Protein AF-0000000073267556 (afdb_homodimer)

pLDDT: mean 96.32, std 2.97, range [82.06, 98.94]

Nearest PDB structures (foldseek):
  3i0c-assembly1_A-2  TM=5.232E-01  e=4.484E-03  Homo sapiens
  3i0j-assembly1_A-2  TM=5.142E-01  e=7.918E-03  Homo sapiens
  4frb-assembly1_A-2  TM=4.570E-01  e=8.435E-03  Homo sapiens
  5tjk-assembly1_A  TM=4.967E-01  e=1.398E-02  Homo sapiens
  2rj8-assembly1_A  TM=4.240E-01  e=8.435E-03  Homo sapiens

Sequence (702 aa):
MYVFSNTDPEYITNLRFFVQFAISKDDRCDYVIVVQTDADKATPDLPDLPPNARYLHHANECYDWGTIGWAINVAGVDTRPYSFFIFMNSSVRGPFIPPYAKDMIKWQDVLIGRIDARVKLVGPTISCEGSPPGGRVREKWRVNPHVQSYVLATDQVGLRIWLQDAKVFQCWHSMWDVIWHGELGSSLAILKAGYNLDSLMLRYQGVDWQDHANWACNAQANPYGEHYMDGQSLDPYEVMFVKVKERVLQNEWSFAQSAVYMSRVITDQASGSLDVLSNAYRANPAPFREQRIGYLLQRGPECFDFEYYLAQNSDLSHIKTKDEAWRLFLRGGAFEGRSFRFTCESGIKAPMYVFSNTDPEYITNLRFFVQFAISKDDRCDYVIVVQTDADKATPDLPDLPPNARYLHHANECYDWGTIGWAINVAGVDTRPYSFFIFMNSSVRGPFIPPYAKDMIKWQDVLIGRIDARVKLVGPTISCEGSPPGGRVREKWRVNPHVQSYVLATDQVGLRIWLQDAKVFQCWHSMWDVIWHGELGSSLAILKAGYNLDSLMLRYQGVDWQDHANWACNAQANPYGEHYMDGQSLDPYEVMFVKVKERVLQNEWSFAQSAVYMSRVITDQASGSLDVLSNAYRANPAPFREQRIGYLLQRGPECFDFEYYLAQNSDLSHIKTKDEAWRLFLRGGAFEGRSFRFTCESGIKAP

Foldseek 3Di:
DEEEEPPFVCLQVQQVLCQVQQDDPPDPDAEEYEYADDPPDDDDDHDDHDPSYDYHYDHPAQPQLLVVVCCVPPVPPPCVVDFKDKYAYSQKHFQDAPPVCSVVDRPLCVQVVVDDPFAFKEALDKFQQFADQPNPPPDDTDGAIWHARNMMMGGPVLVVLQVVQPQQNHRDRDPRSNCHCHTRVSQVSCLVVRHAYYHLAPVCVPPGSVPVVCSCPLVRFDQLDDCSNVHHHDASNRRSMHGAGDVCVVVVRPNNVVSVVVSVQVVCVVVVNHDPPDDPCVVPVCVVQVVVLVLDVLLDCPQWDLVVQCVQPVVCVVPDDPVVSSVVCSVPVVPPPGDIDGRDDSPDDDD/DEEEEPPFVCLQVQQVLCQVQQDDPPDPDAEEYEYADDPPDDDDDHDDHDPSYDYHYDHPAQPQLLVVVCCVPPVPPPCVVDFKDKYAYSQKHFQDAPPVCSVVDRPLCVQVVVDDPFAFKEALDKFQLFADQLNPPPDDTDGAIWHARNMMMGGPVLVVLQVVQPQQNHRDRGPRSNCHCHTRVSQVSCLVVRHAYYHLAPVCVPPGSVPVVCSCPLVRFDQLDDCSNVHHHDASNRRSMHGAGDVCVVVVRPNNVVSVVVSVQVVCVVVVNHDPPDDPCVVPVCVVQVVVLVLDVLLDCPQWDLVVQCVQPVVCVVPDDPVVSSVVCSVPVVPPPGDIDGRDDSPDDDD

Radius of gyration: 26.86 Å; Cα contacts (8 Å, |Δi|>4): 1357; chains: 2; bounding box: 60×75×67 Å

Secondary structure (DSSP, 8-state):
-EEEE-SSTTHHHHHHHHHHHT--TTSS--EEEEEEE-TTSPPP-PPP--TTEEEEEEETTSHHHHHHHHHHHTS----TT-SEEEEEETTEE-----GGGTTT--HHHHHHTT--SSEEEEES-EE---B-GGG-TTSPPB---EE-TTEEEEEHHHHHHHHHSTTTT---SSHHHIIIIIIHHHHHHHHHTT-EEEES-GGGTT--TTSGGGTTGGGG--TTSTTTBTTB---HHHHS-EE--HHHHHTT-HHHHHHHHHHHHHHHHHTT---SS--HHHH--HHHHHHHHHHHHHH-STTB-HHHHHHH-GGGTT---HHHHHHHIIIIITTTT----BSS-------/-EEEE-SSTTHHHHHHHHHHHT--TTSS--EEEEEEE-TTSPPP-PPP--TTEEEEEEETTSHHHHHHHHHHHTS----TT-SEEEEEETTEE-----GGGTTT--HHHHHHTT--SSEEEEES-EE---B-GGG-TTSPPB---EE-TTEEEEEHHHHHHHHHSTTTT---SSHHHIIIIIIHHHHHHHHHTT-EEEES-GGGTT--TTSGGGTTGGGG--TTSTTTBTTB---HHHHS-EE--HHHHHTT-HHHHHHHHHHHHHHHHHTT---SS--HHHH--HHHHHHHHHHHHHH-STTB-HHHHHHH-GGGTT---HHHHHHHIIIIITTTT----BSS-------

Organism: Auxenochlorella protothecoides (NCBI:txid3075)

Solvent-accessible surface area (backbone atoms only — not comparable to full-atom values): 37623 Å² total; per-residue (Å²): 62,38,38,35,48,84,84,45,89,36,17,60,56,21,47,46,48,25,54,69,72,56,59,52,78,83,46,99,58,75,41,41,36,35,41,35,42,50,94,89,50,82,80,73,92,72,74,88,69,55,88,48,39,47,81,43,80,43,72,68,64,22,65,67,46,12,44,52,33,40,38,43,76,67,72,58,51,79,63,83,87,46,66,64,48,49,42,32,37,29,52,36,36,40,73,37,62,36,62,89,44,45,93,78,52,54,76,65,52,59,46,55,68,62,50,54,97,52,25,37,36,26,19,34,39,65,31,16,50,47,47,30,62,73,63,38,77,88,46,78,59,47,44,58,49,15,44,44,69,58,35,35,27,31,31,57,68,40,49,47,53,41,69,68,36,83,52,27,35,40,70,40,89,42,73,38,47,38,43,49,31,25,38,40,28,45,36,43,53,42,42,74,73,70,28,31,54,48,45,34,38,70,84,50,64,86,54,61,67,73,42,71,88,53,28,49,22,31,64,31,34,47,36,89,38,74,28,31,47,52,55,34,54,60,45,40,53,47,28,25,51,40,63,40,41,60,37,47,56,69,58,61,30,63,44,35,55,50,47,53,53,52,51,50,48,54,51,25,51,75,71,71,62,60,71,55,38,62,24,52,31,80,74,50,42,58,85,79,40,30,49,60,45,23,17,49,64,60,56,49,66,87,41,48,38,59,67,59,27,43,69,66,35,67,91,45,65,80,62,84,44,68,66,5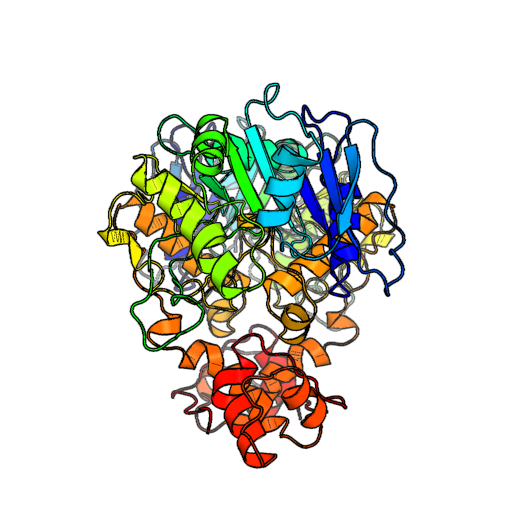9,49,50,41,46,30,60,60,42,41,76,72,68,58,45,54,64,56,58,80,53,80,75,82,61,69,60,113,61,38,39,35,47,83,85,43,88,37,18,60,56,22,46,45,48,25,54,69,74,58,57,50,77,83,46,99,58,76,43,41,36,36,40,34,42,51,94,90,48,83,80,72,93,72,73,87,67,54,88,48,39,45,79,43,79,43,73,67,62,22,65,66,48,12,42,52,32,40,38,43,75,67,72,57,51,78,63,84,87,48,67,62,47,50,41,30,38,30,53,36,36,41,72,37,62,35,63,90,43,47,93,79,51,55,76,66,54,59,47,54,67,62,49,54,98,51,23,37,39,28,19,34,39,63,30,18,49,47,46,30,62,73,62,38,75,90,46,77,59,48,44,58,49,16,46,44,69,59,34,36,28,33,30,57,68,41,50,48,54,40,70,70,36,83,51,28,36,40,69,40,87,41,73,38,48,38,43,49,32,24,38,38,29,45,34,44,53,43,42,74,72,71,28,31,55,46,46,33,38,70,83,50,64,87,56,60,68,71,42,70,89,51,29,50,21,31,65,30,33,46,37,89,38,74,29,31,47,50,55,34,54,61,45,41,53,46,28,24,51,40,63,40,42,60,36,48,55,68,56,61,32,64,41,36,54,49,48,54,52,50,51,49,49,53,51,26,50,77,71,71,63,60,72,56,38,62,25,53,30,81,75,51,45,59,85,79,41,30,46,60,45,23,17,50,65,60,58,49,66,86,40,47,38,60,68,58,26,42,68,67,35,67,91,44,64,81,64,85,45,67,66,57,48,50,41,47,30,59,61,43,40,77,72,69,57,45,54,64,55,59,79,54,82,76,83,62,69,59,111

Structure (mmCIF, N/CA/C/O backbone):
data_AF-0000000073267556-model_v1
#
loop_
_entity.id
_entity.type
_entity.pdbx_description
1 polymer 'Uncharacterized protein'
#
loop_
_atom_site.group_PDB
_atom_site.id
_atom_site.type_symbol
_atom_site.label_atom_id
_atom_site.label_alt_id
_atom_site.label_comp_id
_atom_site.label_asym_id
_atom_site.label_entity_id
_atom_site.label_seq_id
_atom_site.pdbx_PDB_ins_code
_atom_site.Cartn_x
_atom_site.Cartn_y
_atom_site.Cartn_z
_atom_site.occupancy
_atom_site.B_iso_or_equiv
_atom_site.auth_seq_id
_atom_site.auth_comp_id
_atom_site.auth_asym_id
_atom_site.auth_atom_id
_atom_site.pdbx_PDB_model_num
ATOM 1 N N . MET A 1 1 ? 12.867 18.641 14.336 1 98.56 1 MET A N 1
ATOM 2 C CA . MET A 1 1 ? 12.062 19 15.5 1 98.56 1 MET A CA 1
ATOM 3 C C . MET A 1 1 ? 10.734 18.25 15.5 1 98.56 1 MET A C 1
ATOM 5 O O . MET A 1 1 ? 9.992 18.297 14.516 1 98.56 1 MET A O 1
ATOM 9 N N . TYR A 1 2 ? 10.477 17.453 16.453 1 98.69 2 TYR A N 1
ATOM 10 C CA . TYR A 1 2 ? 9.273 16.656 16.656 1 98.69 2 TYR A CA 1
ATOM 11 C C . TYR A 1 2 ? 8.414 17.234 17.781 1 98.69 2 TYR A C 1
ATOM 13 O O . TYR A 1 2 ? 8.82 17.25 18.938 1 98.69 2 TYR A O 1
ATOM 21 N N . VAL A 1 3 ? 7.25 17.734 17.422 1 98.56 3 VAL A N 1
ATOM 22 C CA . VAL A 1 3 ? 6.34 18.297 18.422 1 98.56 3 VAL A CA 1
ATOM 23 C C . VAL A 1 3 ? 5.395 17.219 18.922 1 98.56 3 VAL A C 1
ATOM 25 O O . VAL A 1 3 ? 4.527 16.734 18.188 1 98.56 3 VAL A O 1
ATOM 28 N N . PHE A 1 4 ? 5.484 16.859 20.203 1 98.06 4 PHE A N 1
ATOM 29 C CA . PHE A 1 4 ? 4.711 15.789 20.797 1 98.06 4 PHE A CA 1
ATOM 30 C C . PHE A 1 4 ? 3.658 16.344 21.75 1 98.06 4 PHE A C 1
ATOM 32 O O . PHE A 1 4 ? 3.949 17.234 22.547 1 98.06 4 PHE A O 1
ATOM 39 N N . SER A 1 5 ? 2.482 15.891 21.609 1 95.88 5 SER A N 1
ATOM 40 C CA . SER A 1 5 ? 1.428 16.094 22.594 1 95.88 5 SER A CA 1
ATOM 41 C C . SER A 1 5 ? 0.752 14.789 22.969 1 95.88 5 SER A C 1
ATOM 43 O O . SER A 1 5 ? 0.566 13.914 22.125 1 95.88 5 SER A O 1
ATOM 45 N N . ASN A 1 6 ? 0.401 14.578 24.172 1 94.06 6 ASN A N 1
ATOM 46 C CA . ASN A 1 6 ? -0.267 13.367 24.625 1 94.06 6 ASN A CA 1
ATOM 47 C C . ASN A 1 6 ? -1.785 13.508 24.578 1 94.06 6 ASN A C 1
ATOM 49 O O . ASN A 1 6 ? -2.477 13.227 25.562 1 94.06 6 ASN A O 1
ATOM 53 N N . THR A 1 7 ? -2.271 13.93 23.438 1 93.12 7 THR A N 1
ATOM 54 C CA . THR A 1 7 ? -3.686 14.266 23.312 1 93.12 7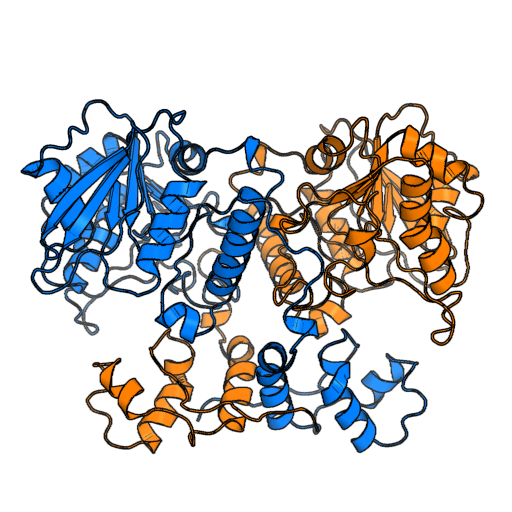 THR A CA 1
ATOM 55 C C . THR A 1 7 ? -4.441 13.141 22.609 1 93.12 7 THR A C 1
ATOM 57 O O . THR A 1 7 ? -5.664 13.203 22.453 1 93.12 7 THR A O 1
ATOM 60 N N . ASP A 1 8 ? -3.787 12.125 22.141 1 95.19 8 ASP A N 1
ATOM 61 C CA . ASP A 1 8 ? -4.332 10.938 21.484 1 95.19 8 ASP A CA 1
ATOM 62 C C . ASP A 1 8 ? -3.607 9.68 21.969 1 95.19 8 ASP A C 1
ATOM 64 O O . ASP A 1 8 ? -2.383 9.68 22.109 1 95.19 8 ASP A O 1
ATOM 68 N N . PRO A 1 9 ? -4.359 8.602 22.156 1 95.38 9 PRO A N 1
ATOM 69 C CA . PRO A 1 9 ? -3.734 7.414 22.734 1 95.38 9 PRO A CA 1
ATOM 70 C C . PRO A 1 9 ? -2.66 6.816 21.828 1 95.38 9 PRO A C 1
ATOM 72 O O . PRO A 1 9 ? -1.786 6.082 22.297 1 95.38 9 PRO A O 1
ATOM 75 N N . GLU A 1 10 ? -2.639 7.105 20.531 1 97.88 10 GLU A N 1
ATOM 76 C CA . GLU A 1 10 ? -1.676 6.52 19.609 1 97.88 10 GLU A CA 1
ATOM 77 C C . GLU A 1 10 ? -0.379 7.324 19.578 1 97.88 10 GLU A C 1
ATOM 79 O O . GLU A 1 10 ? 0.646 6.84 19.094 1 97.88 10 GLU A O 1
ATOM 84 N N . TYR A 1 11 ? -0.391 8.562 20.047 1 98.12 11 TYR A N 1
ATOM 85 C CA . TYR A 1 11 ? 0.701 9.492 19.797 1 98.12 11 TYR A CA 1
ATOM 86 C C . TYR A 1 11 ? 1.979 9.039 20.484 1 98.12 11 TYR A C 1
ATOM 88 O O . TYR A 1 11 ? 3.074 9.18 19.938 1 98.12 11 TYR A O 1
ATOM 96 N N . ILE A 1 12 ? 1.841 8.469 21.688 1 98.19 12 ILE A N 1
ATOM 97 C CA . ILE A 1 12 ? 3.033 8.008 22.391 1 98.19 12 ILE A CA 1
ATOM 98 C C . ILE A 1 12 ? 3.641 6.816 21.641 1 98.19 12 ILE A C 1
ATOM 100 O O . ILE A 1 12 ? 4.863 6.676 21.578 1 98.19 12 ILE A O 1
ATOM 104 N N . THR A 1 13 ? 2.781 5.938 21.078 1 98.56 13 THR A N 1
ATOM 105 C CA . THR A 1 13 ? 3.266 4.816 20.281 1 98.56 13 THR A CA 1
ATOM 106 C C . THR A 1 13 ? 3.951 5.312 19.016 1 98.56 13 THR A C 1
ATOM 108 O O . THR A 1 13 ? 4.977 4.766 18.609 1 98.56 13 THR A O 1
ATOM 111 N N . ASN A 1 14 ? 3.393 6.359 18.406 1 98.88 14 ASN A N 1
ATOM 112 C CA . ASN A 1 14 ? 4.023 6.98 17.25 1 98.88 14 ASN A CA 1
ATOM 113 C C . ASN A 1 14 ? 5.418 7.5 17.578 1 98.88 14 ASN A C 1
ATOM 115 O O . ASN A 1 14 ? 6.371 7.254 16.828 1 98.88 14 ASN A O 1
ATOM 119 N N . LEU A 1 15 ? 5.555 8.195 18.719 1 98.81 15 LEU A N 1
ATOM 120 C CA . LEU A 1 15 ? 6.84 8.734 19.141 1 98.81 15 LEU A CA 1
ATOM 121 C C . LEU A 1 15 ? 7.84 7.617 19.422 1 98.81 15 LEU A C 1
ATOM 123 O O . LEU A 1 15 ? 8.992 7.684 18.969 1 98.81 15 LEU A O 1
ATOM 127 N N . ARG A 1 16 ? 7.395 6.594 20.156 1 98.62 16 ARG A N 1
ATOM 128 C CA . ARG A 1 16 ? 8.281 5.48 20.484 1 98.62 16 ARG A CA 1
ATOM 129 C C . ARG A 1 16 ? 8.805 4.805 19.219 1 98.62 16 ARG A C 1
ATOM 131 O O . ARG A 1 16 ? 9.992 4.477 19.141 1 98.62 16 ARG A O 1
ATOM 138 N N . PHE A 1 17 ? 7.941 4.547 18.281 1 98.81 17 PHE A N 1
ATOM 139 C CA . PHE A 1 17 ? 8.352 3.947 17.016 1 98.81 17 PHE A CA 1
ATOM 140 C C . PHE A 1 17 ? 9.367 4.824 16.297 1 98.81 17 PHE A C 1
ATOM 142 O O . PHE A 1 17 ? 10.367 4.328 15.773 1 98.81 17 PHE A O 1
ATOM 149 N N . PHE A 1 18 ? 9.125 6.133 16.281 1 98.81 18 PHE A N 1
ATOM 150 C CA . PHE A 1 18 ? 10.031 7.082 15.641 1 98.81 18 PHE A CA 1
ATOM 151 C C . PHE A 1 18 ? 11.398 7.051 16.297 1 98.81 18 PHE A C 1
ATOM 153 O O . PHE A 1 18 ? 12.422 6.957 15.609 1 98.81 18 PHE A O 1
ATOM 160 N N . VAL A 1 19 ? 11.414 7.16 17.578 1 98.5 19 VAL A N 1
ATOM 161 C CA . VAL A 1 19 ? 12.664 7.199 18.328 1 98.5 19 VAL A CA 1
ATOM 162 C C . VAL A 1 19 ? 13.453 5.906 18.078 1 98.5 19 VAL A C 1
ATOM 164 O O . VAL A 1 19 ? 14.672 5.938 17.906 1 98.5 19 VAL A O 1
ATOM 167 N N . GLN A 1 20 ? 12.758 4.836 18.078 1 97.88 20 GLN A N 1
ATOM 168 C CA . GLN A 1 20 ? 13.422 3.537 17.984 1 97.88 20 GLN A CA 1
ATOM 169 C C . GLN A 1 20 ? 13.922 3.271 16.562 1 97.88 20 GLN A C 1
ATOM 171 O O . GLN A 1 20 ? 14.992 2.689 16.375 1 97.88 20 GLN A O 1
ATOM 176 N N . PHE A 1 21 ? 13.188 3.73 15.539 1 97.38 21 PHE A N 1
ATOM 177 C CA . PHE A 1 21 ? 13.477 3.203 14.211 1 97.38 21 PHE A CA 1
ATOM 178 C C . PHE A 1 21 ? 13.852 4.328 13.25 1 97.38 21 PHE A C 1
ATOM 180 O O . PHE A 1 21 ? 14.328 4.07 12.141 1 97.38 21 PHE A O 1
ATOM 187 N N . ALA A 1 22 ? 13.594 5.551 13.609 1 97.62 22 ALA A N 1
ATOM 188 C CA . ALA A 1 22 ? 13.898 6.66 12.703 1 97.62 22 ALA A CA 1
ATOM 189 C C . ALA A 1 22 ? 15.164 7.395 13.133 1 97.62 22 ALA A C 1
ATOM 191 O O . ALA A 1 22 ? 15.953 7.832 12.289 1 97.62 22 ALA A O 1
ATOM 192 N N . ILE A 1 23 ? 15.406 7.562 14.492 1 97.62 23 ILE A N 1
ATOM 193 C CA . ILE A 1 23 ? 16.547 8.312 15 1 97.62 23 ILE A CA 1
ATOM 194 C C . ILE A 1 23 ? 17.75 7.387 15.148 1 97.62 23 ILE A C 1
ATOM 196 O O . ILE A 1 23 ? 17.656 6.32 15.758 1 97.62 23 ILE A O 1
ATOM 200 N N . SER A 1 24 ? 18.828 7.742 14.531 1 93.25 24 SER A N 1
ATOM 201 C CA . SER A 1 24 ? 20.094 7.027 14.68 1 93.25 24 SER A CA 1
ATOM 202 C C . SER A 1 24 ? 21.203 7.957 15.148 1 93.25 24 SER A C 1
ATOM 204 O O . SER A 1 24 ? 21.281 9.109 14.711 1 93.25 24 SER A O 1
ATOM 206 N N . LYS A 1 25 ? 22.094 7.492 15.969 1 89.5 25 LYS A N 1
ATOM 207 C CA . LYS A 1 25 ? 23.219 8.273 16.453 1 89.5 25 LYS A CA 1
ATOM 208 C C . LYS A 1 25 ? 24.172 8.633 15.312 1 89.5 25 LYS A C 1
ATOM 210 O O . LYS A 1 25 ? 24.953 9.578 15.414 1 89.5 25 LYS A O 1
ATOM 215 N N . ASP A 1 26 ? 24.031 7.848 14.227 1 86.06 26 ASP A N 1
ATOM 216 C CA . ASP A 1 26 ? 24.953 8.023 13.102 1 86.06 26 ASP A CA 1
ATOM 217 C C . ASP A 1 26 ? 24.359 8.984 12.062 1 86.06 26 ASP A C 1
ATOM 219 O O . ASP A 1 26 ? 25 9.273 11.047 1 86.06 26 ASP A O 1
ATOM 223 N N . ASP A 1 27 ? 23.188 9.438 12.422 1 86.56 27 ASP A N 1
ATOM 224 C CA . ASP A 1 27 ? 22.578 10.414 11.531 1 86.56 27 ASP A CA 1
ATOM 225 C C . ASP A 1 27 ? 23.344 11.734 11.555 1 86.56 27 ASP A C 1
ATOM 227 O O . ASP A 1 27 ? 23.891 12.117 12.586 1 86.56 27 ASP A O 1
ATOM 231 N N . ARG A 1 28 ? 23.625 12.43 10.539 1 89.94 28 ARG A N 1
ATOM 232 C CA . ARG A 1 28 ? 24.125 13.805 10.516 1 89.94 28 ARG A CA 1
ATOM 233 C C . ARG A 1 28 ? 23 14.797 10.797 1 89.94 28 ARG A C 1
ATOM 235 O O . ARG A 1 28 ? 22.828 15.766 10.047 1 89.94 28 ARG A O 1
ATOM 242 N N . CYS A 1 29 ? 22.172 14.43 11.805 1 95.06 29 CYS A N 1
ATOM 243 C CA . CYS A 1 29 ? 21 15.203 12.203 1 95.06 29 CYS A CA 1
ATOM 244 C C . CYS A 1 29 ? 20.938 15.344 13.719 1 95.06 29 CYS A C 1
ATOM 246 O O . CYS A 1 29 ? 21.266 14.398 14.445 1 95.06 29 CYS A O 1
ATOM 248 N N . ASP A 1 30 ? 20.609 16.531 14.188 1 97.62 30 ASP A N 1
ATOM 249 C CA . ASP A 1 30 ? 20.219 16.734 15.586 1 97.62 30 ASP A CA 1
ATOM 250 C C . ASP A 1 30 ? 18.703 16.734 15.734 1 97.62 30 ASP A C 1
ATOM 252 O O . ASP A 1 30 ? 17.984 17.297 14.898 1 97.62 30 ASP A O 1
ATOM 256 N N . TYR A 1 31 ? 18.234 16.078 16.781 1 98.38 31 TYR A N 1
ATOM 257 C CA . TYR A 1 31 ? 16.797 15.977 17 1 98.38 31 TYR A CA 1
ATOM 258 C C . TYR A 1 31 ? 16.375 16.719 18.266 1 98.38 31 TYR A C 1
ATOM 260 O O . TYR A 1 31 ? 17.016 16.609 19.312 1 98.38 31 TYR A O 1
ATOM 268 N N . VAL A 1 32 ? 15.383 17.531 18.156 1 98.69 32 VAL A N 1
ATOM 269 C CA . VAL A 1 32 ? 14.719 18.188 19.281 1 98.69 32 VAL A CA 1
ATOM 270 C C . VAL A 1 32 ? 13.273 17.719 19.391 1 98.69 32 VAL A C 1
ATOM 272 O O . VAL A 1 32 ? 12.484 17.922 18.469 1 98.69 32 VAL A O 1
ATOM 275 N N . ILE A 1 33 ? 12.938 17.047 20.438 1 98.62 33 ILE A N 1
ATOM 276 C CA . ILE A 1 33 ? 11.562 16.625 20.703 1 98.62 33 ILE A CA 1
ATOM 277 C C . ILE A 1 33 ? 10.922 17.594 21.703 1 98.62 33 ILE A C 1
ATOM 279 O O . ILE A 1 33 ? 11.297 17.625 22.875 1 98.62 33 ILE A O 1
ATOM 283 N N . VAL A 1 34 ? 10 18.375 21.219 1 98.44 34 VAL A N 1
ATOM 284 C CA . VAL A 1 34 ? 9.297 19.312 22.094 1 98.44 34 VAL A CA 1
ATOM 285 C C . VAL A 1 34 ? 8.062 18.641 22.688 1 98.44 34 VAL A C 1
ATOM 287 O O . VAL A 1 34 ? 7.113 18.328 21.969 1 98.44 34 VAL A O 1
ATOM 290 N N . VAL A 1 35 ? 8.039 18.438 23.953 1 97.75 35 VAL A N 1
ATOM 291 C CA . VAL A 1 35 ? 6.934 17.812 24.656 1 97.75 35 VAL A CA 1
ATOM 292 C C . VAL A 1 35 ? 5.969 18.875 25.172 1 97.75 35 VAL A C 1
ATOM 294 O O . VAL A 1 35 ? 6.316 19.672 26.047 1 97.75 35 VAL A O 1
ATOM 297 N N . GLN A 1 36 ? 4.852 18.891 24.562 1 96.12 36 GLN A N 1
ATOM 298 C CA . GLN A 1 36 ? 3.816 19.812 25.016 1 96.12 36 GLN A CA 1
ATOM 299 C C . GLN A 1 36 ? 3.061 19.25 26.219 1 96.12 36 GLN A C 1
ATOM 301 O O . GLN A 1 36 ? 2.455 18.188 26.125 1 96.12 36 GLN A O 1
ATOM 306 N N . THR A 1 37 ? 3.043 19.953 27.25 1 92.31 37 THR A N 1
ATOM 307 C CA . THR A 1 37 ? 2.539 19.438 28.516 1 92.31 37 THR A CA 1
ATOM 308 C C . THR A 1 37 ? 1.291 20.188 28.953 1 92.31 37 THR A C 1
ATOM 310 O O . THR A 1 37 ? 1.196 21.406 28.75 1 92.31 37 THR A O 1
ATOM 313 N N . ASP A 1 38 ? 0.41 19.438 29.344 1 88.31 38 ASP A N 1
ATOM 314 C CA . ASP A 1 38 ? -0.766 19.984 30.016 1 88.31 38 ASP A CA 1
ATOM 315 C C . ASP A 1 38 ? -0.612 19.938 31.531 1 88.31 38 ASP A C 1
ATOM 317 O O . ASP A 1 38 ? -0.159 18.938 32.094 1 88.31 38 ASP A O 1
ATOM 321 N N . ALA A 1 39 ? -0.936 20.969 32.188 1 82.69 39 ALA A N 1
ATOM 322 C CA . ALA A 1 39 ? -0.76 21.062 33.625 1 82.69 39 ALA A CA 1
ATOM 323 C C . ALA A 1 39 ? -1.501 19.938 34.375 1 82.69 39 ALA A C 1
ATOM 325 O O . ALA A 1 39 ? -1.03 19.422 35.375 1 82.69 39 ALA A O 1
ATOM 326 N N . ASP A 1 40 ? -2.551 19.484 33.875 1 84.88 40 ASP A N 1
ATOM 327 C CA . ASP A 1 40 ? -3.426 18.547 34.562 1 84.88 40 ASP A CA 1
ATOM 328 C C . ASP A 1 40 ? -3.209 17.125 34.062 1 84.88 40 ASP A C 1
ATOM 330 O O . ASP A 1 40 ? -3.973 16.219 34.406 1 84.88 40 ASP A O 1
ATOM 334 N N . LYS A 1 41 ? -2.27 16.859 33.188 1 82.88 41 LYS A N 1
ATOM 335 C CA . LYS A 1 41 ? -2.061 15.523 32.656 1 82.88 41 LYS A CA 1
ATOM 336 C C . LYS A 1 41 ? -0.638 15.039 32.938 1 82.88 41 LYS A C 1
ATOM 338 O O . LYS A 1 41 ? 0.314 15.82 32.844 1 82.88 41 LYS A O 1
ATOM 343 N N . ALA A 1 42 ? -0.614 13.906 33.438 1 84.19 42 ALA A N 1
ATOM 344 C CA . ALA A 1 42 ? 0.692 13.289 33.656 1 84.19 42 ALA A CA 1
ATOM 345 C C . ALA A 1 42 ? 1.445 13.117 32.344 1 84.19 42 ALA A C 1
ATOM 347 O O . ALA A 1 42 ? 0.843 12.797 31.328 1 84.19 42 ALA A O 1
ATOM 348 N N . THR A 1 43 ? 2.705 13.453 32.406 1 85.31 43 THR A N 1
ATOM 349 C CA . THR A 1 43 ? 3.561 13.164 31.25 1 85.31 43 THR A CA 1
ATOM 350 C C . THR A 1 43 ? 3.729 11.664 31.062 1 85.31 43 THR A C 1
ATOM 352 O O . THR A 1 43 ? 3.986 10.938 32.031 1 85.31 43 THR A O 1
ATOM 355 N N . PRO A 1 44 ? 3.48 11.227 29.812 1 91.5 44 PRO A N 1
ATOM 356 C CA . PRO A 1 44 ? 3.678 9.789 29.609 1 91.5 44 PRO A CA 1
ATOM 357 C C . PRO A 1 44 ? 5.141 9.367 29.719 1 91.5 44 PRO A C 1
ATOM 359 O O . PRO A 1 44 ? 6.027 10.227 29.812 1 91.5 44 PRO A O 1
ATOM 362 N N . ASP A 1 45 ? 5.344 8.055 29.859 1 95.44 45 ASP A N 1
ATOM 363 C CA . ASP A 1 45 ? 6.699 7.516 29.859 1 95.44 45 ASP A CA 1
ATOM 364 C C . ASP A 1 45 ? 7.383 7.742 28.516 1 95.44 45 ASP A C 1
ATOM 366 O O . ASP A 1 45 ? 7.125 7.02 27.547 1 95.44 45 ASP A O 1
ATOM 370 N N . LEU A 1 46 ? 8.219 8.711 28.453 1 97.81 46 LEU A N 1
ATOM 371 C CA . LEU A 1 46 ? 8.922 9.078 27.234 1 97.81 46 LEU A CA 1
ATOM 372 C C . LEU A 1 46 ? 10.094 8.141 26.984 1 97.81 46 LEU A C 1
ATOM 374 O O . LEU A 1 46 ? 10.773 7.727 27.922 1 97.81 46 LEU A O 1
ATOM 378 N N . PRO A 1 47 ? 10.336 7.773 25.75 1 98.25 47 PRO A N 1
ATOM 379 C CA . PRO A 1 47 ? 11.461 6.883 25.469 1 98.25 47 PRO A CA 1
ATOM 380 C C . PRO A 1 47 ? 12.812 7.551 25.703 1 98.25 47 PRO A C 1
ATOM 382 O O . PRO A 1 47 ? 12.93 8.773 25.594 1 98.25 47 PRO A O 1
ATOM 385 N N . ASP A 1 48 ? 13.875 6.766 26 1 98 48 ASP A N 1
ATOM 386 C CA . ASP A 1 48 ? 15.25 7.262 26.047 1 98 48 ASP A CA 1
ATOM 387 C C . ASP A 1 48 ? 15.719 7.719 24.672 1 98 48 ASP A C 1
ATOM 389 O O . ASP A 1 48 ? 15.391 7.09 23.656 1 98 48 ASP A O 1
ATOM 393 N N . LEU A 1 49 ? 16.484 8.742 24.703 1 98.12 49 LEU A N 1
ATOM 394 C CA . LEU A 1 49 ? 16.938 9.312 23.438 1 98.12 49 LEU A CA 1
ATOM 395 C C . LEU A 1 49 ? 18.422 9.047 23.219 1 98.12 49 LEU A C 1
ATOM 397 O O . LEU A 1 49 ? 19.188 8.992 24.188 1 98.12 49 LEU A O 1
ATOM 401 N N . PRO A 1 50 ? 18.812 8.812 22 1 97.06 50 PRO A N 1
ATOM 402 C CA . PRO A 1 50 ? 20.234 8.781 21.703 1 97.06 50 PRO A CA 1
ATOM 403 C C . PRO A 1 50 ? 20.922 10.133 21.938 1 97.06 50 PRO A C 1
ATOM 405 O O . PRO A 1 50 ? 20.234 11.141 22.156 1 97.06 50 PRO A O 1
ATOM 408 N N . PRO A 1 51 ? 22.234 10.297 21.844 1 96.88 51 PRO A N 1
ATOM 409 C CA . PRO A 1 51 ? 22.969 11.5 22.25 1 96.88 51 PRO A CA 1
ATOM 410 C C . PRO A 1 51 ? 22.672 12.695 21.344 1 96.88 51 PRO A C 1
ATOM 412 O O . PRO A 1 51 ? 22.828 13.844 21.766 1 96.88 51 PRO A O 1
ATOM 415 N N . ASN A 1 52 ? 22.281 12.391 20.109 1 97.56 52 ASN A N 1
ATOM 416 C CA . ASN A 1 52 ? 22.031 13.492 19.188 1 97.56 52 ASN A CA 1
ATOM 417 C C . ASN A 1 52 ? 20.578 13.953 19.25 1 97.56 52 ASN A C 1
ATOM 419 O O . ASN A 1 52 ? 20.078 14.602 18.328 1 97.56 52 ASN A O 1
ATOM 423 N N . ALA A 1 53 ? 19.859 13.586 20.281 1 98.38 53 ALA A N 1
ATOM 424 C CA . ALA A 1 53 ? 18.484 14.008 20.5 1 98.38 53 ALA A CA 1
ATOM 425 C C . ALA A 1 53 ? 18.281 14.531 21.922 1 98.38 53 ALA A C 1
ATOM 427 O O . ALA A 1 53 ? 18.984 14.102 22.844 1 98.38 53 ALA A O 1
ATOM 428 N N . ARG A 1 54 ? 17.328 15.461 22.078 1 98.25 54 ARG A N 1
ATOM 429 C CA . ARG A 1 54 ? 17.016 15.984 23.406 1 98.25 54 ARG A CA 1
ATOM 430 C C . ARG A 1 54 ? 15.547 16.359 23.516 1 98.25 54 ARG A C 1
ATOM 432 O O . ARG A 1 54 ? 14.898 16.641 22.5 1 98.25 54 ARG A O 1
ATOM 439 N N . TYR A 1 55 ? 15.062 16.406 24.703 1 98 55 TYR A N 1
ATOM 440 C CA . TYR A 1 55 ? 13.711 16.875 24.984 1 98 55 TYR A CA 1
ATOM 441 C C . TYR A 1 55 ? 13.719 18.359 25.328 1 98 55 TYR A C 1
ATOM 443 O O . TYR A 1 55 ? 14.664 18.859 25.938 1 98 55 TYR A O 1
ATOM 451 N N . LEU A 1 56 ? 12.75 19.062 24.844 1 97.62 56 LEU A N 1
ATOM 452 C CA . LEU A 1 56 ? 12.336 20.391 25.297 1 97.62 56 LEU A CA 1
ATOM 453 C C . LEU A 1 56 ? 10.883 20.375 25.766 1 97.62 56 LEU A C 1
ATOM 455 O O . LEU A 1 56 ? 10.062 19.625 25.219 1 97.62 56 LEU A O 1
ATOM 459 N N . HIS A 1 57 ? 10.578 21.141 26.766 1 96.12 57 HIS A N 1
ATOM 460 C CA . HIS A 1 57 ? 9.211 21.141 27.281 1 96.12 57 HIS A CA 1
ATOM 461 C C . HIS A 1 57 ? 8.555 22.516 27.094 1 96.12 57 HIS A C 1
ATOM 463 O O . HIS A 1 57 ? 9.203 23.547 27.281 1 96.12 57 HIS A O 1
ATOM 469 N N . HIS A 1 58 ? 7.391 22.5 26.703 1 95.31 58 HIS A N 1
ATOM 470 C CA . HIS A 1 58 ? 6.578 23.688 26.438 1 95.31 58 HIS A CA 1
ATOM 471 C C . HIS A 1 58 ? 5.137 23.469 26.891 1 95.31 58 HIS A C 1
ATOM 473 O O . HIS A 1 58 ? 4.641 22.344 26.891 1 95.31 58 HIS A O 1
ATOM 479 N N . ALA A 1 59 ? 4.469 24.562 27.328 1 93.56 59 ALA A N 1
ATOM 480 C CA . ALA A 1 59 ? 3.033 24.469 27.594 1 93.56 59 ALA A CA 1
ATOM 481 C C . ALA A 1 59 ? 2.264 24.125 26.328 1 93.56 59 ALA A C 1
ATOM 483 O O . ALA A 1 59 ? 2.596 24.625 25.234 1 93.56 59 ALA A O 1
ATOM 484 N N . ASN A 1 60 ? 1.209 23.359 26.469 1 92.94 60 ASN A N 1
ATOM 485 C CA . ASN A 1 60 ? 0.378 22.969 25.328 1 92.94 60 ASN A CA 1
ATOM 486 C C . ASN A 1 60 ? -0.565 24.109 24.922 1 92.94 60 ASN A C 1
ATOM 488 O O . ASN A 1 60 ? -1.771 24.031 25.172 1 92.94 60 ASN A O 1
ATOM 492 N N . GLU A 1 61 ? -0.202 25.203 24.188 1 90.94 61 GLU A N 1
ATOM 493 C CA . GLU A 1 61 ? -1.062 26.344 23.922 1 90.94 61 GLU A CA 1
ATOM 494 C C . GLU A 1 61 ? -0.853 26.875 22.5 1 90.94 61 GLU A C 1
ATOM 496 O O . GLU A 1 61 ? -1.649 27.672 22 1 90.94 61 GLU A O 1
ATOM 501 N N . CYS A 1 62 ? 0.163 26.484 21.734 1 93.81 62 CYS A N 1
ATOM 502 C CA . CYS A 1 62 ? 0.527 27.156 20.484 1 93.81 62 CYS A CA 1
ATOM 503 C C . CYS A 1 62 ? 0.409 26.203 19.312 1 93.81 62 CYS A C 1
ATOM 505 O O . CYS A 1 62 ? 0.977 26.453 18.25 1 93.81 62 CYS A O 1
ATOM 507 N N . TYR A 1 63 ? -0.357 25.094 19.422 1 95.75 63 TYR A N 1
ATOM 508 C CA . TYR A 1 63 ? -0.366 24.094 18.375 1 95.75 63 TYR A CA 1
ATOM 509 C C . TYR A 1 63 ? 1.037 23.859 17.828 1 95.75 63 TYR A C 1
ATOM 511 O O . TYR A 1 63 ? 2.027 24.219 18.469 1 95.75 63 TYR A O 1
ATOM 519 N N . ASP A 1 64 ? 1.224 23.156 16.734 1 97 64 ASP A N 1
ATOM 520 C CA . ASP A 1 64 ? 2.529 22.703 16.266 1 97 64 ASP A CA 1
ATOM 521 C C . ASP A 1 64 ? 3.357 23.875 15.742 1 97 64 ASP A C 1
ATOM 523 O O . ASP A 1 64 ? 4.512 24.047 16.141 1 97 64 ASP A O 1
ATOM 527 N N . TRP A 1 65 ? 2.818 24.75 14.891 1 97.88 65 TRP A N 1
ATOM 528 C CA . TRP A 1 65 ? 3.566 25.828 14.25 1 97.88 65 TRP A CA 1
ATOM 529 C C . TRP A 1 65 ? 4.055 26.844 15.281 1 97.88 65 TRP A C 1
ATOM 531 O O . TRP A 1 65 ? 5.219 27.25 15.258 1 97.88 65 TRP A O 1
ATOM 541 N N . GLY A 1 66 ? 3.102 27.234 16.156 1 97.81 66 GLY A N 1
ATOM 542 C CA . GLY A 1 66 ? 3.508 28.141 17.219 1 97.81 66 GLY A CA 1
ATOM 543 C C . GLY A 1 66 ? 4.566 27.547 18.141 1 97.81 66 GLY A C 1
ATOM 544 O O . GLY A 1 66 ? 5.449 28.266 18.625 1 97.81 66 GLY A O 1
ATOM 545 N N . THR A 1 67 ? 4.465 26.266 18.391 1 97.88 67 THR A N 1
ATOM 546 C CA . THR A 1 67 ? 5.445 25.578 19.234 1 97.88 67 THR A CA 1
ATOM 547 C C . THR A 1 67 ? 6.816 25.578 18.562 1 97.88 67 THR A C 1
ATOM 549 O O . THR A 1 67 ? 7.836 25.781 19.234 1 97.88 67 THR A O 1
ATOM 552 N N . ILE A 1 68 ? 6.898 25.359 17.281 1 98.06 68 ILE A N 1
ATOM 553 C CA . ILE A 1 68 ? 8.148 25.438 16.531 1 98.06 68 ILE A CA 1
ATOM 554 C C . ILE A 1 68 ? 8.719 26.844 16.625 1 98.06 68 ILE A C 1
ATOM 556 O O . ILE A 1 68 ? 9.914 27.031 16.891 1 98.06 68 ILE A O 1
ATOM 560 N N . GLY A 1 69 ? 7.855 27.875 16.406 1 97.56 69 GLY A N 1
ATOM 561 C CA . GLY A 1 69 ? 8.281 29.25 16.578 1 97.56 69 GLY A CA 1
ATOM 562 C C . GLY A 1 69 ? 8.844 29.531 17.969 1 97.56 69 GLY A C 1
ATOM 563 O O . GLY A 1 69 ? 9.883 30.188 18.094 1 97.56 69 GLY A O 1
ATOM 564 N N . TRP A 1 70 ? 8.117 29.094 18.969 1 97.69 70 TRP A N 1
ATOM 565 C CA . TRP A 1 70 ? 8.57 29.25 20.344 1 97.69 70 TRP A CA 1
ATOM 566 C C . TRP A 1 70 ? 9.945 28.609 20.547 1 97.69 70 TRP A C 1
ATOM 568 O O . TRP A 1 70 ? 10.836 29.219 21.141 1 97.69 70 TRP A O 1
ATOM 578 N N . ALA A 1 71 ? 10.156 27.359 20.047 1 98.19 71 ALA A N 1
ATOM 579 C CA . ALA A 1 71 ? 11.422 26.641 20.203 1 98.19 71 ALA A CA 1
ATOM 580 C C . ALA A 1 71 ? 12.578 27.438 19.609 1 98.19 71 ALA A C 1
ATOM 582 O O . ALA A 1 71 ? 13.648 27.531 20.219 1 98.19 71 ALA A O 1
ATOM 583 N N . ILE A 1 72 ? 12.352 28.016 18.438 1 97.81 72 ILE A N 1
ATOM 584 C CA . ILE A 1 72 ? 13.406 28.719 17.719 1 97.81 72 ILE A CA 1
ATOM 585 C C . ILE A 1 72 ? 13.625 30.094 18.344 1 97.81 72 ILE A C 1
ATOM 587 O O . ILE A 1 72 ? 14.75 30.453 18.672 1 97.81 72 ILE A O 1
ATOM 591 N N . ASN A 1 73 ? 12.562 30.828 18.578 1 96.06 73 ASN A N 1
ATOM 592 C CA . ASN A 1 73 ? 12.656 32.25 18.891 1 96.06 73 ASN A CA 1
ATOM 593 C C . ASN A 1 73 ? 12.766 32.469 20.391 1 96.06 73 ASN A C 1
ATOM 595 O O . ASN A 1 73 ? 13.273 33.531 20.828 1 96.06 73 ASN A O 1
ATOM 599 N N . VAL A 1 74 ? 12.258 31.594 21.156 1 95.5 74 VAL A N 1
ATOM 600 C CA . VAL A 1 74 ? 12.172 31.828 22.594 1 95.5 74 VAL A CA 1
ATOM 601 C C . VAL A 1 74 ? 13.078 30.859 23.328 1 95.5 74 VAL A C 1
ATOM 603 O O . VAL A 1 74 ? 13.93 31.266 24.125 1 95.5 74 VAL A O 1
ATOM 606 N N . ALA A 1 75 ? 12.945 29.547 23.062 1 96.31 75 ALA A N 1
ATOM 607 C CA . ALA A 1 75 ? 13.711 28.516 23.781 1 96.31 75 ALA A CA 1
ATOM 608 C C . ALA A 1 75 ? 15.156 28.484 23.281 1 96.31 75 ALA A C 1
ATOM 610 O O . ALA A 1 75 ? 16 27.828 23.875 1 96.31 75 ALA A O 1
ATOM 611 N N . GLY A 1 76 ? 15.461 29.062 22.188 1 95.56 76 GLY A N 1
ATOM 612 C CA . GLY A 1 76 ? 16.828 29.281 21.766 1 95.56 76 GLY A CA 1
ATOM 613 C C . GLY A 1 76 ? 17.406 28.141 20.938 1 95.56 76 GLY A C 1
ATOM 614 O O . GLY A 1 76 ? 18.609 27.891 20.969 1 95.56 76 GLY A O 1
ATOM 615 N N . VAL A 1 77 ? 16.578 27.375 20.312 1 97.62 77 VAL A N 1
ATOM 616 C CA . VAL A 1 77 ? 17.109 26.391 19.359 1 97.62 77 VAL A CA 1
ATOM 617 C C . VAL A 1 77 ? 17.812 27.125 18.219 1 97.62 77 VAL A C 1
ATOM 619 O O . VAL A 1 77 ? 17.156 27.75 17.375 1 97.62 77 VAL A O 1
ATOM 622 N N . ASP A 1 78 ? 19.125 27 18.141 1 97.81 78 ASP A N 1
ATOM 623 C CA . ASP A 1 78 ? 19.922 27.688 17.109 1 97.81 78 ASP A CA 1
ATOM 624 C C . ASP A 1 78 ? 19.812 26.984 15.766 1 97.81 78 ASP A C 1
ATOM 626 O O . ASP A 1 78 ? 20.203 25.828 15.625 1 97.81 78 ASP A O 1
ATOM 630 N N . THR A 1 79 ? 19.234 27.625 14.805 1 97.56 79 THR A N 1
ATOM 631 C CA . THR A 1 79 ? 19.016 27.031 13.484 1 97.56 79 THR A CA 1
ATOM 632 C C . THR A 1 79 ? 20.188 27.344 12.555 1 97.56 79 THR A C 1
ATOM 634 O O . THR A 1 79 ? 20.266 26.797 11.453 1 97.56 79 THR A O 1
ATOM 637 N N . ARG A 1 80 ? 21.234 28.203 12.891 1 97.31 80 ARG A N 1
ATOM 638 C CA . ARG A 1 80 ? 22.297 28.75 12.039 1 97.31 80 ARG A CA 1
ATOM 639 C C . ARG A 1 80 ? 23.234 27.656 11.578 1 97.31 80 ARG A C 1
ATOM 641 O O . ARG A 1 80 ? 23.703 27.672 10.43 1 97.31 80 ARG A O 1
ATOM 648 N N . PRO A 1 81 ? 23.375 26.672 12.336 1 97.31 81 PRO A N 1
ATOM 649 C CA . PRO A 1 81 ? 24.359 25.672 11.93 1 97.31 81 PRO A CA 1
ATOM 650 C C . PRO A 1 81 ? 23.797 24.656 10.938 1 97.31 81 PRO A C 1
ATOM 652 O O . PRO A 1 81 ? 24.547 23.844 10.383 1 97.31 81 PRO A O 1
ATOM 655 N N . TYR A 1 82 ? 22.594 24.688 10.734 1 97.88 82 TYR A N 1
ATOM 656 C CA . TYR A 1 82 ? 21.938 23.656 9.953 1 97.88 82 TYR A CA 1
ATOM 657 C C . TYR A 1 82 ? 21.578 24.156 8.562 1 97.88 82 TYR A C 1
ATOM 659 O O . TYR A 1 82 ? 21.25 25.344 8.391 1 97.88 82 TYR A O 1
ATOM 667 N N . SER A 1 83 ? 21.656 23.25 7.605 1 98.12 83 SER A N 1
ATOM 668 C CA . SER A 1 83 ? 21.297 23.578 6.234 1 98.12 83 SER A CA 1
ATOM 669 C C . SER A 1 83 ? 19.828 23.25 5.949 1 98.12 83 SER A C 1
ATOM 671 O O . SER A 1 83 ? 19.203 23.875 5.102 1 98.12 83 SER A O 1
ATOM 673 N N . PHE A 1 84 ? 19.359 22.234 6.668 1 98.69 84 PHE A N 1
ATOM 674 C CA . PHE A 1 84 ? 18 21.75 6.441 1 98.69 84 PHE A CA 1
ATOM 675 C C . PHE A 1 84 ? 17.266 21.562 7.766 1 98.69 84 PHE A C 1
ATOM 677 O O . PHE A 1 84 ? 17.891 21.438 8.812 1 98.69 84 PHE A O 1
ATOM 684 N N . PHE A 1 85 ? 15.969 21.641 7.648 1 98.81 85 PHE A N 1
ATOM 685 C CA . PHE A 1 85 ? 15.078 21.5 8.797 1 98.81 85 PHE A CA 1
ATOM 686 C C . PHE A 1 85 ? 13.906 20.578 8.477 1 98.81 85 PHE A C 1
ATOM 688 O O . PHE A 1 85 ? 13.289 20.703 7.414 1 98.81 85 PHE A O 1
ATOM 695 N N . ILE A 1 86 ? 13.648 19.641 9.344 1 98.75 86 ILE A N 1
ATOM 696 C CA . ILE A 1 86 ? 12.453 18.812 9.258 1 98.75 86 ILE A CA 1
ATOM 697 C C . ILE A 1 86 ? 11.594 19.016 10.508 1 98.75 86 ILE A C 1
ATOM 699 O O . ILE A 1 86 ? 12.102 18.938 11.625 1 98.75 86 ILE A O 1
ATOM 703 N N . PHE A 1 87 ? 10.375 19.344 10.289 1 98.75 87 PHE A N 1
ATOM 704 C CA . PHE A 1 87 ? 9.383 19.484 11.359 1 98.75 87 PHE A CA 1
ATOM 705 C C . PHE A 1 87 ? 8.312 18.406 11.258 1 98.75 87 PHE A C 1
ATOM 707 O O . PHE A 1 87 ? 7.855 18.078 10.156 1 98.75 87 PHE A O 1
ATOM 714 N N . MET A 1 88 ? 7.957 17.844 12.297 1 98.44 88 MET A N 1
ATOM 715 C CA . MET A 1 88 ? 6.906 16.828 12.297 1 98.44 88 MET A CA 1
ATOM 716 C C . MET A 1 88 ? 6.133 16.859 13.609 1 98.44 88 MET A C 1
ATOM 718 O O . MET A 1 88 ? 6.52 17.547 14.555 1 98.44 88 MET A O 1
ATOM 722 N N . ASN A 1 89 ? 5.008 16.188 13.664 1 98.38 89 ASN A N 1
ATOM 723 C CA . ASN A 1 89 ? 4.227 16.172 14.898 1 98.38 89 ASN A CA 1
ATOM 724 C C . ASN A 1 89 ? 3.816 14.75 15.273 1 98.38 89 ASN A C 1
ATOM 726 O O . ASN A 1 89 ? 4.184 13.789 14.602 1 98.38 89 ASN A O 1
ATOM 730 N N . SER A 1 90 ? 3.141 14.609 16.375 1 97.56 90 SER A N 1
ATOM 731 C CA . SER A 1 90 ? 2.924 13.336 17.031 1 97.56 90 SER A CA 1
ATOM 732 C C . SER A 1 90 ? 1.847 12.516 16.328 1 97.56 90 SER A C 1
ATOM 734 O O . SER A 1 90 ? 1.655 11.336 16.641 1 97.56 90 SER A O 1
ATOM 736 N N . SER A 1 91 ? 1.216 13.016 15.273 1 97.94 91 SER A N 1
ATOM 737 C CA . SER A 1 91 ? 0.088 12.32 14.656 1 97.94 91 SER A CA 1
ATOM 738 C C . SER A 1 91 ? 0.559 11.305 13.617 1 97.94 91 SER A C 1
ATOM 740 O O . SER A 1 91 ? -0.243 10.531 13.086 1 97.94 91 SER A O 1
ATOM 742 N N . VAL A 1 92 ? 1.852 11.242 13.281 1 97.69 92 VAL A N 1
ATOM 743 C CA . VAL A 1 92 ? 2.277 10.375 12.188 1 97.69 92 VAL A CA 1
ATOM 744 C C . VAL A 1 92 ? 3.123 9.227 12.727 1 97.69 92 VAL A C 1
ATOM 746 O O . VAL A 1 92 ? 3.834 9.391 13.727 1 97.69 92 VAL A O 1
ATOM 749 N N . ARG A 1 93 ? 2.98 8.164 12.141 1 98.75 93 ARG A N 1
ATOM 750 C CA . ARG A 1 93 ? 3.834 7.004 12.367 1 98.75 93 ARG A CA 1
ATOM 751 C C . ARG A 1 93 ? 4.707 6.719 11.148 1 98.75 93 ARG A C 1
ATOM 753 O O . ARG A 1 93 ? 4.242 6.82 10.008 1 98.75 93 ARG A O 1
ATOM 760 N N . GLY A 1 94 ? 5.965 6.344 11.289 1 98.69 94 GLY A N 1
ATOM 761 C CA . GLY A 1 94 ? 6.973 6.062 10.273 1 98.69 94 GLY A CA 1
ATOM 762 C C . GLY A 1 94 ? 8.391 6.23 10.789 1 98.69 94 GLY A C 1
ATOM 763 O O . GLY A 1 94 ? 8.609 6.418 11.984 1 98.69 94 GLY A O 1
ATOM 764 N N . PRO A 1 95 ? 9.312 6.234 9.938 1 98.5 95 PRO A N 1
ATOM 765 C CA . PRO A 1 95 ? 9.188 6.094 8.484 1 98.5 95 PRO A CA 1
ATOM 766 C C . PRO A 1 95 ? 8.953 4.648 8.047 1 98.5 95 PRO A C 1
ATOM 768 O O . PRO A 1 95 ? 9.438 3.719 8.703 1 98.5 95 PRO A O 1
ATOM 771 N N . PHE A 1 96 ? 8.164 4.449 7.008 1 98.81 96 PHE A N 1
ATOM 772 C CA . PHE A 1 96 ? 7.988 3.158 6.352 1 98.81 96 PHE A CA 1
ATOM 773 C C . PHE A 1 96 ? 8.695 3.137 5 1 98.81 96 PHE A C 1
ATOM 775 O O . PHE A 1 96 ? 8.375 3.934 4.113 1 98.81 96 PHE A O 1
ATOM 782 N N . ILE A 1 97 ? 9.664 2.332 4.875 1 98.38 97 ILE A N 1
ATOM 783 C CA . ILE A 1 97 ? 10.461 2.121 3.674 1 98.38 97 ILE A CA 1
ATOM 784 C C . ILE A 1 97 ? 10.414 0.648 3.273 1 98.38 97 ILE A C 1
ATOM 786 O O . ILE A 1 97 ? 10.531 -0.236 4.125 1 98.38 97 ILE A O 1
ATOM 790 N N . PRO A 1 98 ? 10.148 0.361 1.97 1 98.44 98 PRO A N 1
ATOM 791 C CA . PRO A 1 98 ? 10.18 -1.055 1.594 1 98.44 98 PRO A CA 1
ATOM 792 C C . PRO A 1 98 ? 11.453 -1.762 2.061 1 98.44 98 PRO A C 1
ATOM 794 O O . PRO A 1 98 ? 12.539 -1.183 2.004 1 98.44 98 PRO A O 1
ATOM 797 N N . PRO A 1 99 ? 11.336 -3.014 2.473 1 97.62 99 PRO A N 1
ATOM 798 C CA . PRO A 1 99 ? 12.492 -3.707 3.037 1 97.62 99 PRO A CA 1
ATOM 799 C C . PRO A 1 99 ? 13.688 -3.725 2.088 1 97.62 99 PRO A C 1
ATOM 801 O O . PRO A 1 99 ? 14.836 -3.633 2.533 1 97.62 99 PRO A O 1
ATOM 804 N N . TYR A 1 100 ? 13.492 -3.74 0.801 1 97.69 100 TYR A N 1
ATOM 805 C CA . TYR A 1 100 ? 14.578 -3.875 -0.17 1 97.69 100 TYR A CA 1
ATOM 806 C C . TYR A 1 100 ? 15.328 -2.561 -0.334 1 97.69 100 TYR A C 1
ATOM 808 O O . TYR A 1 100 ? 16.406 -2.525 -0.94 1 97.69 100 TYR A O 1
ATOM 816 N N . ALA A 1 101 ? 14.82 -1.467 0.241 1 96.81 101 ALA A N 1
ATOM 817 C CA . ALA A 1 101 ? 15.445 -0.156 0.099 1 96.81 101 ALA A CA 1
ATOM 818 C C . ALA A 1 101 ? 15.914 0.375 1.449 1 96.81 101 ALA A C 1
ATOM 820 O O . ALA A 1 101 ? 16.547 1.431 1.521 1 96.81 101 ALA A O 1
ATOM 821 N N . LYS A 1 102 ? 15.648 -0.335 2.504 1 93.5 102 LYS A N 1
ATOM 822 C CA . LYS A 1 102 ? 15.789 0.16 3.869 1 93.5 102 LYS A CA 1
ATOM 823 C C . LYS A 1 102 ? 17.234 0.558 4.164 1 93.5 102 LYS A C 1
ATOM 825 O O . LYS A 1 102 ? 17.484 1.558 4.84 1 93.5 102 LYS A O 1
ATOM 830 N N . ASP A 1 103 ? 18.203 -0.202 3.67 1 90.88 103 ASP A N 1
ATOM 831 C CA . ASP A 1 103 ? 19.594 0.044 3.99 1 90.88 103 ASP A CA 1
ATOM 832 C C . ASP A 1 103 ? 20.219 1.062 3.029 1 90.88 103 ASP A C 1
ATOM 834 O O . ASP A 1 103 ? 21.328 1.522 3.24 1 90.88 103 ASP A O 1
ATOM 838 N N . MET A 1 104 ? 19.438 1.436 2.021 1 92.12 104 MET A N 1
ATOM 839 C CA . MET A 1 104 ? 19.969 2.342 1 1 92.12 104 MET A CA 1
ATOM 840 C C . MET A 1 104 ? 19.453 3.762 1.222 1 92.12 104 MET A C 1
ATOM 842 O O . MET A 1 104 ? 20.016 4.719 0.686 1 92.12 104 MET A O 1
ATOM 846 N N . ILE A 1 105 ? 18.406 3.811 2.004 1 93.25 105 ILE A N 1
ATOM 847 C CA . ILE A 1 105 ? 17.672 5.074 2.068 1 93.25 105 ILE A CA 1
ATOM 848 C C . ILE A 1 105 ? 17.625 5.57 3.514 1 93.25 105 ILE A C 1
ATOM 850 O O . ILE A 1 105 ? 17.297 4.812 4.426 1 93.25 105 ILE A O 1
ATOM 854 N N . LYS A 1 106 ? 18.078 6.758 3.729 1 95.06 106 LYS A N 1
ATOM 855 C CA . LYS A 1 106 ? 17.766 7.48 4.957 1 95.06 106 LYS A CA 1
ATOM 856 C C . LYS A 1 106 ? 16.562 8.391 4.766 1 95.06 106 LYS A C 1
ATOM 858 O O . LYS A 1 106 ? 16.5 9.172 3.811 1 95.06 106 LYS A O 1
ATOM 863 N N . TRP A 1 107 ? 15.57 8.234 5.684 1 97.56 107 TRP A N 1
ATOM 864 C CA . TRP A 1 107 ? 14.297 8.906 5.48 1 97.56 107 TRP A CA 1
ATOM 865 C C . TRP A 1 107 ? 14.484 10.414 5.379 1 97.56 107 TRP A C 1
ATOM 867 O O . TRP A 1 107 ? 13.82 11.086 4.59 1 97.56 107 TRP A O 1
ATOM 877 N N . GLN A 1 108 ? 15.492 11.023 6.129 1 97.62 108 GLN A N 1
ATOM 878 C CA . GLN A 1 108 ? 15.734 12.461 6.066 1 97.62 108 GLN A CA 1
ATOM 879 C C . GLN A 1 108 ? 16.234 12.875 4.684 1 97.62 108 GLN A C 1
ATOM 881 O O . GLN A 1 108 ? 15.852 13.922 4.16 1 97.62 108 GLN A O 1
ATOM 886 N N . ASP A 1 109 ? 17.078 12 4.113 1 96.88 109 ASP A N 1
ATOM 887 C CA . ASP A 1 109 ? 17.688 12.305 2.82 1 96.88 109 ASP A CA 1
ATOM 888 C C . ASP A 1 109 ? 16.641 12.305 1.709 1 96.88 109 ASP A C 1
ATOM 890 O O . ASP A 1 109 ? 16.781 13.039 0.726 1 96.88 109 ASP A O 1
ATOM 894 N N . VAL A 1 110 ? 15.609 11.492 1.87 1 97.88 110 VAL A N 1
ATOM 895 C CA . VAL A 1 110 ? 14.539 11.438 0.879 1 97.88 110 VAL A CA 1
ATOM 896 C C . VAL A 1 110 ? 13.836 12.789 0.804 1 97.88 110 VAL A C 1
ATOM 898 O O . VAL A 1 110 ? 13.594 13.312 -0.287 1 97.88 110 VAL A O 1
ATOM 901 N N . LEU A 1 111 ? 13.523 13.383 1.956 1 98.38 111 LEU A N 1
ATOM 902 C CA . LEU A 1 111 ? 12.836 14.664 1.999 1 98.38 111 LEU A CA 1
ATOM 903 C C . LEU A 1 111 ? 13.781 15.797 1.598 1 98.38 111 LEU A C 1
ATOM 905 O O . LEU A 1 111 ? 13.445 16.609 0.732 1 98.38 111 LEU A O 1
ATOM 909 N N . ILE A 1 112 ? 15.008 15.812 2.174 1 97.88 112 ILE A N 1
ATOM 910 C CA . ILE A 1 112 ? 15.992 16.859 1.944 1 97.88 112 ILE A CA 1
ATOM 911 C C . ILE A 1 112 ? 16.438 16.844 0.484 1 97.88 112 ILE A C 1
ATOM 913 O O . ILE A 1 112 ? 16.688 17.891 -0.113 1 97.88 112 ILE A O 1
ATOM 917 N N . GLY A 1 113 ? 16.5 15.617 -0.093 1 97.25 113 GLY A N 1
ATOM 918 C CA . GLY A 1 113 ? 16.969 15.461 -1.462 1 97.25 113 GLY A CA 1
ATOM 919 C C . GLY A 1 113 ? 16.031 16.094 -2.484 1 97.25 113 GLY A C 1
ATOM 920 O O . GLY A 1 113 ? 16.438 16.328 -3.627 1 97.25 113 GLY A O 1
ATOM 921 N N . ARG A 1 114 ? 14.828 16.406 -2.076 1 97.94 114 ARG A N 1
ATOM 922 C CA . ARG A 1 114 ? 13.859 17.016 -2.977 1 97.94 114 ARG A CA 1
ATOM 923 C C . ARG A 1 114 ? 13.992 18.531 -2.967 1 97.94 114 ARG A C 1
ATOM 925 O O . ARG A 1 114 ? 13.438 19.219 -3.832 1 97.94 114 ARG A O 1
ATOM 932 N N . ILE A 1 115 ? 14.68 19.078 -1.96 1 98.75 115 ILE A N 1
ATOM 933 C CA . ILE A 1 115 ? 14.891 20.516 -1.856 1 98.75 115 ILE A CA 1
ATOM 934 C C . ILE A 1 115 ? 16.031 20.938 -2.777 1 98.75 115 ILE A C 1
ATOM 936 O O . ILE A 1 115 ? 17.109 20.344 -2.762 1 98.75 115 ILE A O 1
ATOM 940 N N . ASP A 1 116 ? 15.773 21.859 -3.658 1 98.38 116 ASP A N 1
ATOM 941 C CA . ASP A 1 116 ? 16.781 22.375 -4.59 1 98.38 116 ASP A CA 1
ATOM 942 C C . ASP A 1 116 ? 16.594 23.875 -4.824 1 98.38 116 ASP A C 1
ATOM 944 O O . ASP A 1 116 ? 16.094 24.594 -3.951 1 98.38 116 ASP A O 1
ATOM 948 N N . ALA A 1 117 ? 17.125 24.375 -5.887 1 98.38 117 ALA A N 1
ATOM 949 C CA . ALA A 1 117 ? 17.078 25.812 -6.141 1 98.38 117 ALA A CA 1
ATOM 950 C C . ALA A 1 117 ? 15.648 26.297 -6.309 1 98.38 117 ALA A C 1
ATOM 952 O O . ALA A 1 117 ? 15.328 27.438 -5.992 1 98.38 117 ALA A O 1
ATOM 953 N N . ARG A 1 118 ? 14.773 25.422 -6.785 1 98.38 118 ARG A N 1
ATOM 954 C CA . ARG A 1 118 ? 13.391 25.781 -7.07 1 98.38 118 ARG A CA 1
ATOM 955 C C . ARG A 1 118 ? 12.469 25.344 -5.941 1 98.38 118 ARG A C 1
ATOM 957 O O . ARG A 1 118 ? 11.602 26.109 -5.512 1 98.38 118 ARG A O 1
ATOM 964 N N . VAL A 1 119 ? 12.641 24.156 -5.445 1 98.88 119 VAL A N 1
ATOM 965 C CA . VAL A 1 119 ? 11.781 23.578 -4.414 1 98.88 119 VAL A CA 1
ATOM 966 C C . VAL A 1 119 ? 12.32 23.938 -3.031 1 98.88 119 VAL A C 1
ATOM 968 O O . VAL A 1 119 ? 13.477 23.641 -2.717 1 98.88 119 VAL A O 1
ATOM 971 N N . LYS A 1 120 ? 11.484 24.516 -2.148 1 98.94 120 LYS A N 1
ATOM 972 C CA . LYS A 1 120 ? 11.961 24.938 -0.832 1 98.94 120 LYS A CA 1
ATOM 973 C C . LYS A 1 120 ? 11.078 24.375 0.276 1 98.94 120 LYS A C 1
ATOM 975 O O . LYS A 1 120 ? 11.305 24.641 1.458 1 98.94 120 LYS A O 1
ATOM 980 N N . LEU A 1 121 ? 10.062 23.609 -0.085 1 98.94 121 LEU A N 1
ATOM 981 C CA . LEU A 1 121 ? 9.219 22.938 0.898 1 98.94 121 LEU A CA 1
ATOM 982 C C . LEU A 1 121 ? 8.742 21.594 0.382 1 98.94 121 LEU A C 1
ATOM 984 O O . LEU A 1 121 ? 8.227 21.484 -0.734 1 98.94 121 LEU A O 1
ATOM 988 N N . VAL A 1 122 ? 8.945 20.547 1.181 1 98.88 122 VAL A N 1
ATOM 989 C CA . VAL A 1 122 ? 8.617 19.188 0.8 1 98.88 122 VAL A CA 1
ATOM 990 C C . VAL A 1 122 ? 7.977 18.453 1.979 1 98.88 122 VAL A C 1
ATOM 992 O O . VAL A 1 122 ? 8.297 18.734 3.137 1 98.88 122 VAL A O 1
ATOM 995 N N . GLY A 1 123 ? 7.086 17.609 1.75 1 98.81 123 GLY A N 1
ATOM 996 C CA . GLY A 1 123 ? 6.523 16.719 2.74 1 98.81 123 GLY A CA 1
ATOM 997 C C . GLY A 1 123 ? 5.961 15.438 2.137 1 98.81 123 GLY A C 1
ATOM 998 O O . GLY A 1 123 ? 6.09 15.203 0.933 1 98.81 123 GLY A O 1
ATOM 999 N N . PRO A 1 124 ? 5.371 14.578 2.914 1 98.69 124 PRO A N 1
ATOM 1000 C CA . PRO A 1 124 ? 4.762 13.352 2.395 1 98.69 124 PRO A CA 1
ATOM 1001 C C . PRO A 1 124 ? 3.625 13.633 1.414 1 98.69 124 PRO A C 1
ATOM 1003 O O . PRO A 1 124 ? 3.494 12.938 0.402 1 98.69 124 PRO A O 1
ATOM 1006 N N . THR A 1 125 ? 2.852 14.719 1.711 1 98.81 125 THR A N 1
ATOM 1007 C CA . THR A 1 125 ? 1.64 14.914 0.925 1 98.81 125 THR A CA 1
ATOM 1008 C C . THR A 1 125 ? 1.4 16.406 0.665 1 98.81 125 THR A C 1
ATOM 1010 O O . THR A 1 125 ? 1.846 17.25 1.438 1 98.81 125 THR A O 1
ATOM 1013 N N . ILE A 1 126 ? 0.703 16.672 -0.354 1 98.81 126 ILE A N 1
ATOM 1014 C CA . ILE A 1 126 ? 0.161 18 -0.67 1 98.81 126 ILE A CA 1
ATOM 1015 C C . ILE A 1 126 ? -1.36 17.922 -0.776 1 98.81 126 ILE A C 1
ATOM 1017 O O . ILE A 1 126 ? -1.9 16.953 -1.332 1 98.81 126 ILE A O 1
ATOM 1021 N N . SER A 1 127 ? -2.041 18.875 -0.215 1 98.62 127 SER A N 1
ATOM 1022 C CA . SER A 1 127 ? -3.492 19.016 -0.297 1 98.62 127 SER A CA 1
ATOM 1023 C C . SER A 1 127 ? -3.893 20.344 -0.922 1 98.62 127 SER A C 1
ATOM 1025 O O . SER A 1 127 ? -3.24 21.359 -0.691 1 98.62 127 SER A O 1
ATOM 1027 N N . CYS A 1 128 ? -4.934 20.312 -1.71 1 98.25 128 CYS A N 1
ATOM 1028 C CA . CYS A 1 128 ? -5.508 21.516 -2.295 1 98.25 128 CYS A CA 1
ATOM 1029 C C . CYS A 1 128 ? -6.875 21.828 -1.691 1 98.25 128 CYS A C 1
ATOM 1031 O O . CYS A 1 128 ? -7.664 22.562 -2.277 1 98.25 128 CYS A O 1
ATOM 1033 N N . GLU A 1 129 ? -7.184 21.234 -0.592 1 96.31 129 GLU A N 1
ATOM 1034 C CA . GLU A 1 129 ? -8.492 21.344 0.041 1 96.31 129 GLU A CA 1
ATOM 1035 C C . GLU A 1 129 ? -8.82 22.797 0.377 1 96.31 129 GLU A C 1
ATOM 1037 O O . GLU A 1 129 ? -9.977 23.219 0.3 1 96.31 129 GLU A O 1
ATOM 1042 N N . GLY A 1 130 ? -7.883 23.641 0.808 1 95.5 130 GLY A N 1
ATOM 1043 C CA . GLY A 1 130 ? -8.102 25.031 1.205 1 95.5 130 GLY A CA 1
ATOM 1044 C C . GLY A 1 130 ? -8.68 25.156 2.602 1 95.5 130 GLY A C 1
ATOM 1045 O O . GLY A 1 130 ? -8.719 24.188 3.357 1 95.5 130 GLY A O 1
ATOM 1046 N N . SER A 1 131 ? -8.938 26.344 2.951 1 96.44 131 SER A N 1
ATOM 1047 C CA . SER A 1 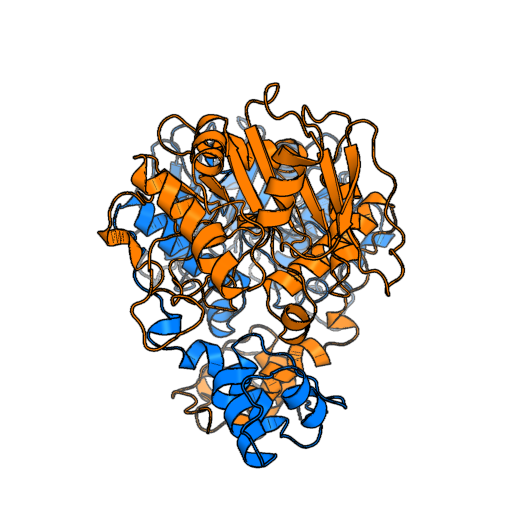131 ? -9.492 26.641 4.27 1 96.44 131 SER A CA 1
ATOM 1048 C C . SER A 1 131 ? -10.219 27.984 4.277 1 96.44 131 SER A C 1
ATOM 1050 O O . SER A 1 131 ? -9.805 28.922 3.604 1 96.44 131 SER A O 1
ATOM 1052 N N . PRO A 1 132 ? -11.336 28.078 5.043 1 95.56 132 PRO A N 1
ATOM 1053 C CA . PRO A 1 132 ? -11.969 29.375 5.258 1 95.56 132 PRO A CA 1
ATOM 1054 C C . PRO A 1 132 ? -11.219 30.234 6.277 1 95.56 132 PRO A C 1
ATOM 1056 O O . PRO A 1 132 ? -10.492 29.703 7.117 1 95.56 132 PRO A O 1
ATOM 1059 N N . PRO A 1 133 ? -11.414 31.516 6.129 1 94 133 PRO A N 1
ATOM 1060 C CA . PRO A 1 133 ? -10.812 32.375 7.152 1 94 133 PRO A CA 1
ATOM 1061 C C . PRO A 1 133 ? -11.484 32.219 8.516 1 94 133 PRO A C 1
ATOM 1063 O O . PRO A 1 133 ? -12.695 32.438 8.641 1 94 133 PRO A O 1
ATOM 1066 N N . GLY A 1 134 ? -10.742 31.844 9.492 1 91.69 134 GLY A N 1
ATOM 1067 C CA . GLY A 1 134 ? -11.242 31.766 10.852 1 91.69 134 GLY A CA 1
ATOM 1068 C C . GLY A 1 134 ? -12.344 30.734 11.016 1 91.69 134 GLY A C 1
ATOM 1069 O O . GLY A 1 134 ? -13.195 30.859 11.898 1 91.69 134 GLY A O 1
ATOM 1070 N N . GLY A 1 135 ? -12.461 29.844 10.148 1 90.69 135 GLY A N 1
ATOM 1071 C CA . GLY A 1 135 ? -13.484 28.812 10.219 1 90.69 135 GLY A CA 1
ATOM 1072 C C . GLY A 1 135 ? -14.828 29.266 9.68 1 90.69 135 GLY A C 1
ATOM 1073 O O . GLY A 1 135 ? -15.82 28.547 9.781 1 90.69 135 GLY A O 1
ATOM 1074 N N . ARG A 1 136 ? -14.859 30.438 9.117 1 93.81 136 ARG A N 1
ATOM 1075 C CA . ARG A 1 136 ? -16.094 30.984 8.547 1 93.81 136 ARG A CA 1
ATOM 1076 C C . ARG A 1 136 ? -16.328 30.422 7.148 1 93.81 136 ARG A C 1
ATOM 1078 O O . ARG A 1 136 ? -15.953 31.062 6.156 1 93.81 136 ARG A O 1
ATOM 1085 N N . VAL A 1 137 ? -17.109 29.375 7.074 1 89.81 137 VAL A N 1
ATOM 1086 C CA . VAL A 1 137 ? -17.203 28.516 5.898 1 89.81 137 VAL A CA 1
ATOM 1087 C C . VAL A 1 137 ? -17.922 29.266 4.773 1 89.81 137 VAL A C 1
ATOM 1089 O O . VAL A 1 137 ? -17.828 28.875 3.607 1 89.81 137 VAL A O 1
ATOM 1092 N N . ARG A 1 138 ? -18.641 30.359 4.996 1 92.19 138 ARG A N 1
ATOM 1093 C CA . ARG A 1 138 ? -19.391 31.078 3.969 1 92.19 138 ARG A CA 1
ATOM 1094 C C . ARG A 1 138 ? -18.531 32.156 3.307 1 92.19 138 ARG A C 1
ATOM 1096 O O . ARG A 1 138 ? -18.922 32.719 2.295 1 92.19 138 ARG A O 1
ATOM 1103 N N . GLU A 1 139 ? -17.391 32.281 3.873 1 94.94 139 GLU A N 1
ATOM 1104 C CA . GLU A 1 139 ? -16.484 33.281 3.316 1 94.94 139 GLU A CA 1
ATOM 1105 C C . GLU A 1 139 ? -15.586 32.656 2.242 1 94.94 139 GLU A C 1
ATOM 1107 O O . GLU A 1 139 ? -15.656 31.469 1.984 1 94.94 139 GLU A O 1
ATOM 1112 N N . LYS A 1 140 ? -14.898 33.594 1.646 1 95.31 140 LYS A N 1
ATOM 1113 C CA . LYS A 1 140 ? -14.039 33.156 0.55 1 95.31 140 LYS A CA 1
ATOM 1114 C C . LYS A 1 140 ? -12.867 32.344 1.069 1 95.31 140 LYS A C 1
ATOM 1116 O O . LYS A 1 140 ? -12.086 32.812 1.897 1 95.31 140 LYS A O 1
ATOM 1121 N N . TRP A 1 141 ? -12.688 31.188 0.51 1 96.38 141 TRP A N 1
ATOM 1122 C CA . TRP A 1 141 ? -11.664 30.234 0.962 1 96.38 141 TRP A CA 1
ATOM 1123 C C . TRP A 1 141 ? -10.312 30.562 0.341 1 96.38 141 TRP A C 1
ATOM 1125 O O . TRP A 1 141 ? -10.242 31.031 -0.797 1 96.38 141 TRP A O 1
ATOM 1135 N N . ARG A 1 142 ? -9.312 30.359 1.098 1 96.25 142 ARG A N 1
ATOM 1136 C CA . ARG A 1 142 ? -7.98 30.203 0.528 1 96.25 142 ARG A CA 1
ATOM 1137 C C . ARG A 1 142 ? -7.797 28.812 -0.066 1 96.25 142 ARG A C 1
ATOM 1139 O O . ARG A 1 142 ? -8.148 27.812 0.564 1 96.25 142 ARG A O 1
ATOM 1146 N N . VAL A 1 143 ? -7.188 28.719 -1.333 1 95.31 143 VAL A N 1
ATOM 1147 C CA . VAL A 1 143 ? -7.254 27.422 -1.992 1 95.31 143 VAL A CA 1
ATOM 1148 C C . VAL A 1 143 ? -5.875 27.031 -2.52 1 95.31 143 VAL A C 1
ATOM 1150 O O . VAL A 1 143 ? -5.754 26.172 -3.385 1 95.31 143 VAL A O 1
ATOM 1153 N N . ASN A 1 144 ? -4.82 27.688 -2.045 1 97.94 144 ASN A N 1
ATOM 1154 C CA . ASN A 1 144 ? -3.498 27.281 -2.51 1 97.94 144 ASN A CA 1
ATOM 1155 C C . ASN A 1 144 ? -3.148 25.859 -2.057 1 97.94 144 ASN A C 1
ATOM 1157 O O . ASN A 1 144 ? -3.543 25.438 -0.969 1 97.94 144 ASN A O 1
ATOM 1161 N N . PRO A 1 145 ? -2.359 25.141 -2.932 1 98.62 145 PRO A N 1
ATOM 1162 C CA . PRO A 1 145 ? -1.802 23.875 -2.459 1 98.62 145 PRO A CA 1
ATOM 1163 C C . PRO A 1 145 ? -0.902 24.031 -1.237 1 98.62 145 PRO A C 1
ATOM 1165 O O . PRO A 1 145 ? -0.186 25.031 -1.128 1 98.62 145 PRO A O 1
ATOM 1168 N N . HIS A 1 146 ? -0.953 23.141 -0.364 1 98.69 146 HIS A N 1
ATOM 1169 C CA . HIS A 1 146 ? -0.062 23.203 0.79 1 98.69 146 HIS A CA 1
ATOM 1170 C C . HIS A 1 146 ? 0.497 21.828 1.124 1 98.69 146 HIS A C 1
ATOM 1172 O O . HIS A 1 146 ? -0.206 20.812 1.002 1 98.69 146 HIS A O 1
ATOM 1178 N N . VAL A 1 147 ? 1.776 21.766 1.417 1 98.81 147 VAL A N 1
ATOM 1179 C CA . VAL A 1 147 ? 2.355 20.594 2.045 1 98.81 147 VAL A CA 1
ATOM 1180 C C . VAL A 1 147 ? 1.726 20.375 3.42 1 98.81 147 VAL A C 1
ATOM 1182 O O . VAL A 1 147 ? 1.701 21.281 4.25 1 98.81 147 VAL A O 1
ATOM 1185 N N . GLN A 1 148 ? 1.152 19.234 3.611 1 98.25 148 GLN A N 1
ATOM 1186 C CA . GLN A 1 148 ? 0.481 19.016 4.887 1 98.25 148 GLN A CA 1
ATOM 1187 C C . GLN A 1 148 ? 1.485 18.953 6.035 1 98.25 148 GLN A C 1
ATOM 1189 O O . GLN A 1 148 ? 2.547 18.344 5.902 1 98.25 148 GLN A O 1
ATOM 1194 N N . SER A 1 149 ? 1.21 19.531 7.117 1 96.81 149 SER A N 1
ATOM 1195 C CA . SER A 1 149 ? 2.229 19.953 8.07 1 96.81 149 SER A CA 1
ATOM 1196 C C . SER A 1 149 ? 2.477 18.891 9.133 1 96.81 149 SER A C 1
ATOM 1198 O O . SER A 1 149 ? 2.955 19.203 10.227 1 96.81 149 SER A O 1
ATOM 1200 N N . TYR A 1 150 ? 2.049 17.656 8.812 1 97.94 150 TYR A N 1
ATOM 1201 C CA . TYR A 1 150 ? 2.406 16.609 9.773 1 97.94 150 TYR A CA 1
ATOM 1202 C C . TYR A 1 150 ? 3.867 16.203 9.617 1 97.94 150 TYR A C 1
ATOM 1204 O O . TYR A 1 150 ? 4.469 15.656 10.547 1 97.94 150 TYR A O 1
ATOM 1212 N N . VAL A 1 151 ? 4.473 16.422 8.461 1 98.75 151 VAL A N 1
ATOM 1213 C CA . VAL A 1 151 ? 5.906 16.344 8.203 1 98.75 151 VAL A CA 1
ATOM 1214 C C . VAL A 1 151 ? 6.289 17.375 7.129 1 98.75 151 VAL A C 1
ATOM 1216 O O . VAL A 1 151 ? 5.695 17.391 6.051 1 98.75 151 VAL A O 1
ATOM 1219 N N . LEU A 1 152 ? 7.309 18.188 7.457 1 98.25 152 LEU A N 1
ATOM 1220 C CA . LEU A 1 152 ? 7.781 19.234 6.555 1 98.25 152 LEU A CA 1
ATOM 1221 C C . LEU A 1 152 ? 9.305 19.266 6.52 1 98.25 152 LEU A C 1
ATOM 1223 O O . LEU A 1 152 ? 9.961 19.109 7.555 1 98.25 152 LEU A O 1
ATOM 1227 N N . ALA A 1 153 ? 9.812 19.422 5.359 1 98.88 153 ALA A N 1
ATOM 1228 C CA . ALA A 1 153 ? 11.242 19.688 5.219 1 98.88 153 ALA A CA 1
ATOM 1229 C C . ALA A 1 153 ? 11.5 20.969 4.43 1 98.88 153 ALA A C 1
ATOM 1231 O O . ALA A 1 153 ? 10.82 21.234 3.434 1 98.88 153 ALA A O 1
ATOM 1232 N N . THR A 1 154 ? 12.375 21.766 4.863 1 98.88 154 THR A N 1
ATOM 1233 C CA . THR A 1 154 ? 12.781 23 4.195 1 98.88 154 THR A CA 1
ATOM 1234 C C . THR A 1 154 ? 14.258 23.281 4.43 1 98.88 154 THR A C 1
ATOM 1236 O O . THR A 1 154 ? 14.953 22.5 5.086 1 98.88 154 THR A O 1
ATOM 1239 N N . ASP A 1 155 ? 14.781 24.266 3.799 1 98.88 155 ASP A N 1
ATOM 1240 C CA . ASP A 1 155 ? 16.156 24.703 3.996 1 98.88 155 ASP A CA 1
ATOM 1241 C C . ASP A 1 155 ? 16.219 26.094 4.605 1 98.88 155 ASP A C 1
ATOM 1243 O O . ASP A 1 155 ? 15.219 26.609 5.102 1 98.88 155 ASP A O 1
ATOM 1247 N N . GLN A 1 156 ? 17.375 26.688 4.715 1 98.69 156 GLN A N 1
ATOM 1248 C CA . GLN A 1 156 ? 17.562 28 5.305 1 98.69 156 GLN A CA 1
ATOM 1249 C C . GLN A 1 156 ? 16.703 29.062 4.605 1 98.69 156 GLN A C 1
ATOM 1251 O O . GLN A 1 156 ? 16.203 29.969 5.25 1 98.69 156 GLN A O 1
ATOM 1256 N N . VAL A 1 157 ? 16.578 28.891 3.285 1 98.81 157 VAL A N 1
ATOM 1257 C CA . VAL A 1 157 ? 15.781 29.844 2.521 1 98.81 157 VAL A CA 1
ATOM 1258 C C . VAL A 1 157 ? 14.32 29.766 2.971 1 98.81 157 VAL A C 1
ATOM 1260 O O . VAL A 1 157 ? 13.711 30.781 3.285 1 98.81 157 VAL A O 1
ATOM 1263 N N . GLY A 1 158 ? 13.742 28.562 2.996 1 98.75 158 GLY A N 1
ATOM 1264 C CA . GLY A 1 158 ? 12.367 28.391 3.432 1 98.75 158 GLY A CA 1
ATOM 1265 C C . GLY A 1 158 ? 12.133 28.828 4.867 1 98.75 158 GLY A C 1
ATOM 1266 O O . GLY A 1 158 ? 11.148 29.5 5.172 1 98.75 158 GLY A O 1
ATOM 1267 N N . LEU A 1 159 ? 13.039 28.469 5.73 1 98.69 159 LEU A N 1
ATOM 1268 C CA . LEU A 1 159 ? 12.914 28.859 7.129 1 98.69 159 LEU A CA 1
ATOM 1269 C C . LEU A 1 159 ? 12.93 30.375 7.266 1 98.69 159 LEU A C 1
ATOM 1271 O O . LEU A 1 159 ? 12.125 30.938 8.023 1 98.69 159 LEU A O 1
ATOM 1275 N N . ARG A 1 160 ? 13.836 31.031 6.562 1 98.25 160 ARG A N 1
ATOM 1276 C CA . ARG A 1 160 ? 13.922 32.469 6.613 1 98.25 160 ARG A CA 1
ATOM 1277 C C . ARG A 1 160 ? 12.617 33.125 6.145 1 98.25 160 ARG A C 1
ATOM 1279 O O . ARG A 1 160 ? 12.156 34.094 6.734 1 98.25 160 ARG A O 1
ATOM 1286 N N . ILE A 1 161 ? 12.055 32.594 5.102 1 98.62 161 ILE A N 1
ATOM 1287 C CA . ILE A 1 161 ? 10.781 33.094 4.594 1 98.62 161 ILE A CA 1
ATOM 1288 C C . ILE A 1 161 ? 9.719 33.031 5.688 1 98.62 161 ILE A C 1
ATOM 1290 O O . ILE A 1 161 ? 8.961 33.969 5.895 1 98.62 161 ILE A O 1
ATOM 1294 N N . TRP A 1 162 ? 9.68 31.906 6.43 1 98.44 162 TRP A N 1
ATOM 1295 C CA . TRP A 1 162 ? 8.688 31.719 7.484 1 98.44 162 TRP A CA 1
ATOM 1296 C C . TRP A 1 162 ? 8.961 32.656 8.656 1 98.44 162 TRP A C 1
ATOM 1298 O O . TRP A 1 162 ? 8.031 33.219 9.242 1 98.44 162 TRP A O 1
ATOM 1308 N N . LEU A 1 163 ? 10.227 32.781 8.984 1 97.06 163 LEU A N 1
ATOM 1309 C CA . LEU A 1 163 ? 10.602 33.656 10.109 1 97.06 163 LEU A CA 1
ATOM 1310 C C . LEU A 1 163 ? 10.305 35.125 9.797 1 97.06 163 LEU A C 1
ATOM 1312 O O . LEU A 1 163 ? 10.023 35.906 10.703 1 97.06 163 LEU A O 1
ATOM 1316 N N . GLN A 1 164 ? 10.398 35.406 8.562 1 96.5 164 GLN A N 1
ATOM 1317 C CA . GLN A 1 164 ? 10.125 36.781 8.148 1 96.5 164 GLN A CA 1
ATOM 1318 C C . GLN A 1 164 ? 8.617 37.031 8.023 1 96.5 164 GLN A C 1
ATOM 1320 O O . GLN A 1 164 ? 8.172 38.156 8.055 1 96.5 164 GLN A O 1
ATOM 1325 N N . ASP A 1 165 ? 7.945 35.844 7.926 1 92.38 165 ASP A N 1
ATOM 1326 C CA . ASP A 1 165 ? 6.488 35.906 7.906 1 92.38 165 ASP A CA 1
ATOM 1327 C C . ASP A 1 165 ? 5.926 36.125 9.312 1 92.38 165 ASP A C 1
ATOM 1329 O O . ASP A 1 165 ? 6.277 35.375 10.234 1 92.38 165 ASP A O 1
ATOM 1333 N N . ALA A 1 166 ? 5.445 37.219 9.68 1 87.62 166 ALA A N 1
ATOM 1334 C CA . ALA A 1 166 ? 4.984 37.625 11.008 1 87.62 166 ALA A CA 1
ATOM 1335 C C . ALA A 1 166 ? 3.895 36.656 11.508 1 87.62 166 ALA A C 1
ATOM 1337 O O . ALA A 1 166 ? 3.631 36.594 12.711 1 87.62 166 ALA A O 1
ATOM 1338 N N . LYS A 1 167 ? 3.367 35.75 10.695 1 95.94 167 LYS A N 1
ATOM 1339 C CA . LYS A 1 167 ? 2.156 35.031 11.102 1 95.94 167 LYS A CA 1
ATOM 1340 C C . LYS A 1 167 ? 2.379 33.531 11.125 1 95.94 167 LYS A C 1
ATOM 1342 O O . LYS A 1 167 ? 1.699 32.812 11.852 1 95.94 167 LYS A O 1
ATOM 1347 N N . VAL A 1 168 ? 3.299 32.938 10.422 1 97.5 168 VAL A N 1
ATOM 1348 C CA . VAL A 1 168 ? 3.459 31.516 10.227 1 97.5 168 VAL A CA 1
ATOM 1349 C C . VAL A 1 168 ? 3.74 30.844 11.57 1 97.5 168 VAL A C 1
ATOM 1351 O O . VAL A 1 168 ? 3.072 29.875 11.938 1 97.5 168 VAL A O 1
ATOM 1354 N N . PHE A 1 169 ? 4.66 31.391 12.359 1 97.5 169 PHE A N 1
ATOM 1355 C CA . PHE A 1 169 ? 5.098 30.766 13.602 1 97.5 169 PHE A CA 1
ATOM 1356 C C . PHE A 1 169 ? 4.422 31.406 14.805 1 97.5 169 PHE A C 1
ATOM 1358 O O . PHE A 1 169 ? 4.797 31.141 15.945 1 97.5 169 PHE A O 1
ATOM 1365 N N . GLN A 1 170 ? 3.463 32.281 14.562 1 97.06 170 GLN A N 1
ATOM 1366 C CA . GLN A 1 170 ? 2.762 32.938 15.656 1 97.06 170 GLN A CA 1
ATOM 1367 C C . GLN A 1 170 ? 2.004 31.938 16.516 1 97.06 170 GLN A C 1
ATOM 1369 O O . GLN A 1 170 ? 1.461 30.953 15.992 1 97.06 170 GLN A O 1
ATOM 1374 N N . CYS A 1 171 ? 1.958 32.156 17.797 1 97.06 171 CYS A N 1
ATOM 1375 C CA . CYS A 1 171 ? 1.17 31.344 18.703 1 97.06 171 CYS A CA 1
ATOM 1376 C C . CYS A 1 171 ? -0.315 31.672 18.594 1 97.06 171 CYS A C 1
ATOM 1378 O O . CYS A 1 171 ? -0.819 32.562 19.297 1 97.06 171 CYS A O 1
ATOM 1380 N N . TRP A 1 172 ? -0.958 30.953 17.734 1 95.38 172 TRP A N 1
ATOM 1381 C CA . TRP A 1 172 ? -2.393 31.141 17.531 1 95.38 172 TRP A CA 1
ATOM 1382 C C . TRP A 1 172 ? -3.186 30.312 18.531 1 95.38 172 TRP A C 1
ATOM 1384 O O . TRP A 1 172 ? -2.75 29.234 18.938 1 95.38 172 TRP A O 1
ATOM 1394 N N . HIS A 1 173 ? -4.371 30.75 18.875 1 91.75 173 HIS A N 1
ATOM 1395 C CA . HIS A 1 173 ? -5.184 30.047 19.859 1 91.75 173 HIS A CA 1
ATOM 1396 C C . HIS A 1 173 ? -6.402 29.406 19.219 1 91.75 173 HIS A C 1
ATOM 1398 O O . HIS A 1 173 ? -7.262 28.859 19.906 1 91.75 173 HIS A O 1
ATOM 1404 N N . SER A 1 174 ? -6.484 29.5 17.953 1 93.19 174 SER A N 1
ATOM 1405 C CA . SER A 1 174 ? -7.531 28.844 17.172 1 93.19 174 SER A CA 1
ATOM 1406 C C . SER A 1 174 ? -6.934 27.938 16.094 1 93.19 174 SER A C 1
ATOM 1408 O O . SER A 1 174 ? -6.004 28.328 15.391 1 93.19 174 SER A O 1
ATOM 1410 N N . MET A 1 175 ? -7.543 26.734 16.078 1 92.88 175 MET A N 1
ATOM 1411 C CA . MET A 1 175 ? -7.082 25.781 15.07 1 92.88 175 MET A CA 1
ATOM 1412 C C . MET A 1 175 ? -7.234 26.359 13.664 1 92.88 175 MET A C 1
ATOM 1414 O O . MET A 1 175 ? -6.391 26.125 12.797 1 92.88 175 MET A O 1
ATOM 1418 N N . TRP A 1 176 ? -8.25 27.125 13.406 1 95.38 176 TRP A N 1
ATOM 1419 C CA . TRP A 1 176 ? -8.523 27.703 12.094 1 95.38 176 TRP A CA 1
ATOM 1420 C C . TRP A 1 176 ? -7.461 28.719 11.711 1 95.38 176 TRP A C 1
ATOM 1422 O O . TRP A 1 176 ? -7.062 28.812 10.547 1 95.38 176 TRP A O 1
ATOM 1432 N N . ASP A 1 177 ? -6.969 29.422 12.703 1 96.06 177 ASP A N 1
ATOM 1433 C CA . ASP A 1 177 ? -5.902 30.391 12.438 1 96.06 177 ASP A CA 1
ATOM 1434 C C . ASP A 1 177 ? -4.586 29.688 12.125 1 96.06 177 ASP A C 1
ATOM 1436 O O . ASP A 1 177 ? -3.818 30.141 11.273 1 96.06 177 ASP A O 1
ATOM 1440 N N . VAL A 1 178 ? -4.332 28.609 12.836 1 96.62 178 VAL A N 1
ATOM 1441 C CA . VAL A 1 178 ? -3.127 27.828 12.578 1 96.62 178 VAL A CA 1
ATOM 1442 C C . VAL A 1 178 ? -3.164 27.281 11.148 1 96.62 178 VAL A C 1
ATOM 1444 O O . VAL A 1 178 ? -2.158 27.328 10.438 1 96.62 178 VAL A O 1
ATOM 1447 N N . ILE A 1 179 ? -4.34 26.766 10.75 1 96.62 179 ILE A N 1
ATOM 1448 C CA . ILE A 1 179 ? -4.5 26.203 9.414 1 96.62 179 ILE A CA 1
ATOM 1449 C C . ILE A 1 179 ? -4.301 27.312 8.375 1 96.62 179 ILE A C 1
ATOM 1451 O O . ILE A 1 179 ? -3.537 27.141 7.418 1 96.62 179 ILE A O 1
ATOM 1455 N N . TRP A 1 180 ? -4.902 28.453 8.625 1 97 180 TRP A N 1
ATOM 1456 C CA . TRP A 1 180 ? -4.898 29.547 7.668 1 97 180 TRP A CA 1
ATOM 1457 C C . TRP A 1 180 ? -3.506 30.156 7.535 1 97 180 TRP A C 1
ATOM 1459 O O . TRP A 1 180 ? -3.008 30.344 6.426 1 97 180 TRP A O 1
ATOM 1469 N N . HIS A 1 181 ? -2.822 30.406 8.648 1 96.44 181 HIS A N 1
ATOM 1470 C CA . HIS A 1 181 ? -1.572 31.156 8.633 1 96.44 181 HIS A CA 1
ATOM 1471 C C . HIS A 1 181 ? -0.367 30.219 8.641 1 96.44 181 HIS A C 1
ATOM 1473 O O . HIS A 1 181 ? 0.681 30.547 8.078 1 96.44 181 HIS A O 1
ATOM 1479 N N . GLY A 1 182 ? -0.479 29.094 9.375 1 96.56 182 GLY A N 1
ATOM 1480 C CA . GLY A 1 182 ? 0.623 28.156 9.477 1 96.56 182 GLY A CA 1
ATOM 1481 C C . GLY A 1 182 ? 0.65 27.141 8.352 1 96.56 182 GLY A C 1
ATOM 1482 O O . GLY A 1 182 ? 1.524 27.203 7.484 1 96.56 182 GLY A O 1
ATOM 1483 N N . GLU A 1 183 ? -0.369 26.312 8.234 1 95.94 183 GLU A N 1
ATOM 1484 C CA . GLU A 1 183 ? -0.397 25.203 7.285 1 95.94 183 GLU A CA 1
ATOM 1485 C C . GLU A 1 183 ? -0.486 25.719 5.848 1 95.94 183 GLU A C 1
ATOM 1487 O O . GLU A 1 183 ? 0.503 25.688 5.113 1 95.94 183 GLU A O 1
ATOM 1492 N N . LEU A 1 184 ? -1.6 26.391 5.527 1 97.94 184 LEU A N 1
ATOM 1493 C CA . LEU A 1 184 ? -1.744 26.938 4.184 1 97.94 184 LEU A CA 1
ATOM 1494 C C . LEU A 1 184 ? -0.822 28.141 3.98 1 97.94 184 LEU A C 1
ATOM 1496 O O . LEU A 1 184 ? -0.239 28.297 2.906 1 97.94 184 LEU A O 1
ATOM 1500 N N . GLY A 1 185 ? -0.704 28.922 5.035 1 97.88 185 GLY A N 1
ATOM 1501 C CA . GLY A 1 185 ? 0.097 30.141 4.965 1 97.88 185 GLY A CA 1
ATOM 1502 C C . GLY A 1 185 ? 1.565 29.859 4.695 1 97.88 185 GLY A C 1
ATOM 1503 O O . GLY A 1 185 ? 2.217 30.609 3.965 1 97.88 185 GLY A O 1
ATOM 1504 N N . SER A 1 186 ? 2.105 28.828 5.293 1 98.31 186 SER A N 1
ATOM 1505 C CA . SER A 1 186 ? 3.514 28.5 5.094 1 98.31 186 SER A CA 1
ATOM 1506 C C . SER A 1 186 ? 3.801 28.156 3.639 1 98.31 186 SER A C 1
ATOM 1508 O O . SER A 1 186 ? 4.766 28.656 3.055 1 98.31 186 SER A O 1
ATOM 1510 N N . SER A 1 187 ? 2.949 27.281 3.051 1 98.75 187 SER A N 1
ATOM 1511 C CA . SER A 1 187 ? 3.121 26.906 1.648 1 98.75 187 SER A CA 1
ATOM 1512 C C . SER A 1 187 ? 2.916 28.109 0.734 1 98.75 187 SER A C 1
ATOM 1514 O O . SER A 1 187 ? 3.654 28.297 -0.238 1 98.75 187 SER A O 1
ATOM 1516 N N . LEU A 1 188 ? 1.949 28.938 1.064 1 98.56 188 LEU A N 1
ATOM 1517 C CA . LEU A 1 188 ? 1.686 30.125 0.254 1 98.56 188 LEU A CA 1
ATOM 1518 C C . LEU A 1 188 ? 2.869 31.078 0.295 1 98.56 188 LEU A C 1
ATOM 1520 O O . LEU A 1 188 ? 3.234 31.672 -0.726 1 98.56 188 LEU A O 1
ATOM 1524 N N . ALA A 1 189 ? 3.455 31.297 1.488 1 98.62 189 ALA A N 1
ATOM 1525 C CA . ALA A 1 189 ? 4.613 32.156 1.62 1 98.62 189 ALA A CA 1
ATOM 1526 C C . ALA A 1 189 ? 5.758 31.703 0.726 1 98.62 189 ALA A C 1
ATOM 1528 O O . ALA A 1 189 ? 6.422 32.531 0.079 1 98.62 189 ALA A O 1
ATOM 1529 N N . ILE A 1 190 ? 5.992 30.422 0.647 1 98.81 190 ILE A N 1
ATOM 1530 C CA . ILE A 1 190 ? 7.039 29.844 -0.191 1 98.81 190 ILE A CA 1
ATOM 1531 C C . ILE A 1 190 ? 6.719 30.094 -1.663 1 98.81 190 ILE A C 1
ATOM 1533 O O . ILE A 1 190 ? 7.582 30.516 -2.432 1 98.81 190 ILE A O 1
ATOM 1537 N N . LEU A 1 191 ? 5.477 29.812 -2.029 1 98.81 191 LEU A N 1
ATOM 1538 C CA . LEU A 1 191 ? 5.043 30.016 -3.41 1 98.81 191 LEU A CA 1
ATOM 1539 C C . LEU A 1 191 ? 5.141 31.484 -3.811 1 98.81 191 LEU A C 1
ATOM 1541 O O . LEU A 1 191 ? 5.621 31.797 -4.902 1 98.81 191 LEU A O 1
ATOM 1545 N N . LYS A 1 192 ? 4.75 32.406 -2.943 1 98.25 192 LYS A N 1
ATOM 1546 C CA . LYS A 1 192 ? 4.777 33.844 -3.23 1 98.25 192 LYS A CA 1
ATOM 1547 C C . LYS A 1 192 ? 6.207 34.344 -3.367 1 98.25 192 LYS A C 1
ATOM 1549 O O . LYS A 1 192 ? 6.461 35.312 -4.082 1 98.25 192 LYS A O 1
ATOM 1554 N N . ALA A 1 193 ? 7.094 33.719 -2.699 1 98.62 193 ALA A N 1
ATOM 1555 C CA . ALA A 1 193 ? 8.508 34.094 -2.785 1 98.62 193 ALA A CA 1
ATOM 1556 C C . ALA A 1 193 ? 9.125 33.594 -4.082 1 98.62 193 ALA A C 1
ATOM 1558 O O . ALA A 1 193 ? 10.305 33.844 -4.355 1 98.62 193 ALA A O 1
ATOM 1559 N N . GLY A 1 194 ? 8.375 32.812 -4.879 1 98.56 194 GLY A N 1
ATOM 1560 C CA . GLY A 1 194 ? 8.836 32.375 -6.191 1 98.56 194 GLY A CA 1
ATOM 1561 C C . GLY A 1 194 ? 9.375 30.969 -6.203 1 98.56 194 GLY A C 1
ATOM 1562 O O . GLY A 1 194 ? 9.938 30.516 -7.203 1 98.56 194 GLY A O 1
ATOM 1563 N N . TYR A 1 195 ? 9.242 30.25 -5.059 1 98.81 195 TYR A N 1
ATOM 1564 C CA . TYR A 1 195 ? 9.742 28.891 -4.961 1 98.81 195 TYR A CA 1
ATOM 1565 C C . TYR A 1 195 ? 8.617 27.875 -5.141 1 98.81 195 TYR A C 1
ATOM 1567 O O . TYR A 1 195 ? 7.445 28.25 -5.203 1 98.81 195 TYR A O 1
ATOM 1575 N N . ASN A 1 196 ? 8.945 26.641 -5.27 1 98.88 196 ASN A N 1
ATOM 1576 C CA . ASN A 1 196 ? 7.988 25.562 -5.516 1 98.88 196 ASN A CA 1
ATOM 1577 C C . ASN A 1 196 ? 7.875 24.625 -4.316 1 98.88 196 ASN A C 1
ATOM 1579 O O . ASN A 1 196 ? 8.656 24.734 -3.369 1 98.88 196 ASN A O 1
ATOM 1583 N N . LEU A 1 197 ? 6.84 23.797 -4.32 1 98.88 197 LEU A N 1
ATOM 1584 C CA . LEU A 1 197 ? 6.586 22.719 -3.361 1 98.88 197 LEU A CA 1
ATOM 1585 C C . LEU A 1 197 ? 6.844 21.359 -3.986 1 98.88 197 LEU A C 1
ATOM 1587 O O . LEU A 1 197 ? 6.934 21.234 -5.211 1 98.88 197 LEU A O 1
ATOM 1591 N N . ASP A 1 198 ? 6.961 20.375 -3.178 1 98.81 198 ASP A N 1
ATOM 1592 C CA . ASP A 1 198 ? 7.043 18.984 -3.65 1 98.81 198 ASP A CA 1
ATOM 1593 C C . ASP A 1 198 ? 6.547 18.016 -2.586 1 98.81 198 ASP A C 1
ATOM 1595 O O . ASP A 1 198 ? 6.312 18.406 -1.441 1 98.81 198 ASP A O 1
ATOM 1599 N N . SER A 1 199 ? 6.234 16.859 -2.941 1 98.75 199 SER A N 1
ATOM 1600 C CA . SER A 1 199 ? 5.805 15.797 -2.033 1 98.75 199 SER A CA 1
ATOM 1601 C C . SER A 1 199 ? 6.297 14.43 -2.504 1 98.75 199 SER A C 1
ATOM 1603 O O . SER A 1 199 ? 6.887 14.312 -3.582 1 98.75 199 SER A O 1
ATOM 1605 N N . LEU A 1 200 ? 6.023 13.445 -1.691 1 98.75 200 LEU A N 1
ATOM 1606 C CA . LEU A 1 200 ? 6.449 12.086 -2.016 1 98.75 200 LEU A CA 1
ATOM 1607 C C . LEU A 1 200 ? 5.387 11.359 -2.83 1 98.75 200 LEU A C 1
ATOM 1609 O O . LEU A 1 200 ? 5.621 10.258 -3.326 1 98.75 200 LEU A O 1
ATOM 1613 N N . MET A 1 201 ? 4.254 11.93 -3.066 1 98.75 201 MET A N 1
ATOM 1614 C CA . MET A 1 201 ? 3.105 11.289 -3.699 1 98.75 201 MET A CA 1
ATOM 1615 C C . MET A 1 201 ? 3.393 10.977 -5.164 1 98.75 201 MET A C 1
ATOM 1617 O O . MET A 1 201 ? 3.852 11.844 -5.906 1 98.75 201 MET A O 1
ATOM 1621 N N . LEU A 1 202 ? 3.037 9.797 -5.57 1 98.75 202 LEU A N 1
ATOM 1622 C CA . LEU A 1 202 ? 3.215 9.375 -6.953 1 98.75 202 LEU A CA 1
ATOM 1623 C C . LEU A 1 202 ? 2.549 10.359 -7.914 1 98.75 202 LEU A C 1
ATOM 1625 O O . LEU A 1 202 ? 3.176 10.82 -8.867 1 98.75 202 LEU A O 1
ATOM 1629 N N . ARG A 1 203 ? 1.335 10.734 -7.648 1 98.5 203 ARG A N 1
ATOM 1630 C CA . ARG A 1 203 ? 0.509 11.523 -8.562 1 98.5 203 ARG A CA 1
ATOM 1631 C C . ARG A 1 203 ? 1.103 12.906 -8.781 1 98.5 203 ARG A C 1
ATOM 1633 O O . ARG A 1 203 ? 0.824 13.555 -9.797 1 98.5 203 ARG A O 1
ATOM 1640 N N . TYR A 1 204 ? 1.976 13.391 -7.898 1 98.56 204 TYR A N 1
ATOM 1641 C CA . TYR A 1 204 ? 2.369 14.797 -7.945 1 98.56 204 TYR A CA 1
ATOM 1642 C C . TYR A 1 204 ? 3.84 14.938 -8.32 1 98.56 204 TYR A C 1
ATOM 1644 O O . TYR A 1 204 ? 4.418 16.016 -8.188 1 98.56 204 TYR A O 1
ATOM 1652 N N . GLN A 1 205 ? 4.48 13.844 -8.758 1 97.69 205 GLN A N 1
ATOM 1653 C CA . GLN A 1 205 ? 5.855 13.93 -9.234 1 97.69 205 GLN A CA 1
ATOM 1654 C C . GLN A 1 205 ? 5.969 14.875 -10.422 1 97.69 205 GLN A C 1
ATOM 1656 O O . GLN A 1 205 ? 5.281 14.695 -11.43 1 97.69 205 GLN A O 1
ATOM 1661 N N . GLY A 1 206 ? 6.73 15.891 -10.242 1 94.56 206 GLY A N 1
ATOM 1662 C CA . GLY A 1 206 ? 7.035 16.781 -11.359 1 94.56 206 GLY A CA 1
ATOM 1663 C C . GLY A 1 206 ? 6.02 17.891 -11.523 1 94.56 206 GLY A C 1
ATOM 1664 O O . GLY A 1 206 ? 6.121 18.688 -12.453 1 94.56 206 GLY A O 1
ATOM 1665 N N . VAL A 1 207 ? 5.051 18 -10.672 1 97.81 207 VAL A N 1
ATOM 1666 C CA . VAL A 1 207 ? 4.016 19.031 -10.797 1 97.81 207 VAL A CA 1
ATOM 1667 C C . VAL A 1 207 ? 4.594 20.391 -10.422 1 97.81 207 VAL A C 1
ATOM 1669 O O . VAL A 1 207 ? 5.309 20.516 -9.43 1 97.81 207 VAL A O 1
ATOM 1672 N N . ASP A 1 208 ? 4.324 21.406 -11.227 1 98.19 208 ASP A N 1
ATOM 1673 C CA . ASP A 1 208 ? 4.699 22.781 -10.93 1 98.19 208 ASP A CA 1
ATOM 1674 C C . ASP A 1 208 ? 3.605 23.5 -10.133 1 98.19 208 ASP A C 1
ATOM 1676 O O . ASP A 1 208 ? 2.578 23.891 -10.688 1 98.19 208 ASP A O 1
ATOM 1680 N N . TRP A 1 209 ? 3.871 23.75 -8.914 1 98.75 209 TRP A N 1
ATOM 1681 C CA . TRP A 1 209 ? 2.855 24.312 -8.031 1 98.75 209 TRP A CA 1
ATOM 1682 C C . TRP A 1 209 ? 2.842 25.844 -8.133 1 98.75 209 TRP A C 1
ATOM 1684 O O . TRP A 1 209 ? 1.983 26.5 -7.539 1 98.75 209 TRP A O 1
ATOM 1694 N N . GLN A 1 210 ? 3.799 26.406 -8.891 1 98.38 210 GLN A N 1
ATOM 1695 C CA . GLN A 1 210 ? 3.723 27.828 -9.227 1 98.38 210 GLN A CA 1
ATOM 1696 C C . GLN A 1 210 ? 2.629 28.094 -10.258 1 98.38 210 GLN A C 1
ATOM 1698 O O . GLN A 1 210 ? 2.201 29.234 -10.438 1 98.38 210 GLN A O 1
ATOM 1703 N N . ASP A 1 211 ? 2.297 27.078 -11.008 1 98.25 211 ASP A N 1
ATOM 1704 C CA . ASP A 1 211 ? 1.229 27.188 -12 1 98.25 211 ASP A CA 1
ATOM 1705 C C . ASP A 1 211 ? -0.144 27.109 -11.336 1 98.25 211 ASP A C 1
ATOM 1707 O O . ASP A 1 211 ? -0.58 26.031 -10.93 1 98.25 211 ASP A O 1
ATOM 1711 N N . HIS A 1 212 ? -0.868 28.141 -11.312 1 97.94 212 HIS A N 1
ATOM 1712 C CA . HIS A 1 212 ? -2.162 28.25 -10.648 1 97.94 212 HIS A CA 1
ATOM 1713 C C . HIS A 1 212 ? -3.168 27.281 -11.25 1 97.94 212 HIS A C 1
ATOM 1715 O O . HIS A 1 212 ? -4.168 26.938 -10.609 1 97.94 212 HIS A O 1
ATOM 1721 N N . ALA A 1 213 ? -2.906 26.797 -12.422 1 97.69 213 ALA A N 1
ATOM 1722 C CA . ALA A 1 213 ? -3.791 25.812 -13.055 1 97.69 213 ALA A CA 1
ATOM 1723 C C . ALA A 1 213 ? -3.848 24.516 -12.258 1 97.69 213 ALA A C 1
ATOM 1725 O O . ALA A 1 213 ? -4.793 23.734 -12.398 1 97.69 213 ALA A O 1
ATOM 1726 N N . ASN A 1 214 ? -2.84 24.281 -11.406 1 98.44 214 ASN A N 1
ATOM 1727 C CA . ASN A 1 214 ? -2.758 23.047 -10.641 1 98.44 214 ASN A CA 1
ATOM 1728 C C . ASN A 1 214 ? -3.365 23.203 -9.258 1 98.44 214 ASN A C 1
ATOM 1730 O O . ASN A 1 214 ? -3.404 22.25 -8.477 1 98.44 214 ASN A O 1
ATOM 1734 N N . TRP A 1 215 ? -3.918 24.422 -8.875 1 98.5 215 TRP A N 1
ATOM 1735 C CA . TRP A 1 215 ? -4.242 24.734 -7.488 1 98.5 215 TRP A CA 1
ATOM 1736 C C . TRP A 1 215 ? -5.555 24.078 -7.07 1 98.5 215 TRP A C 1
ATOM 1738 O O . TRP A 1 215 ? -5.875 24.031 -5.883 1 98.5 215 TRP A O 1
ATOM 1748 N N . ALA A 1 216 ? -6.297 23.531 -8 1 98.25 216 ALA A N 1
ATOM 1749 C CA . ALA A 1 216 ? -7.484 22.75 -7.66 1 98.25 216 ALA A CA 1
ATOM 1750 C C . ALA A 1 216 ? -7.207 21.25 -7.758 1 98.25 216 ALA A C 1
ATOM 1752 O O . ALA A 1 216 ? -8.086 20.484 -8.148 1 98.25 216 ALA A O 1
ATOM 1753 N N . CYS A 1 217 ? -6.02 20.906 -7.473 1 98.56 217 CYS A N 1
ATOM 1754 C CA . CYS A 1 217 ? -5.609 19.516 -7.605 1 98.56 217 CYS A CA 1
ATOM 1755 C C . CYS A 1 217 ? -6.543 18.594 -6.824 1 98.56 217 CYS A C 1
ATOM 1757 O O . CYS A 1 217 ? -7.18 19.031 -5.863 1 98.56 217 CYS A O 1
ATOM 1759 N N . ASN A 1 218 ? -6.691 17.312 -7.336 1 98.56 218 ASN A N 1
ATOM 1760 C CA . ASN A 1 218 ? -7.43 16.234 -6.664 1 98.56 218 ASN A CA 1
ATOM 1761 C C . ASN A 1 218 ? -8.875 16.641 -6.383 1 98.56 218 ASN A C 1
ATOM 1763 O O . ASN A 1 218 ? -9.469 16.203 -5.402 1 98.56 218 ASN A O 1
ATOM 1767 N N . ALA A 1 219 ? -9.445 17.609 -7.184 1 98.38 219 ALA A N 1
ATOM 1768 C CA . ALA A 1 219 ? -10.773 18.172 -6.984 1 98.38 219 ALA A CA 1
ATOM 1769 C C . ALA A 1 219 ? -10.938 18.719 -5.57 1 98.38 219 ALA A C 1
ATOM 1771 O O . ALA A 1 219 ? -12 18.578 -4.965 1 98.38 219 ALA A O 1
ATOM 1772 N N . GLN A 1 220 ? -9.797 19.125 -4.953 1 97.69 220 GLN A N 1
ATOM 1773 C CA . GLN A 1 220 ? -9.703 19.766 -3.65 1 97.69 220 GLN A CA 1
ATOM 1774 C C . GLN A 1 220 ? -10.086 18.797 -2.529 1 97.69 220 GLN A C 1
ATOM 1776 O O . GLN A 1 220 ? -10.547 19.234 -1.469 1 97.69 220 GLN A O 1
ATOM 1781 N N . ALA A 1 221 ? -9.977 17.531 -2.809 1 97.38 221 ALA A N 1
ATOM 1782 C CA . ALA A 1 221 ? -10.094 16.547 -1.735 1 97.38 221 ALA A CA 1
ATOM 1783 C C . ALA A 1 221 ? -8.797 16.438 -0.942 1 97.38 221 ALA A C 1
ATOM 1785 O O . ALA A 1 221 ? -7.703 16.484 -1.516 1 97.38 221 ALA A O 1
ATOM 1786 N N . ASN A 1 222 ? -8.898 16.312 0.344 1 96.94 222 ASN A N 1
ATOM 1787 C CA . ASN A 1 222 ? -7.742 16.047 1.189 1 96.94 222 ASN A CA 1
ATOM 1788 C C . ASN A 1 222 ? -7.25 14.609 1.029 1 96.94 222 ASN A C 1
ATOM 1790 O O . ASN A 1 222 ? -7.961 13.664 1.37 1 96.94 222 ASN A O 1
ATOM 1794 N N . PRO A 1 223 ? -6.027 14.391 0.594 1 96.56 223 PRO A N 1
ATOM 1795 C CA . PRO A 1 223 ? -5.574 13.031 0.287 1 96.56 223 PRO A CA 1
ATOM 1796 C C . PRO A 1 223 ? -5.492 12.148 1.527 1 96.56 223 PRO A C 1
ATOM 1798 O O . PRO A 1 223 ? -5.383 10.922 1.409 1 96.56 223 PRO A O 1
ATOM 1801 N N . TYR A 1 224 ? -5.488 12.672 2.666 1 92.81 224 TYR A N 1
ATOM 1802 C CA . TYR A 1 224 ? -5.363 11.859 3.871 1 92.81 224 TYR A CA 1
ATOM 1803 C C . TYR A 1 224 ? -6.656 11.109 4.164 1 92.81 224 TYR A C 1
ATOM 1805 O O . TYR A 1 224 ? -6.668 10.156 4.949 1 92.81 224 TYR A O 1
ATOM 1813 N N . GLY A 1 225 ? -7.809 11.398 3.488 1 95.44 225 GLY A N 1
ATOM 1814 C CA . GLY A 1 225 ? -9.039 10.641 3.637 1 95.44 225 GLY A CA 1
ATOM 1815 C C . GLY A 1 225 ? -9.023 9.328 2.883 1 95.44 225 GLY A C 1
ATOM 1816 O O . GLY A 1 225 ? -8.32 9.188 1.88 1 95.44 225 GLY A O 1
ATOM 1817 N N . GLU A 1 226 ? -9.812 8.359 3.385 1 97.31 226 GLU A N 1
ATOM 1818 C CA . GLU A 1 226 ? -9.93 7.07 2.703 1 97.31 226 GLU A CA 1
ATOM 1819 C C . GLU A 1 226 ? -10.531 7.234 1.311 1 97.31 226 GLU A C 1
ATOM 1821 O O . GLU A 1 226 ? -11.602 7.832 1.156 1 97.31 226 GLU A O 1
ATOM 1826 N N . HIS A 1 227 ? -9.859 6.848 0.276 1 97.56 227 HIS A N 1
ATOM 1827 C CA . HIS A 1 227 ? -10.242 6.871 -1.131 1 97.56 227 HIS A CA 1
ATOM 1828 C C . HIS A 1 227 ? -10.188 8.289 -1.695 1 97.56 227 HIS A C 1
ATOM 1830 O O . HIS A 1 227 ? -10.5 8.5 -2.869 1 97.56 227 HIS A O 1
ATOM 1836 N N . TYR A 1 228 ? -9.688 9.234 -0.923 1 97.75 228 TYR A N 1
ATOM 1837 C CA . TYR A 1 228 ? -9.781 10.633 -1.319 1 97.75 228 TYR A CA 1
ATOM 1838 C C . TYR A 1 228 ? -8.703 10.984 -2.336 1 97.75 228 TYR A C 1
ATOM 1840 O O . TYR A 1 228 ? -8.766 12.039 -2.977 1 97.75 228 TYR A O 1
ATOM 1848 N N . MET A 1 229 ? -7.711 10.148 -2.477 1 97.31 229 MET A N 1
ATOM 1849 C CA . MET A 1 229 ? -6.699 10.367 -3.51 1 97.31 229 MET A CA 1
ATOM 1850 C C . MET A 1 229 ? -7.098 9.68 -4.812 1 97.31 229 MET A C 1
ATOM 1852 O O . MET A 1 229 ? -6.543 8.633 -5.16 1 97.31 229 MET A O 1
ATOM 1856 N N . ASP A 1 230 ? -8.125 10.266 -5.477 1 97.62 230 ASP A N 1
ATOM 1857 C CA . ASP A 1 230 ? -8.578 9.812 -6.789 1 97.62 230 ASP A CA 1
ATOM 1858 C C . ASP A 1 230 ? -9.031 8.352 -6.738 1 97.62 230 ASP A C 1
ATOM 1860 O O . ASP A 1 230 ? -8.641 7.551 -7.59 1 97.62 230 ASP A O 1
ATOM 1864 N N . GLY A 1 231 ? -9.742 8.016 -5.66 1 97 231 GLY A N 1
ATOM 1865 C CA . GLY A 1 231 ? -10.281 6.672 -5.508 1 97 231 GLY A CA 1
ATOM 1866 C C . GLY A 1 231 ? -9.336 5.727 -4.785 1 97 231 GLY A C 1
ATOM 1867 O O . GLY A 1 231 ? -9.711 4.598 -4.457 1 97 231 GLY A O 1
ATOM 1868 N N . GLN A 1 232 ? -8.117 6.164 -4.547 1 97.31 232 GLN A N 1
ATOM 1869 C CA . GLN A 1 232 ? -7.141 5.414 -3.766 1 97.31 232 GLN A CA 1
ATOM 1870 C C . GLN A 1 232 ? -6.91 6.062 -2.404 1 97.31 232 GLN A C 1
ATOM 1872 O O . GLN A 1 232 ? -7.449 7.133 -2.121 1 97.31 232 GLN A O 1
ATOM 1877 N N . SER A 1 233 ? -6.184 5.348 -1.586 1 97.75 233 SER A N 1
ATOM 1878 C CA . SER A 1 233 ? -5.734 5.863 -0.296 1 97.75 233 SER A CA 1
ATOM 1879 C C . SER A 1 233 ? -4.215 5.969 -0.239 1 97.75 233 SER A C 1
ATOM 1881 O O . SER A 1 233 ? -3.518 5.406 -1.087 1 97.75 233 SER A O 1
ATOM 1883 N N . LEU A 1 234 ? -3.744 6.73 0.685 1 98.12 234 LEU A N 1
ATOM 1884 C CA . LEU A 1 234 ? -2.301 6.848 0.852 1 98.12 234 LEU A CA 1
ATOM 1885 C C . LEU A 1 234 ? -1.672 5.484 1.123 1 98.12 234 LEU A C 1
ATOM 1887 O O . LEU A 1 234 ? -2.324 4.594 1.672 1 98.12 234 LEU A O 1
ATOM 1891 N N . ASP A 1 235 ? -0.517 5.305 0.683 1 98.69 235 ASP A N 1
ATOM 1892 C CA . ASP A 1 235 ? 0.291 4.117 0.939 1 98.69 235 ASP A CA 1
ATOM 1893 C C . ASP A 1 235 ? 1.509 4.453 1.796 1 98.69 235 ASP A C 1
ATOM 1895 O O . ASP A 1 235 ? 2.318 5.305 1.424 1 98.69 235 ASP A O 1
ATOM 1899 N N . PRO A 1 236 ? 1.634 3.801 2.939 1 98.75 236 PRO A N 1
ATOM 1900 C CA . PRO A 1 236 ? 2.75 4.137 3.826 1 98.75 236 PRO A CA 1
ATOM 1901 C C . PRO A 1 236 ? 4.105 4.031 3.133 1 98.75 236 PRO A C 1
ATOM 1903 O O . PRO A 1 236 ? 5.012 4.824 3.412 1 98.75 236 PRO A O 1
ATOM 1906 N N . TYR A 1 237 ? 4.301 3.076 2.215 1 98.75 237 TYR A N 1
ATOM 1907 C CA . TYR A 1 237 ? 5.582 2.938 1.533 1 98.75 237 TYR A CA 1
ATOM 1908 C C . TYR A 1 237 ? 5.785 4.059 0.524 1 98.75 237 TYR A C 1
ATOM 1910 O O . TYR A 1 237 ? 6.922 4.402 0.19 1 98.75 237 TYR A O 1
ATOM 1918 N N . GLU A 1 238 ? 4.711 4.629 0.046 1 98.69 238 GLU A N 1
ATOM 1919 C CA . GLU A 1 238 ? 4.789 5.73 -0.906 1 98.69 238 GLU A CA 1
ATOM 1920 C C . GLU A 1 238 ? 5.195 7.031 -0.213 1 98.69 238 GLU A C 1
ATOM 1922 O O . GLU A 1 238 ? 6.07 7.75 -0.697 1 98.69 238 GLU A O 1
ATOM 1927 N N . VAL A 1 239 ? 4.551 7.262 1.031 1 98.75 239 VAL A N 1
ATOM 1928 C CA . VAL A 1 239 ? 4.668 8.609 1.584 1 98.75 239 VAL A CA 1
ATOM 1929 C C . VAL A 1 239 ? 5.465 8.562 2.887 1 98.75 239 VAL A C 1
ATOM 1931 O O . VAL A 1 239 ? 5.648 9.594 3.541 1 98.75 239 VAL A O 1
ATOM 1934 N N . MET A 1 240 ? 5.93 7.438 3.336 1 98.56 240 MET A N 1
ATOM 1935 C CA . MET A 1 240 ? 6.891 7.164 4.402 1 98.56 240 MET A CA 1
ATOM 1936 C C . MET A 1 240 ? 6.27 7.406 5.77 1 98.56 240 MET A C 1
ATOM 1938 O O . MET A 1 240 ? 6.586 6.707 6.734 1 98.56 240 MET A O 1
ATOM 1942 N N . PHE A 1 241 ? 5.457 8.453 5.922 1 98.81 241 PHE A N 1
ATOM 1943 C CA . PHE A 1 241 ? 4.789 8.828 7.164 1 98.81 241 PHE A CA 1
ATOM 1944 C C . PHE A 1 241 ? 3.289 8.977 6.945 1 98.81 241 PHE A C 1
ATOM 1946 O O . PHE A 1 241 ? 2.857 9.688 6.031 1 98.81 241 PHE A O 1
ATOM 1953 N N . VAL A 1 242 ? 2.496 8.305 7.785 1 98.75 242 VAL A N 1
ATOM 1954 C CA . VAL A 1 242 ? 1.046 8.422 7.672 1 98.75 242 VAL A CA 1
ATOM 1955 C C . VAL A 1 242 ? 0.438 8.695 9.047 1 98.75 242 VAL A C 1
ATOM 1957 O O . VAL A 1 242 ? 1.022 8.328 10.07 1 98.75 242 VAL A O 1
ATOM 1960 N N . LYS A 1 243 ? -0.675 9.312 9.055 1 98.25 243 LYS A N 1
ATOM 1961 C CA . LYS A 1 243 ? -1.381 9.609 10.297 1 98.25 243 LYS A CA 1
ATOM 1962 C C . LYS A 1 243 ? -1.93 8.336 10.93 1 98.25 243 LYS A C 1
ATOM 1964 O O . LYS A 1 243 ? -2.584 7.531 10.266 1 98.25 243 LYS A O 1
ATOM 1969 N N . VAL A 1 244 ? -1.626 8.125 12.164 1 98.44 244 VAL A N 1
ATOM 1970 C CA . VAL A 1 244 ? -2.195 7.062 12.992 1 98.44 244 VAL A CA 1
ATOM 1971 C C . VAL A 1 244 ? -2.742 7.656 14.289 1 98.44 244 VAL A C 1
ATOM 1973 O O . VAL A 1 244 ? -1.979 8 15.195 1 98.44 244 VAL A O 1
ATOM 1976 N N . LYS A 1 245 ? -4.012 7.801 14.312 1 96.38 245 LYS A N 1
ATOM 1977 C CA . LYS A 1 245 ? -4.754 8.359 15.438 1 96.38 245 LYS A CA 1
ATOM 1978 C C . LYS A 1 245 ? -6.012 7.543 15.727 1 96.38 245 LYS A C 1
ATOM 1980 O O . LYS A 1 245 ? -6.441 6.742 14.891 1 96.38 245 LYS A O 1
ATOM 1985 N N . GLU A 1 246 ? -6.543 7.809 16.859 1 95.12 246 GLU A N 1
ATOM 1986 C CA . GLU A 1 246 ? -7.676 7.016 17.328 1 95.12 246 GLU A CA 1
ATOM 1987 C C . GLU A 1 246 ? -8.828 7.047 16.328 1 95.12 246 GLU A C 1
ATOM 1989 O O . GLU A 1 246 ? -9.32 5.996 15.914 1 95.12 246 GLU A O 1
ATOM 1994 N N . ARG A 1 247 ? -9.227 8.227 15.883 1 93.75 247 ARG A N 1
ATOM 1995 C CA . ARG A 1 247 ? -10.398 8.32 15.016 1 93.75 247 ARG A CA 1
ATOM 1996 C C . ARG A 1 247 ? -10.125 7.684 13.656 1 93.75 247 ARG A C 1
ATOM 1998 O O . ARG A 1 247 ? -11.039 7.125 13.039 1 93.75 247 ARG A O 1
ATOM 2005 N N . VAL A 1 248 ? -8.891 7.742 13.18 1 95.56 248 VAL A N 1
ATOM 2006 C CA . VAL A 1 248 ? -8.516 7.145 11.898 1 95.56 248 VAL A CA 1
ATOM 2007 C C . VAL A 1 248 ? -8.594 5.621 12 1 95.56 248 VAL A C 1
ATOM 2009 O O . VAL A 1 248 ? -9.141 4.965 11.109 1 95.56 248 VAL A O 1
ATOM 2012 N N . LEU A 1 249 ? -8.148 5.094 13.109 1 95.5 249 LEU A N 1
ATOM 2013 C CA . LEU A 1 249 ? -8.211 3.656 13.344 1 95.5 249 LEU A CA 1
ATOM 2014 C C . LEU A 1 249 ? -9.648 3.199 13.539 1 95.5 249 LEU A C 1
ATOM 2016 O O . LEU A 1 249 ? -10.047 2.148 13.031 1 95.5 249 LEU A O 1
ATOM 2020 N N . GLN A 1 250 ? -10.461 4.055 14.234 1 92.56 250 GLN A N 1
ATOM 2021 C CA . GLN A 1 250 ? -11.875 3.756 14.43 1 92.56 250 GLN A CA 1
ATOM 2022 C C . GLN A 1 250 ? -12.609 3.672 13.094 1 92.56 250 GLN A C 1
ATOM 2024 O O . GLN A 1 250 ? -13.539 2.879 12.938 1 92.56 250 GLN A O 1
ATOM 2029 N N . ASN A 1 251 ? -12.133 4.473 12.195 1 95.25 251 ASN A N 1
ATOM 2030 C CA . ASN A 1 251 ? -12.766 4.504 10.883 1 95.25 251 ASN A CA 1
ATOM 2031 C C . ASN A 1 251 ? -12.141 3.482 9.938 1 95.25 251 ASN A C 1
ATOM 2033 O O . ASN A 1 251 ? -12.516 3.41 8.758 1 95.25 251 ASN A O 1
ATOM 2037 N N . GLU A 1 252 ? -11.164 2.752 10.352 1 94.25 252 GLU A N 1
ATOM 2038 C CA . GLU A 1 252 ? -10.531 1.641 9.641 1 94.25 252 GLU A CA 1
ATOM 2039 C C . GLU A 1 252 ? -9.906 2.107 8.328 1 94.25 252 GLU A C 1
ATOM 2041 O O . GLU A 1 252 ? -10.039 1.445 7.301 1 94.25 252 GLU A O 1
ATOM 2046 N N . TRP A 1 253 ? -9.32 3.279 8.352 1 96.88 253 TRP A N 1
ATOM 2047 C CA . TRP A 1 253 ? -8.625 3.73 7.148 1 96.88 253 TRP A CA 1
ATOM 2048 C C . TRP A 1 253 ? -7.434 2.83 6.84 1 96.88 253 TRP A C 1
ATOM 2050 O O . TRP A 1 253 ? -6.656 2.486 7.734 1 96.88 253 TRP A O 1
ATOM 2060 N N . SER A 1 254 ? -7.293 2.475 5.594 1 97.31 254 SER A N 1
ATOM 2061 C CA . SER A 1 254 ? -6.43 1.374 5.176 1 97.31 254 SER A CA 1
ATOM 2062 C C . SER A 1 254 ? -4.969 1.671 5.484 1 97.31 254 SER A C 1
ATOM 2064 O O . SER A 1 254 ? -4.234 0.793 5.945 1 97.31 254 SER A O 1
ATOM 2066 N N . PHE A 1 255 ? -4.484 2.906 5.258 1 98.25 255 PHE A N 1
ATOM 2067 C CA . PHE A 1 255 ? -3.078 3.223 5.469 1 98.25 255 PHE A CA 1
ATOM 2068 C C . PHE A 1 255 ? -2.725 3.154 6.949 1 98.25 255 PHE A C 1
ATOM 2070 O O . PHE A 1 255 ? -1.609 2.771 7.309 1 98.25 255 PHE A O 1
ATOM 2077 N N . ALA A 1 256 ? -3.645 3.531 7.816 1 98.31 256 ALA A N 1
ATOM 2078 C CA . ALA A 1 256 ? -3.391 3.473 9.258 1 98.31 256 ALA A CA 1
ATOM 2079 C C . ALA A 1 256 ? -3.334 2.027 9.742 1 98.31 256 ALA A C 1
ATOM 2081 O O . ALA A 1 256 ? -2.475 1.674 10.555 1 98.31 256 ALA A O 1
ATOM 2082 N N . GLN A 1 257 ? -4.27 1.171 9.211 1 97.69 257 GLN A N 1
ATOM 2083 C CA . GLN A 1 257 ? -4.246 -0.249 9.547 1 97.69 257 GLN A CA 1
ATOM 2084 C C . GLN A 1 257 ? -2.934 -0.893 9.109 1 97.69 257 GLN A C 1
ATOM 2086 O O . GLN A 1 257 ? -2.336 -1.669 9.852 1 97.69 257 GLN A O 1
ATOM 2091 N N . SER A 1 258 ? -2.516 -0.565 7.941 1 98.44 258 SER A N 1
ATOM 2092 C CA . SER A 1 258 ? -1.25 -1.079 7.426 1 98.44 258 SER A CA 1
ATOM 2093 C C . SER A 1 258 ? -0.077 -0.623 8.289 1 98.44 258 SER A C 1
ATOM 2095 O O . SER A 1 258 ? 0.824 -1.409 8.586 1 98.44 258 SER A O 1
ATOM 2097 N N . ALA A 1 259 ? -0.105 0.651 8.672 1 98.81 259 ALA A N 1
ATOM 2098 C CA . ALA A 1 259 ? 0.971 1.205 9.492 1 98.81 259 ALA A CA 1
ATOM 2099 C C . ALA A 1 259 ? 1.074 0.478 10.828 1 98.81 259 ALA A C 1
ATOM 2101 O O . ALA A 1 259 ? 2.176 0.196 11.305 1 98.81 259 ALA A O 1
ATOM 2102 N N . VAL A 1 260 ? -0.051 0.2 11.406 1 98.75 260 VAL A N 1
ATOM 2103 C CA . VAL A 1 260 ? -0.069 -0.514 12.68 1 98.75 260 VAL A CA 1
ATOM 2104 C C . VAL A 1 260 ? 0.531 -1.906 12.5 1 98.75 260 VAL A C 1
ATOM 2106 O O . VAL A 1 260 ? 1.377 -2.332 13.289 1 98.75 260 VAL A O 1
ATOM 2109 N N . TYR A 1 261 ? 0.157 -2.617 11.477 1 98.38 261 TYR A N 1
ATOM 2110 C CA . TYR A 1 261 ? 0.694 -3.941 11.18 1 98.38 261 TYR A CA 1
ATOM 2111 C C . TYR A 1 261 ? 2.197 -3.877 10.938 1 98.38 261 TYR A C 1
ATOM 2113 O O . TYR A 1 261 ? 2.961 -4.652 11.516 1 98.38 261 TYR A O 1
ATOM 2121 N N . MET A 1 262 ? 2.635 -2.967 10.055 1 98.75 262 MET A N 1
ATOM 2122 C CA . MET A 1 262 ? 4.043 -2.854 9.688 1 98.75 262 MET A CA 1
ATOM 2123 C C . MET A 1 262 ? 4.898 -2.543 10.906 1 98.75 262 MET A C 1
ATOM 2125 O O . MET A 1 262 ? 5.969 -3.127 11.086 1 98.75 262 MET A O 1
ATOM 2129 N N . SER A 1 263 ? 4.395 -1.612 11.734 1 98.69 263 SER A N 1
ATOM 2130 C CA . SER A 1 263 ? 5.16 -1.245 12.922 1 98.69 263 SER A CA 1
ATOM 2131 C C . SER A 1 263 ? 5.309 -2.428 13.875 1 98.69 263 SER A C 1
ATOM 2133 O O . SER A 1 263 ? 6.355 -2.6 14.5 1 98.69 263 SER A O 1
ATOM 2135 N N . ARG A 1 264 ? 4.223 -3.229 13.984 1 98.25 264 ARG A N 1
ATOM 2136 C CA . ARG A 1 264 ? 4.305 -4.422 14.82 1 98.25 264 ARG A CA 1
ATOM 2137 C C . ARG A 1 264 ? 5.348 -5.395 14.289 1 98.25 264 ARG A C 1
ATOM 2139 O O . ARG A 1 264 ? 6.191 -5.891 15.039 1 98.25 264 ARG A O 1
ATOM 2146 N N . VAL A 1 265 ? 5.344 -5.68 13.016 1 98.5 265 VAL A N 1
ATOM 2147 C CA . VAL A 1 265 ? 6.266 -6.621 12.398 1 98.5 265 VAL A CA 1
ATOM 2148 C C . VAL A 1 265 ? 7.703 -6.133 12.57 1 98.5 265 VAL A C 1
ATOM 2150 O O . VAL A 1 265 ? 8.578 -6.895 12.977 1 98.5 265 VAL A O 1
ATOM 2153 N N . ILE A 1 266 ? 7.934 -4.844 12.297 1 98.56 266 ILE A N 1
ATOM 2154 C CA . ILE A 1 266 ? 9.258 -4.246 12.391 1 98.56 266 ILE A CA 1
ATOM 2155 C C . ILE A 1 266 ? 9.773 -4.355 13.828 1 98.56 266 ILE A C 1
ATOM 2157 O O . ILE A 1 266 ? 10.922 -4.742 14.055 1 98.56 266 ILE A O 1
ATOM 2161 N N . THR A 1 267 ? 8.898 -4.031 14.758 1 98.44 267 THR A N 1
ATOM 2162 C CA . THR A 1 267 ? 9.266 -4.086 16.172 1 98.44 267 THR A CA 1
ATOM 2163 C C . THR A 1 267 ? 9.586 -5.52 16.594 1 98.44 267 THR A C 1
ATOM 2165 O O . THR A 1 267 ? 10.578 -5.766 17.281 1 98.44 267 THR A O 1
ATOM 2168 N N . ASP A 1 268 ? 8.727 -6.449 16.188 1 97.88 268 ASP A N 1
ATOM 2169 C CA . ASP A 1 268 ? 8.93 -7.855 16.531 1 97.88 268 ASP A CA 1
ATOM 2170 C C . ASP A 1 268 ? 10.227 -8.391 15.922 1 97.88 268 ASP A C 1
ATOM 2172 O O . ASP A 1 268 ? 10.938 -9.172 16.547 1 97.88 268 ASP A O 1
ATOM 2176 N N . GLN A 1 269 ? 10.508 -8.023 14.727 1 97.56 269 GLN A N 1
ATOM 2177 C CA . GLN A 1 269 ? 11.75 -8.438 14.078 1 97.56 269 GLN A CA 1
ATOM 2178 C C . GLN A 1 269 ? 12.961 -7.898 14.828 1 97.56 269 GLN A C 1
ATOM 2180 O O . GLN A 1 269 ? 13.922 -8.633 15.07 1 97.56 269 GLN A O 1
ATOM 2185 N N . ALA A 1 270 ? 12.938 -6.633 15.188 1 96.62 270 ALA A N 1
ATOM 2186 C CA . ALA A 1 270 ? 14.047 -5.992 15.883 1 96.62 270 ALA A CA 1
ATOM 2187 C C . ALA A 1 270 ? 14.312 -6.668 17.234 1 96.62 270 ALA A C 1
ATOM 2189 O O . ALA A 1 270 ? 15.461 -6.75 17.672 1 96.62 270 ALA A O 1
ATOM 2190 N N . SER A 1 271 ? 13.273 -7.176 17.812 1 96.81 271 SER A N 1
ATOM 2191 C CA . SER A 1 271 ? 13.43 -7.797 19.125 1 96.81 271 SER A CA 1
ATOM 2192 C C . SER A 1 271 ? 13.672 -9.297 19 1 96.81 271 SER A C 1
ATOM 2194 O O . SER A 1 271 ? 13.859 -9.984 20.016 1 96.81 271 SER A O 1
ATOM 2196 N N . GLY A 1 272 ? 13.617 -9.828 17.766 1 95.06 272 GLY A N 1
ATOM 2197 C CA . GLY A 1 272 ? 13.812 -11.25 17.562 1 95.06 272 GLY A CA 1
ATOM 2198 C C . GLY A 1 272 ? 12.617 -12.086 17.969 1 95.06 272 GLY A C 1
ATOM 2199 O O . GLY A 1 272 ? 12.75 -13.281 18.234 1 95.06 272 GLY A O 1
ATOM 2200 N N . SER A 1 273 ? 11.422 -11.5 18 1 95 273 SER A N 1
ATOM 2201 C CA . SER A 1 273 ? 10.234 -12.18 18.5 1 95 273 SER A CA 1
ATOM 2202 C C . SER A 1 273 ? 9.195 -12.367 17.406 1 95 273 SER A C 1
ATOM 2204 O O . SER A 1 273 ? 8.031 -12.664 17.688 1 95 273 SER A O 1
ATOM 2206 N N . LEU A 1 274 ? 9.602 -12.188 16.172 1 95 274 LEU A N 1
ATOM 2207 C CA . LEU A 1 274 ? 8.625 -12.25 15.086 1 95 274 LEU A CA 1
ATOM 2208 C C . LEU A 1 274 ? 8.023 -13.641 14.969 1 95 274 LEU A C 1
ATOM 2210 O O . LEU A 1 274 ? 8.75 -14.633 14.906 1 95 274 LEU A O 1
ATOM 2214 N N . ASP A 1 275 ? 6.75 -13.734 15 1 96.56 275 ASP A N 1
ATOM 2215 C CA . ASP A 1 275 ? 5.965 -14.93 14.727 1 96.56 275 ASP A CA 1
ATOM 2216 C C . ASP A 1 275 ? 5.613 -15.039 13.25 1 96.56 275 ASP A C 1
ATOM 2218 O O . ASP A 1 275 ? 4.766 -14.297 12.75 1 96.56 275 ASP A O 1
ATOM 2222 N N . VAL A 1 276 ? 6.234 -15.977 12.594 1 97.56 276 VAL A N 1
ATOM 2223 C CA . VAL A 1 276 ? 5.969 -16.094 11.164 1 97.56 276 VAL A CA 1
ATOM 2224 C C . VAL A 1 276 ? 4.867 -17.125 10.93 1 97.56 276 VAL A C 1
ATOM 2226 O O . VAL A 1 276 ? 4.387 -17.297 9.805 1 97.56 276 VAL A O 1
ATOM 2229 N N . LEU A 1 277 ? 4.363 -17.797 11.961 1 98.44 277 LEU A N 1
ATOM 2230 C CA . LEU A 1 277 ? 3.447 -18.922 11.828 1 98.44 277 LEU A CA 1
ATOM 2231 C C . LEU A 1 277 ? 1.998 -18.453 11.906 1 98.44 277 LEU A C 1
ATOM 2233 O O . LEU A 1 277 ? 1.144 -18.938 11.164 1 98.44 277 LEU A O 1
ATOM 2237 N N . SER A 1 278 ? 1.732 -17.484 12.773 1 98.31 278 SER A N 1
ATOM 2238 C CA . SER A 1 278 ? 0.357 -17.094 13.07 1 98.31 278 SER A CA 1
ATOM 2239 C C . SER A 1 278 ? -0.235 -16.266 11.938 1 98.31 278 SER A C 1
ATOM 2241 O O . SER A 1 278 ? 0.493 -15.781 11.07 1 98.31 278 SER A O 1
ATOM 2243 N N . ASN A 1 279 ? -1.531 -16.156 11.883 1 98.44 279 ASN A N 1
ATOM 2244 C CA . ASN A 1 279 ? -2.297 -15.359 10.93 1 98.44 279 ASN A CA 1
ATOM 2245 C C . ASN A 1 279 ? -3.646 -14.938 11.5 1 98.44 279 ASN A C 1
ATOM 2247 O O . ASN A 1 279 ? -4.504 -15.781 11.766 1 98.44 279 ASN A O 1
ATOM 2251 N N . ALA A 1 280 ? -3.844 -13.68 11.641 1 97.88 280 ALA A N 1
ATOM 2252 C CA . ALA A 1 280 ? -5.043 -13.141 12.273 1 97.88 280 ALA A CA 1
ATOM 2253 C C . ALA A 1 280 ? -6.293 -13.477 11.469 1 97.88 280 ALA A C 1
ATOM 2255 O O . ALA A 1 280 ? -7.352 -13.742 12.039 1 97.88 280 ALA A O 1
ATOM 2256 N N . TYR A 1 281 ? -6.238 -13.477 10.172 1 97.31 281 TYR A N 1
ATOM 2257 C CA . TYR A 1 281 ? -7.379 -13.773 9.312 1 97.31 281 TYR A CA 1
ATOM 2258 C C . TYR A 1 281 ? -7.801 -15.234 9.453 1 97.31 281 TYR A C 1
ATOM 2260 O O . TYR A 1 281 ? -8.992 -15.539 9.539 1 97.31 281 TYR A O 1
ATOM 2268 N N . ARG A 1 282 ? -6.828 -16.141 9.461 1 97.19 282 ARG A N 1
ATOM 2269 C CA . ARG A 1 282 ? -7.125 -17.562 9.617 1 97.19 282 ARG A CA 1
ATOM 2270 C C . ARG A 1 282 ? -7.676 -17.859 11.008 1 97.19 282 ARG A C 1
ATOM 2272 O O . ARG A 1 282 ? -8.555 -18.703 11.164 1 97.19 282 ARG A O 1
ATOM 2279 N N . ALA A 1 283 ? -7.121 -17.156 12 1 97.75 283 ALA A N 1
ATOM 2280 C CA . ALA A 1 283 ? -7.555 -17.375 13.375 1 97.75 283 ALA A CA 1
ATOM 2281 C C . ALA A 1 283 ? -9 -16.922 13.57 1 97.75 283 ALA A C 1
ATOM 2283 O O . ALA A 1 283 ? -9.789 -17.609 14.234 1 97.75 283 ALA A O 1
ATOM 2284 N N . ASN A 1 284 ? -9.32 -15.789 13.055 1 95.94 284 ASN A N 1
ATOM 2285 C CA . ASN A 1 284 ? -10.664 -15.227 13.141 1 95.94 284 ASN A CA 1
ATOM 2286 C C . ASN A 1 284 ? -10.977 -14.344 11.93 1 95.94 284 ASN A C 1
ATOM 2288 O O . ASN A 1 284 ? -10.758 -13.133 11.977 1 95.94 284 ASN A O 1
ATOM 2292 N N . PRO A 1 285 ? -11.633 -14.898 10.922 1 94.81 285 PRO A N 1
ATOM 2293 C CA . PRO A 1 285 ? -11.867 -14.141 9.688 1 94.81 285 PRO A CA 1
ATOM 2294 C C . PRO A 1 285 ? -13.008 -13.133 9.82 1 94.81 285 PRO A C 1
ATOM 2296 O O . PRO A 1 285 ? -13.18 -12.266 8.961 1 94.81 285 PRO A O 1
ATOM 2299 N N . ALA A 1 286 ? -13.836 -13.188 10.836 1 93.88 286 ALA A N 1
ATOM 2300 C CA . ALA A 1 286 ? -15.102 -12.469 10.945 1 93.88 286 ALA A CA 1
ATOM 2301 C C . ALA A 1 286 ? -14.891 -10.961 10.805 1 93.88 286 ALA A C 1
ATOM 2303 O O . ALA A 1 286 ? -15.539 -10.312 9.977 1 93.88 286 ALA A O 1
ATOM 2304 N N . PRO A 1 287 ? -13.906 -10.406 11.508 1 92.81 287 PRO A N 1
ATOM 2305 C CA . PRO A 1 287 ? -13.742 -8.953 11.414 1 92.81 287 PRO A CA 1
ATOM 2306 C C . PRO A 1 287 ? -13.328 -8.5 10.016 1 92.81 287 PRO A C 1
ATOM 2308 O O . PRO A 1 287 ? -13.625 -7.367 9.617 1 92.81 287 PRO A O 1
ATOM 2311 N N . PHE A 1 288 ? -12.734 -9.391 9.25 1 94.94 288 PHE A N 1
ATOM 2312 C CA . PHE A 1 288 ? -12.234 -9.039 7.926 1 94.94 288 PHE A CA 1
ATOM 2313 C C . PHE A 1 288 ? -13.312 -9.25 6.867 1 94.94 288 PHE A C 1
ATOM 2315 O O . PHE A 1 288 ? -13.227 -8.695 5.77 1 94.94 288 PHE A O 1
ATOM 2322 N N . ARG A 1 289 ? -14.344 -10.023 7.227 1 95.56 289 ARG A N 1
ATOM 2323 C CA . ARG A 1 289 ? -15.32 -10.438 6.223 1 95.56 289 ARG A CA 1
ATOM 2324 C C . ARG A 1 289 ? -16.656 -9.719 6.43 1 95.56 289 ARG A C 1
ATOM 2326 O O . ARG A 1 289 ? -17.453 -9.625 5.508 1 95.56 289 ARG A O 1
ATOM 2333 N N . GLU A 1 290 ? -16.938 -9.273 7.621 1 95.12 290 GLU A N 1
ATOM 2334 C CA . GLU A 1 290 ? -18.281 -8.844 8.016 1 95.12 290 GLU A CA 1
ATOM 2335 C C . GLU A 1 290 ? -18.766 -7.688 7.148 1 95.12 290 GLU A C 1
ATOM 2337 O O . GLU A 1 290 ? -19.953 -7.609 6.816 1 95.12 290 GLU A O 1
ATOM 2342 N N . GLN A 1 291 ? -17.891 -6.785 6.836 1 94.81 291 GLN A N 1
ATOM 2343 C CA . GLN A 1 291 ? -18.312 -5.652 6.027 1 94.81 291 GLN A CA 1
ATOM 2344 C C . GLN A 1 291 ? -18.797 -6.105 4.648 1 94.81 291 GLN A C 1
ATOM 2346 O O . GLN A 1 291 ? -19.859 -5.699 4.191 1 94.81 291 GLN A O 1
ATOM 2351 N N . ARG A 1 292 ? -18 -6.941 3.988 1 96 292 ARG A N 1
ATOM 2352 C CA . ARG A 1 292 ? -18.375 -7.434 2.666 1 96 292 ARG A CA 1
ATOM 2353 C C . ARG A 1 292 ? -19.641 -8.289 2.738 1 96 292 ARG A C 1
ATOM 2355 O O . ARG A 1 292 ? -20.531 -8.172 1.886 1 96 292 ARG A O 1
ATOM 2362 N N . ILE A 1 293 ? -19.734 -9.125 3.781 1 96.75 293 ILE A N 1
ATOM 2363 C CA . ILE A 1 293 ? -20.922 -9.953 3.953 1 96.75 293 ILE A CA 1
ATOM 2364 C C . ILE A 1 293 ? -22.156 -9.055 4.152 1 96.75 293 ILE A C 1
ATOM 2366 O O . ILE A 1 293 ? -23.188 -9.266 3.525 1 96.75 293 ILE A O 1
ATOM 2370 N N . GLY A 1 294 ? -21.953 -8.055 5.051 1 96.56 294 GLY A N 1
ATOM 2371 C CA . GLY A 1 294 ? -23.047 -7.125 5.262 1 96.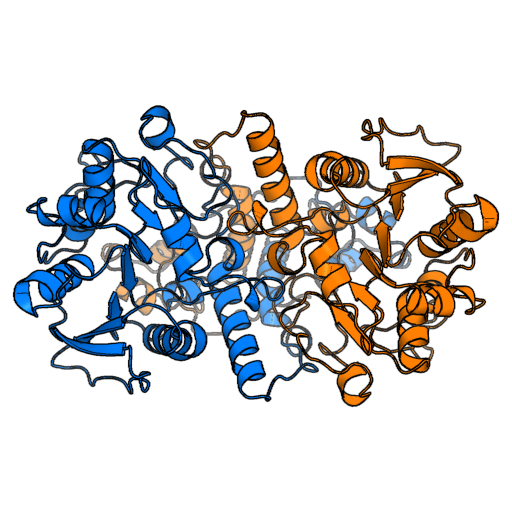56 294 GLY A CA 1
ATOM 2372 C C . GLY A 1 294 ? -23.516 -6.445 3.988 1 96.56 294 GLY A C 1
ATOM 2373 O O . GLY A 1 294 ? -24.703 -6.348 3.73 1 96.56 294 GLY A O 1
ATOM 2374 N N . TYR A 1 295 ? -22.594 -6.027 3.184 1 96.75 295 TYR A N 1
ATOM 2375 C CA . TYR A 1 295 ? -22.891 -5.418 1.892 1 96.75 295 TYR A CA 1
ATOM 2376 C C . TYR A 1 295 ? -23.625 -6.391 0.987 1 96.75 295 TYR A C 1
ATOM 2378 O O . TYR A 1 295 ? -24.656 -6.035 0.393 1 96.75 295 TYR A O 1
ATOM 2386 N N . LEU A 1 296 ? -23.141 -7.641 0.899 1 96.94 296 LEU A N 1
ATOM 2387 C CA . LEU A 1 296 ? -23.719 -8.625 -0.022 1 96.94 296 LEU A CA 1
ATOM 2388 C C . LEU A 1 296 ? -25.109 -9.031 0.418 1 96.94 296 LEU A C 1
ATOM 2390 O O . LEU A 1 296 ? -25.984 -9.297 -0.42 1 96.94 296 LEU A O 1
ATOM 2394 N N . LEU A 1 297 ? -25.297 -9.109 1.742 1 96.25 297 LEU A N 1
ATOM 2395 C CA . LEU A 1 297 ? -26.625 -9.414 2.264 1 96.25 297 LEU A CA 1
ATOM 2396 C C . LEU A 1 297 ? -27.609 -8.297 1.933 1 96.25 297 LEU A C 1
ATOM 2398 O O . LEU A 1 297 ? -28.781 -8.555 1.629 1 96.25 297 LEU A O 1
ATOM 2402 N N . GLN A 1 298 ? -27.125 -7.062 1.979 1 94.5 298 GLN A N 1
ATOM 2403 C CA . GLN A 1 298 ? -27.953 -5.922 1.619 1 94.5 298 GLN A CA 1
ATOM 2404 C C . GLN A 1 298 ? -28.25 -5.898 0.121 1 94.5 298 GLN A C 1
ATOM 2406 O O . GLN A 1 298 ? -29.359 -5.586 -0.297 1 94.5 298 GLN A O 1
ATOM 2411 N N . ARG A 1 299 ? -27.297 -6.203 -0.708 1 94.88 299 ARG A N 1
ATOM 2412 C CA . ARG A 1 299 ? -27.422 -6.199 -2.162 1 94.88 299 ARG A CA 1
ATOM 2413 C C . ARG A 1 299 ? -28.375 -7.293 -2.631 1 94.88 299 ARG A C 1
ATOM 2415 O O . ARG A 1 299 ? -29.203 -7.07 -3.523 1 94.88 299 ARG A O 1
ATOM 2422 N N . GLY A 1 300 ? -28.281 -8.477 -2.045 1 94.81 300 GLY A N 1
ATOM 2423 C CA . GLY A 1 300 ? -29.141 -9.594 -2.385 1 94.81 300 GLY A CA 1
ATOM 2424 C C . GLY A 1 300 ? -28.75 -10.273 -3.684 1 94.81 300 GLY A C 1
ATOM 2425 O O . GLY A 1 300 ? -27.859 -9.812 -4.387 1 94.81 300 GLY A O 1
ATOM 2426 N N . PRO A 1 301 ? -29.406 -11.328 -4.031 1 96.56 301 PRO A N 1
ATOM 2427 C CA . PRO A 1 301 ? -29.031 -12.164 -5.176 1 96.56 301 PRO A CA 1
ATOM 2428 C C . PRO A 1 301 ? -29.688 -11.711 -6.477 1 96.56 301 PRO A C 1
ATOM 2430 O O . PRO A 1 301 ? -29.422 -12.273 -7.539 1 96.56 301 PRO A O 1
ATOM 2433 N N . GLU A 1 302 ? -30.547 -10.742 -6.484 1 94.44 302 GLU A N 1
ATOM 2434 C CA . GLU A 1 302 ? -31.406 -10.383 -7.617 1 94.44 302 GLU A CA 1
ATOM 2435 C C . GLU A 1 302 ? -30.578 -10.117 -8.867 1 94.44 302 GLU A C 1
ATOM 2437 O O . GLU A 1 302 ? -30.953 -10.516 -9.969 1 94.44 302 GLU A O 1
ATOM 2442 N N . CYS A 1 303 ? -29.422 -9.492 -8.789 1 96.31 303 CYS A N 1
ATOM 2443 C CA . CYS A 1 303 ? -28.609 -9.133 -9.953 1 96.31 303 CYS A CA 1
ATOM 2444 C C . CYS A 1 303 ? -27.375 -10.031 -10.055 1 96.31 303 CYS A C 1
ATOM 2446 O O . CYS A 1 303 ? -26.469 -9.758 -10.844 1 96.31 303 CYS A O 1
ATOM 2448 N N . PHE A 1 304 ? -27.422 -11.109 -9.266 1 97.56 304 PHE A N 1
ATOM 2449 C CA . PHE A 1 304 ? -26.297 -12.031 -9.305 1 97.56 304 PHE A CA 1
ATOM 2450 C C . PHE A 1 304 ? -26.375 -12.945 -10.516 1 97.56 304 PHE A C 1
ATOM 2452 O O . PHE A 1 304 ? -27.422 -13.57 -10.766 1 97.56 304 PHE A O 1
ATOM 2459 N N . ASP A 1 305 ? -25.312 -13.031 -11.328 1 97.31 305 ASP A N 1
ATOM 2460 C CA . ASP A 1 305 ? -25.312 -13.852 -12.531 1 97.31 305 ASP A CA 1
ATOM 2461 C C . ASP A 1 305 ? -24.938 -15.297 -12.211 1 97.31 305 ASP A C 1
ATOM 2463 O O . ASP A 1 305 ? -23.781 -15.695 -12.367 1 97.31 305 ASP A O 1
ATOM 2467 N N . PHE A 1 306 ? -25.938 -16.062 -11.852 1 97.19 306 PHE A N 1
ATOM 2468 C CA . PHE A 1 306 ? -25.75 -17.438 -11.406 1 97.19 306 PHE A CA 1
ATOM 2469 C C . PHE A 1 306 ? -25.156 -18.297 -12.523 1 97.19 306 PHE A C 1
ATOM 2471 O O . PHE A 1 306 ? -24.297 -19.141 -12.273 1 97.19 306 PHE A O 1
ATOM 2478 N N . GLU A 1 307 ? -25.578 -18.078 -13.727 1 95.62 307 GLU A N 1
ATOM 2479 C CA . GLU A 1 307 ? -25.094 -18.859 -14.859 1 95.62 307 GLU A CA 1
ATOM 2480 C C . GLU A 1 307 ? -23.594 -18.625 -15.07 1 95.62 307 GLU A C 1
ATOM 2482 O O . GLU A 1 307 ? -22.828 -19.578 -15.203 1 95.62 307 GLU A O 1
ATOM 2487 N N . TYR A 1 308 ? -23.266 -17.391 -15.031 1 95.69 308 TYR A N 1
ATOM 2488 C CA . TYR A 1 308 ? -21.859 -17.062 -15.18 1 95.69 308 TYR A CA 1
ATOM 2489 C C . TYR A 1 308 ? -21.031 -17.672 -14.047 1 95.69 308 TYR A C 1
ATOM 2491 O O . TYR A 1 308 ? -19.984 -18.266 -14.289 1 95.69 308 TYR A O 1
ATOM 2499 N N . TYR A 1 309 ? -21.531 -17.516 -12.812 1 96.44 309 TYR A N 1
ATOM 2500 C CA . TYR A 1 309 ? -20.812 -17.984 -11.625 1 96.44 309 TYR A CA 1
ATOM 2501 C C . TYR A 1 309 ? -20.578 -19.484 -11.688 1 96.44 309 TYR A C 1
ATOM 2503 O O . TYR A 1 309 ? -19.453 -19.953 -11.477 1 96.44 309 TYR A O 1
ATOM 2511 N N . LEU A 1 310 ? -21.547 -20.219 -12.055 1 95.62 310 LEU A N 1
ATOM 2512 C CA . LEU A 1 310 ? -21.438 -21.672 -12.109 1 95.62 310 LEU A CA 1
ATOM 2513 C C . LEU A 1 310 ? -20.594 -22.125 -13.297 1 95.62 310 LEU A C 1
ATOM 2515 O O . LEU A 1 310 ? -19.844 -23.094 -13.203 1 95.62 310 LEU A O 1
ATOM 2519 N N . ALA A 1 311 ? -20.656 -21.406 -14.383 1 94.5 311 ALA A N 1
ATOM 2520 C CA . ALA A 1 311 ? -19.891 -21.75 -15.586 1 94.5 311 ALA A CA 1
ATOM 2521 C C . ALA A 1 311 ? -18.406 -21.5 -15.383 1 94.5 311 ALA A C 1
ATOM 2523 O O . ALA A 1 311 ? -17.562 -22.25 -15.891 1 94.5 311 ALA A O 1
ATOM 2524 N N . GLN A 1 312 ? -18.094 -20.484 -14.609 1 93.31 312 GLN A N 1
ATOM 2525 C CA . GLN A 1 312 ? -16.703 -20.078 -14.469 1 93.31 312 GLN A CA 1
ATOM 2526 C C . GLN A 1 312 ? -16.016 -20.828 -13.328 1 93.31 312 GLN A C 1
ATOM 2528 O O . GLN A 1 312 ? -14.797 -20.781 -13.188 1 93.31 312 GLN A O 1
ATOM 2533 N N . ASN A 1 313 ? -16.812 -21.469 -12.508 1 93.69 313 ASN A N 1
ATOM 2534 C CA . ASN A 1 313 ? -16.297 -22.203 -11.367 1 93.69 313 ASN A CA 1
ATOM 2535 C C . ASN A 1 313 ? -16.719 -23.672 -11.406 1 93.69 313 ASN A C 1
ATOM 2537 O O . ASN A 1 313 ? -17.688 -24.062 -10.734 1 93.69 313 ASN A O 1
ATOM 2541 N N . SER A 1 314 ? -15.898 -24.484 -12.023 1 89.62 314 SER A N 1
ATOM 2542 C CA . SER A 1 314 ? -16.281 -25.828 -12.438 1 89.62 314 SER A CA 1
ATOM 2543 C C . SER A 1 314 ? -16.469 -26.75 -11.234 1 89.62 314 SER A C 1
ATOM 2545 O O . SER A 1 314 ? -17.203 -27.734 -11.305 1 89.62 314 SER A O 1
ATOM 2547 N N . ASP A 1 315 ? -15.789 -26.406 -10.188 1 88.25 315 ASP A N 1
ATOM 2548 C CA . ASP A 1 315 ? -15.922 -27.234 -9 1 88.25 315 ASP A CA 1
ATOM 2549 C C . ASP A 1 315 ? -17.312 -27.094 -8.383 1 88.25 315 ASP A C 1
ATOM 2551 O O . ASP A 1 315 ? -17.688 -27.875 -7.492 1 88.25 315 ASP A O 1
ATOM 2555 N N . LEU A 1 316 ? -18.141 -26.172 -8.906 1 92.75 316 LEU A N 1
ATOM 2556 C CA . LEU A 1 316 ? -19.484 -25.953 -8.391 1 92.75 316 LEU A CA 1
ATOM 2557 C C . LEU A 1 316 ? -20.531 -26.656 -9.258 1 92.75 316 LEU A C 1
ATOM 2559 O O . LEU A 1 316 ? -21.734 -26.406 -9.117 1 92.75 316 LEU A O 1
ATOM 2563 N N . SER A 1 317 ? -20.094 -27.531 -10.094 1 90.25 317 SER A N 1
ATOM 2564 C CA . SER A 1 317 ? -20.969 -28.172 -11.078 1 90.25 317 SER A CA 1
ATOM 2565 C C . SER A 1 317 ? -22.062 -28.984 -10.391 1 90.25 317 SER A C 1
ATOM 2567 O O . SER A 1 317 ? -23.109 -29.25 -10.977 1 90.25 317 SER A O 1
ATOM 2569 N N . HIS A 1 318 ? -21.859 -29.281 -9.172 1 92.62 318 HIS A N 1
ATOM 2570 C CA . HIS A 1 318 ? -22.812 -30.125 -8.445 1 92.62 318 HIS A CA 1
ATOM 2571 C C . HIS A 1 318 ? -23.953 -29.297 -7.879 1 92.62 318 HIS A C 1
ATOM 2573 O O . HIS A 1 318 ? -24.969 -29.844 -7.441 1 92.62 318 HIS A O 1
ATOM 2579 N N . ILE A 1 319 ? -23.828 -28.016 -7.867 1 93.69 319 ILE A N 1
ATOM 2580 C CA . ILE A 1 319 ? -24.844 -27.125 -7.301 1 93.69 319 ILE A CA 1
ATOM 2581 C C . ILE A 1 319 ? -26.031 -27.031 -8.25 1 93.69 319 ILE A C 1
ATOM 2583 O O . ILE A 1 319 ? -25.875 -26.766 -9.438 1 93.69 319 ILE A O 1
ATOM 2587 N N . LYS A 1 320 ? -27.203 -27.172 -7.727 1 91.5 320 LYS A N 1
ATOM 2588 C CA . LYS A 1 320 ? -28.375 -27.344 -8.578 1 91.5 320 LYS A CA 1
ATOM 2589 C C . LYS A 1 320 ? -29.344 -26.172 -8.414 1 91.5 320 LYS A C 1
ATOM 2591 O O . LYS A 1 320 ? -30.219 -25.969 -9.242 1 91.5 320 LYS A O 1
ATOM 2596 N N . THR A 1 321 ? -29.25 -25.406 -7.34 1 95.44 321 THR A N 1
ATOM 2597 C CA . THR A 1 321 ? -30.203 -24.312 -7.113 1 95.44 321 THR A CA 1
ATOM 2598 C C . THR A 1 321 ? -29.469 -22.984 -6.953 1 95.44 321 THR A C 1
ATOM 2600 O O . THR A 1 321 ? -28.344 -22.938 -6.469 1 95.44 321 THR A O 1
ATOM 2603 N N . LYS A 1 322 ? -30.203 -21.969 -7.281 1 95.88 322 LYS A N 1
ATOM 2604 C CA . LYS A 1 322 ? -29.688 -20.609 -7.109 1 95.88 322 LYS A CA 1
ATOM 2605 C C . LYS A 1 322 ? -29.469 -20.281 -5.633 1 95.88 322 LYS A C 1
ATOM 2607 O O . LYS A 1 322 ? -28.5 -19.625 -5.273 1 95.88 322 LYS A O 1
ATOM 2612 N N . ASP A 1 323 ? -30.344 -20.75 -4.859 1 96 323 ASP A N 1
ATOM 2613 C CA . ASP A 1 323 ? -30.25 -20.5 -3.424 1 96 323 ASP A CA 1
ATOM 2614 C C . ASP A 1 323 ? -28.969 -21.109 -2.854 1 96 323 ASP A C 1
ATOM 2616 O O . ASP A 1 323 ? -28.266 -20.469 -2.064 1 96 323 ASP A O 1
ATOM 2620 N N . GLU A 1 324 ? -28.734 -22.297 -3.227 1 96.5 324 GLU A N 1
ATOM 2621 C CA . GLU A 1 324 ? -27.516 -22.969 -2.775 1 96.5 324 GLU A CA 1
ATOM 2622 C C . GLU A 1 324 ? -26.266 -22.25 -3.289 1 96.5 324 GLU A C 1
ATOM 2624 O O . GLU A 1 324 ? -25.312 -22.062 -2.545 1 96.5 324 GLU A O 1
ATOM 2629 N N . ALA A 1 325 ? -26.297 -21.844 -4.531 1 97.06 325 ALA A N 1
ATOM 2630 C CA . ALA A 1 325 ? -25.172 -21.109 -5.133 1 97.06 325 ALA A CA 1
ATOM 2631 C C . ALA A 1 325 ? -24.906 -19.812 -4.387 1 97.06 325 ALA A C 1
ATOM 2633 O O . ALA A 1 325 ? -23.75 -19.484 -4.086 1 97.06 325 ALA A O 1
ATOM 2634 N N . TRP A 1 326 ? -25.969 -19.109 -4.051 1 97.56 326 TRP A N 1
ATOM 2635 C CA . TRP A 1 326 ? -25.844 -17.844 -3.35 1 97.56 326 TRP A CA 1
ATOM 2636 C C . TRP A 1 326 ? -25.266 -18.031 -1.953 1 97.56 326 TRP A C 1
ATOM 2638 O O . TRP A 1 326 ? -24.359 -17.312 -1.539 1 97.56 326 TRP A O 1
ATOM 2648 N N . ARG A 1 327 ? -25.719 -19.047 -1.26 1 96.38 327 ARG A N 1
ATOM 2649 C CA . ARG A 1 327 ? -25.219 -19.344 0.082 1 96.38 327 ARG A CA 1
ATOM 2650 C C . ARG A 1 327 ? -23.734 -19.703 0.054 1 96.38 327 ARG A C 1
ATOM 2652 O O . ARG A 1 327 ? -22.969 -19.25 0.904 1 96.38 327 ARG A O 1
ATOM 2659 N N . LEU A 1 328 ? -23.406 -20.438 -0.959 1 95.94 328 LEU A N 1
ATOM 2660 C CA . LEU A 1 328 ? -22.016 -20.844 -1.087 1 95.94 328 LEU A CA 1
ATOM 2661 C C . LEU A 1 328 ? -21.141 -19.641 -1.455 1 95.94 328 LEU A C 1
ATOM 2663 O O . LEU A 1 328 ? -20 -19.531 -0.984 1 95.94 328 LEU A O 1
ATOM 2667 N N . PHE A 1 329 ? -21.719 -18.766 -2.312 1 97.44 329 PHE A N 1
ATOM 2668 C CA . PHE A 1 329 ? -21 -17.547 -2.658 1 97.44 329 PHE A CA 1
ATOM 2669 C C . PHE A 1 329 ? -20.734 -16.703 -1.416 1 97.44 329 PHE A C 1
ATOM 2671 O O . PHE A 1 329 ? -19.594 -16.266 -1.189 1 97.44 329 PHE A O 1
ATOM 2678 N N . LEU A 1 330 ? -21.688 -16.531 -0.552 1 97.25 330 LEU A N 1
ATOM 2679 C CA . LEU A 1 330 ? -21.578 -15.711 0.647 1 97.25 330 LEU A CA 1
ATOM 2680 C C . LEU A 1 330 ? -20.594 -16.344 1.641 1 97.25 330 LEU A C 1
ATOM 2682 O O . LEU A 1 330 ? -19.844 -15.633 2.301 1 97.25 330 LEU A O 1
ATOM 2686 N N . ARG A 1 331 ? -20.578 -17.641 1.711 1 94.75 331 ARG A N 1
ATOM 2687 C CA . ARG A 1 331 ? -19.766 -18.344 2.705 1 94.75 331 ARG A CA 1
ATOM 2688 C C . ARG A 1 331 ? -18.297 -18.375 2.289 1 94.75 331 ARG A C 1
ATOM 2690 O O . ARG A 1 331 ? -17.406 -18.266 3.131 1 94.75 331 ARG A O 1
ATOM 2697 N N . GLY A 1 332 ? -18.078 -18.547 0.975 1 93.56 332 GLY A N 1
ATOM 2698 C CA . GLY A 1 332 ? -16.688 -18.734 0.546 1 93.56 332 GLY A CA 1
ATOM 2699 C C . GLY A 1 332 ? -16.359 -18 -0.739 1 93.56 332 GLY A C 1
ATOM 2700 O O . GLY A 1 332 ? -15.375 -17.266 -0.809 1 93.56 332 GLY A O 1
ATOM 2701 N N . GLY A 1 333 ? -17.234 -18.094 -1.709 1 94.19 333 GLY A N 1
ATOM 2702 C CA . GLY A 1 333 ? -16.984 -17.609 -3.057 1 94.19 333 GLY A CA 1
ATOM 2703 C C . GLY A 1 333 ? -16.609 -16.141 -3.102 1 94.19 333 GLY A C 1
ATOM 2704 O O . GLY A 1 333 ? -15.805 -15.734 -3.934 1 94.19 333 GLY A O 1
ATOM 2705 N N . ALA A 1 334 ? -17.156 -15.352 -2.186 1 95.19 334 ALA A N 1
ATOM 2706 C CA . ALA A 1 334 ? -16.953 -13.906 -2.162 1 95.19 334 ALA A CA 1
ATOM 2707 C C . ALA A 1 334 ? -15.555 -13.562 -1.652 1 95.19 334 ALA A C 1
ATOM 2709 O O . ALA A 1 334 ? -15.109 -12.414 -1.757 1 95.19 334 ALA A O 1
ATOM 2710 N N . PHE A 1 335 ? -14.789 -14.562 -1.175 1 94.31 335 PHE A N 1
ATOM 2711 C CA . PHE A 1 335 ? -13.531 -14.273 -0.493 1 94.31 335 PHE A CA 1
ATOM 2712 C C . PHE A 1 335 ? -12.398 -15.109 -1.071 1 94.31 335 PHE A C 1
ATOM 2714 O O . PHE A 1 335 ? -11.227 -14.906 -0.729 1 94.31 335 PHE A O 1
ATOM 2721 N N . GLU A 1 336 ? -12.703 -16.047 -1.999 1 91.12 336 GLU A N 1
ATOM 2722 C CA . GLU A 1 336 ? -11.719 -17.016 -2.477 1 91.12 336 GLU A CA 1
ATOM 2723 C C . GLU A 1 336 ? -11.234 -16.672 -3.881 1 91.12 336 GLU A C 1
ATOM 2725 O O . GLU A 1 336 ? -10.609 -17.484 -4.551 1 91.12 336 GLU A O 1
ATOM 2730 N N . GLY A 1 337 ? -11.617 -15.484 -4.34 1 92.12 337 GLY A N 1
ATOM 2731 C CA . GLY A 1 337 ? -11.172 -15.062 -5.656 1 92.12 337 GLY A CA 1
ATOM 2732 C C . GLY A 1 337 ? -11.898 -15.773 -6.785 1 92.12 337 GLY A C 1
ATOM 2733 O O . GLY A 1 337 ? -11.312 -16.047 -7.832 1 92.12 337 GLY A O 1
ATOM 2734 N N . ARG A 1 338 ? -13.102 -16.156 -6.59 1 94.75 338 ARG A N 1
ATOM 2735 C CA . ARG A 1 338 ? -13.914 -16.781 -7.629 1 94.75 338 ARG A CA 1
ATOM 2736 C C . ARG A 1 338 ? -14.438 -15.75 -8.617 1 94.75 338 ARG A C 1
ATOM 2738 O O . ARG A 1 338 ? -14.641 -14.586 -8.266 1 94.75 338 ARG A O 1
ATOM 2745 N N . SER A 1 339 ? -14.617 -16.266 -9.797 1 95 339 SER A N 1
ATOM 2746 C CA . SER A 1 339 ? -15.227 -15.398 -10.797 1 95 339 SER A CA 1
ATOM 2747 C C . SER A 1 339 ? -16.719 -15.227 -10.539 1 95 339 SER A C 1
ATOM 2749 O O . SER A 1 339 ? -17.438 -16.203 -10.297 1 95 339 SER A O 1
ATOM 2751 N N . PHE A 1 340 ? -17.188 -14.031 -10.578 1 96.25 340 PHE A N 1
ATOM 2752 C CA . PHE A 1 340 ? -18.594 -13.719 -10.445 1 96.25 340 PHE A CA 1
ATOM 2753 C C . PHE A 1 340 ? -18.906 -12.352 -11.031 1 96.25 340 PHE A C 1
ATOM 2755 O O . PHE A 1 340 ? -18 -11.609 -11.398 1 96.25 340 PHE A O 1
ATOM 2762 N N . ARG A 1 341 ? -20.078 -12.023 -11.172 1 95.5 341 ARG A N 1
ATOM 2763 C CA . ARG A 1 341 ? -20.484 -10.68 -11.562 1 95.5 341 ARG A CA 1
ATOM 2764 C C . ARG A 1 341 ? -21.953 -10.43 -11.227 1 95.5 341 ARG A C 1
ATOM 2766 O O . ARG A 1 341 ? -22.703 -11.367 -10.984 1 95.5 341 ARG A O 1
ATOM 2773 N N . PHE A 1 342 ? -22.281 -9.242 -11.07 1 95.94 342 PHE A N 1
ATOM 2774 C CA . PHE A 1 342 ? -23.656 -8.758 -10.977 1 95.94 342 PHE A CA 1
ATOM 2775 C C . PHE A 1 342 ? -24.094 -8.109 -12.289 1 95.94 342 PHE A C 1
ATOM 2777 O O . PHE A 1 342 ? -23.297 -7.449 -12.953 1 95.94 342 PHE A O 1
ATOM 2784 N N . THR A 1 343 ? -25.281 -8.25 -12.664 1 96.88 343 THR A N 1
ATOM 2785 C CA . THR A 1 343 ? -25.766 -7.809 -13.969 1 96.88 343 THR A CA 1
ATOM 2786 C C . THR A 1 343 ? -26.328 -6.387 -13.883 1 96.88 343 THR A C 1
ATOM 2788 O O . THR A 1 343 ? -26.719 -5.805 -14.898 1 96.88 343 THR A O 1
ATOM 2791 N N . CYS A 1 344 ? -26.406 -5.883 -12.711 1 95.38 344 CYS A N 1
ATOM 2792 C CA . CYS A 1 344 ? -26.891 -4.52 -12.539 1 95.38 344 CYS A CA 1
ATOM 2793 C C . CYS A 1 344 ? -26.156 -3.811 -11.406 1 95.38 344 CYS A C 1
ATOM 2795 O O . CYS A 1 344 ? -25.438 -4.449 -10.633 1 95.38 344 CYS A O 1
ATOM 2797 N N . GLU A 1 345 ? -26.297 -2.574 -11.336 1 90.94 345 GLU A N 1
ATOM 2798 C CA . GLU A 1 345 ? -25.688 -1.78 -10.273 1 90.94 345 GLU A CA 1
ATOM 2799 C C . GLU A 1 345 ? -26.391 -2.016 -8.938 1 90.94 345 GLU A C 1
ATOM 2801 O O . GLU A 1 345 ? -27.547 -2.42 -8.906 1 90.94 345 GLU A O 1
ATOM 2806 N N . SER A 1 346 ? -25.766 -2.047 -7.73 1 88.25 346 SER A N 1
ATOM 2807 C CA . SER A 1 346 ? -26.281 -2.357 -6.398 1 88.25 346 SER A CA 1
ATOM 2808 C C . SER A 1 346 ? -27.438 -1.446 -6.023 1 88.25 346 SER A C 1
ATOM 2810 O O . SER A 1 346 ? -28.406 -1.886 -5.395 1 88.25 346 SER A O 1
ATOM 2812 N N . GLY A 1 347 ? -27.578 -0.265 -6.438 1 87.88 347 GLY A N 1
ATOM 2813 C CA . GLY A 1 347 ? -28.578 0.721 -6.035 1 87.88 347 GLY A CA 1
ATOM 2814 C C . GLY A 1 347 ? -28.484 1.09 -4.566 1 87.88 347 GLY A C 1
ATOM 2815 O O . GLY A 1 347 ? -29.328 1.843 -4.059 1 87.88 347 GLY A O 1
ATOM 2816 N N . ILE A 1 348 ? -27.562 0.515 -3.803 1 92.38 348 ILE A N 1
ATOM 2817 C CA . ILE A 1 348 ? -27.391 0.812 -2.385 1 92.38 348 ILE A CA 1
ATOM 2818 C C . ILE A 1 348 ? -26.891 2.24 -2.211 1 92.38 348 ILE A C 1
ATOM 2820 O O . ILE A 1 348 ? -25.828 2.602 -2.746 1 92.38 348 ILE A O 1
ATOM 2824 N N . LYS A 1 349 ? -27.672 3.012 -1.426 1 90 349 LYS A N 1
ATOM 2825 C CA . LYS A 1 349 ? -27.328 4.406 -1.155 1 90 349 LYS A CA 1
ATOM 2826 C C . LYS A 1 349 ? -27.672 4.781 0.285 1 90 349 LYS A C 1
ATOM 2828 O O . LYS A 1 349 ? -28.5 4.133 0.925 1 90 349 LYS A O 1
ATOM 2833 N N . ALA A 1 350 ? -26.938 5.738 0.743 1 86.75 350 ALA A N 1
ATOM 2834 C CA . ALA A 1 350 ? -27.266 6.273 2.062 1 86.75 350 ALA A CA 1
ATOM 2835 C C . ALA A 1 350 ? -28.641 6.93 2.066 1 86.75 350 ALA A C 1
ATOM 2837 O O . ALA A 1 350 ? -29.047 7.523 1.068 1 86.75 350 ALA A O 1
ATOM 2838 N N . PRO A 1 351 ? -29.422 6.746 3.158 1 85.5 351 PRO A N 1
ATOM 2839 C CA . PRO A 1 351 ? -30.734 7.402 3.219 1 85.5 351 PRO A CA 1
ATOM 2840 C C . PRO A 1 351 ? -30.641 8.922 3.207 1 85.5 351 PRO A C 1
ATOM 2842 O O . PRO A 1 351 ? -29.625 9.484 3.641 1 85.5 351 PRO A O 1
ATOM 2845 N N . MET B 1 1 ? 13.391 -13.961 -18.578 1 98.56 1 MET B N 1
ATOM 2846 C CA . MET B 1 1 ? 12.438 -14.633 -19.453 1 98.56 1 MET B CA 1
ATOM 2847 C C . MET B 1 1 ? 11 -14.383 -18.984 1 98.56 1 MET B C 1
ATOM 2849 O O . MET B 1 1 ? 10.664 -14.625 -17.828 1 98.56 1 MET B O 1
ATOM 2853 N N . TYR B 1 2 ? 10.203 -13.773 -19.781 1 98.69 2 TYR B N 1
ATOM 2854 C CA . TYR B 1 2 ? 8.805 -13.453 -19.547 1 98.69 2 TYR B CA 1
ATOM 2855 C C . TYR B 1 2 ? 7.891 -14.367 -20.375 1 98.69 2 TYR B C 1
ATOM 2857 O O . TYR B 1 2 ? 7.895 -14.312 -21.594 1 98.69 2 TYR B O 1
ATOM 2865 N N . VAL B 1 3 ? 7.141 -15.203 -19.703 1 98.56 3 VAL B N 1
ATOM 2866 C CA . VAL B 1 3 ? 6.223 -16.109 -20.391 1 98.56 3 VAL B CA 1
ATOM 2867 C C . VAL B 1 3 ? 4.852 -15.445 -20.516 1 98.56 3 VAL B C 1
ATOM 2869 O O . VAL B 1 3 ? 4.152 -15.258 -19.516 1 98.56 3 VAL B O 1
ATOM 2872 N N . PHE B 1 4 ? 4.406 -15.164 -21.734 1 98 4 PHE B N 1
ATOM 2873 C CA . PHE B 1 4 ? 3.16 -14.461 -22 1 98 4 PHE B CA 1
ATOM 2874 C C . PHE B 1 4 ? 2.123 -15.398 -22.594 1 98 4 PHE B C 1
ATOM 2876 O O . PHE B 1 4 ? 2.438 -16.188 -23.5 1 98 4 PHE B O 1
ATOM 2883 N N . SER B 1 5 ? 0.967 -15.367 -22.078 1 95.69 5 SER B N 1
ATOM 2884 C CA . SER B 1 5 ? -0.202 -15.984 -22.688 1 95.69 5 SER B CA 1
ATOM 2885 C C . SER B 1 5 ? -1.365 -15 -22.766 1 95.69 5 SER B C 1
ATOM 2887 O O . SER B 1 5 ? -1.549 -14.172 -21.875 1 95.69 5 SER B O 1
ATOM 2889 N N . ASN B 1 6 ? -2.139 -15.023 -23.766 1 93.94 6 ASN B N 1
ATOM 2890 C CA . ASN B 1 6 ? -3.289 -14.133 -23.922 1 93.94 6 ASN B CA 1
ATOM 2891 C C . ASN B 1 6 ? -4.57 -14.781 -23.406 1 93.94 6 ASN B C 1
ATOM 2893 O O . ASN B 1 6 ? -5.59 -14.797 -24.094 1 93.94 6 ASN B O 1
ATOM 2897 N N . THR B 1 7 ? -4.492 -15.289 -22.203 1 92.94 7 THR B N 1
ATOM 2898 C CA . THR B 1 7 ? -5.594 -16.078 -21.672 1 92.94 7 THR B CA 1
ATOM 2899 C C . THR B 1 7 ? -6.43 -15.25 -20.703 1 92.94 7 THR B C 1
ATOM 2901 O O . THR B 1 7 ? -7.438 -15.727 -20.172 1 92.94 7 THR B O 1
ATOM 2904 N N . ASP B 1 8 ? -6.047 -14.047 -20.406 1 95.06 8 ASP B N 1
ATOM 2905 C CA . ASP B 1 8 ? -6.742 -13.086 -19.547 1 95.06 8 ASP B CA 1
ATOM 2906 C C . ASP B 1 8 ? -6.684 -11.68 -20.156 1 95.06 8 ASP B C 1
ATOM 2908 O O . ASP B 1 8 ? -5.648 -11.266 -20.672 1 95.06 8 ASP B O 1
ATOM 2912 N N . PRO B 1 9 ? -7.777 -10.945 -20.031 1 95.25 9 PRO B N 1
ATOM 2913 C CA . PRO B 1 9 ? -7.816 -9.641 -20.719 1 95.25 9 PRO B CA 1
ATOM 2914 C C . PRO B 1 9 ? -6.789 -8.664 -20.156 1 95.25 9 PRO B C 1
ATOM 2916 O O . PRO B 1 9 ? -6.418 -7.699 -20.828 1 95.25 9 PRO B O 1
ATOM 2919 N N . GLU B 1 10 ? -6.27 -8.844 -18.953 1 97.88 10 GLU B N 1
ATOM 2920 C CA . GLU B 1 10 ? -5.328 -7.906 -18.344 1 97.88 10 GLU B CA 1
ATOM 2921 C C . GLU B 1 10 ? -3.895 -8.211 -18.766 1 97.88 10 GLU B C 1
ATOM 2923 O O . GLU B 1 10 ? -3.004 -7.375 -18.594 1 97.88 10 GLU B O 1
ATOM 2928 N N . TYR B 1 11 ? -3.623 -9.406 -19.281 1 98.06 11 TYR B N 1
ATOM 2929 C CA . TYR B 1 11 ? -2.254 -9.891 -19.422 1 98.06 11 TYR B CA 1
ATOM 2930 C C . TYR B 1 11 ? -1.497 -9.062 -20.469 1 98.06 11 TYR B C 1
ATOM 2932 O O . TYR B 1 11 ? -0.307 -8.789 -20.297 1 98.06 11 TYR B O 1
ATOM 2940 N N . ILE B 1 12 ? -2.188 -8.648 -21.516 1 98.06 12 ILE B N 1
ATOM 2941 C CA . ILE B 1 12 ? -1.514 -7.84 -22.531 1 98.06 12 ILE B CA 1
ATOM 2942 C C . ILE B 1 12 ? -1.153 -6.477 -21.938 1 98.06 12 ILE B C 1
ATOM 2944 O O . ILE B 1 12 ? -0.102 -5.918 -22.266 1 98.06 12 ILE B O 1
ATOM 2948 N N . THR B 1 13 ? -2.041 -5.918 -21.094 1 98.56 13 THR B N 1
ATOM 2949 C CA . THR B 1 13 ? -1.75 -4.652 -20.422 1 98.56 13 THR B CA 1
ATOM 2950 C C . THR B 1 13 ? -0.574 -4.809 -19.453 1 98.56 13 THR B C 1
ATOM 2952 O O . THR B 1 13 ? 0.273 -3.918 -19.359 1 98.56 13 THR B O 1
ATOM 2955 N N . ASN B 1 14 ? -0.52 -5.949 -18.766 1 98.88 14 ASN B N 1
ATOM 2956 C CA . ASN B 1 14 ? 0.616 -6.246 -17.906 1 98.88 14 ASN B CA 1
ATOM 2957 C C . ASN B 1 14 ? 1.927 -6.27 -18.688 1 98.88 14 ASN B C 1
ATOM 2959 O O . ASN B 1 14 ? 2.916 -5.668 -18.266 1 98.88 14 ASN B O 1
ATOM 2963 N N . LEU B 1 15 ? 1.934 -6.926 -19.859 1 98.75 15 LEU B N 1
ATOM 2964 C CA . LEU B 1 15 ? 3.125 -7.016 -20.688 1 98.75 15 LEU B CA 1
ATOM 2965 C C . LEU B 1 15 ? 3.537 -5.637 -21.203 1 98.75 15 LEU B C 1
ATOM 2967 O O . LEU B 1 15 ? 4.715 -5.277 -21.141 1 98.75 15 LEU B O 1
ATOM 2971 N N . ARG B 1 16 ? 2.549 -4.883 -21.688 1 98.62 16 ARG B N 1
ATOM 2972 C CA . ARG B 1 16 ? 2.844 -3.553 -22.219 1 98.62 16 ARG B CA 1
ATOM 2973 C C . ARG B 1 16 ? 3.473 -2.666 -21.156 1 98.62 16 ARG B C 1
ATOM 2975 O O . ARG B 1 16 ? 4.434 -1.944 -21.422 1 98.62 16 ARG B O 1
ATOM 2982 N N . PHE B 1 17 ? 2.916 -2.668 -19.953 1 98.81 17 PHE B N 1
ATOM 2983 C CA . PHE B 1 17 ? 3.467 -1.893 -18.859 1 98.81 17 PHE B CA 1
ATOM 2984 C C . PHE B 1 17 ? 4.898 -2.322 -18.547 1 98.81 17 PHE B C 1
ATOM 2986 O O . PHE B 1 17 ? 5.773 -1.48 -18.344 1 98.81 17 PHE B O 1
ATOM 2993 N N . PHE B 1 18 ? 5.137 -3.635 -18.531 1 98.81 18 PHE B N 1
ATOM 2994 C CA . PHE B 1 18 ? 6.465 -4.176 -18.266 1 98.81 18 PHE B CA 1
ATOM 2995 C C . PHE B 1 18 ? 7.465 -3.709 -19.312 1 98.81 18 PHE B C 1
ATOM 2997 O O . PHE B 1 18 ? 8.555 -3.234 -18.984 1 98.81 18 PHE B O 1
ATOM 3004 N N . VAL B 1 19 ? 7.117 -3.877 -20.547 1 98.5 19 VAL B N 1
ATOM 3005 C CA . VAL B 1 19 ? 8.008 -3.521 -21.641 1 98.5 19 VAL B CA 1
ATOM 3006 C C . VAL B 1 19 ? 8.328 -2.029 -21.578 1 98.5 19 VAL B C 1
ATOM 3008 O O . VAL B 1 19 ? 9.477 -1.629 -21.797 1 98.5 19 VAL B O 1
ATOM 3011 N N . GLN B 1 20 ? 7.348 -1.264 -21.297 1 97.88 20 GLN B N 1
ATOM 3012 C CA . GLN B 1 20 ? 7.512 0.186 -21.344 1 97.88 20 GLN B CA 1
ATOM 3013 C C . GLN B 1 20 ? 8.305 0.689 -20.141 1 97.88 20 GLN B C 1
ATOM 3015 O O . GLN B 1 20 ? 9.109 1.614 -20.266 1 97.88 20 GLN B O 1
ATOM 3020 N N . PHE B 1 21 ? 8.133 0.071 -18.969 1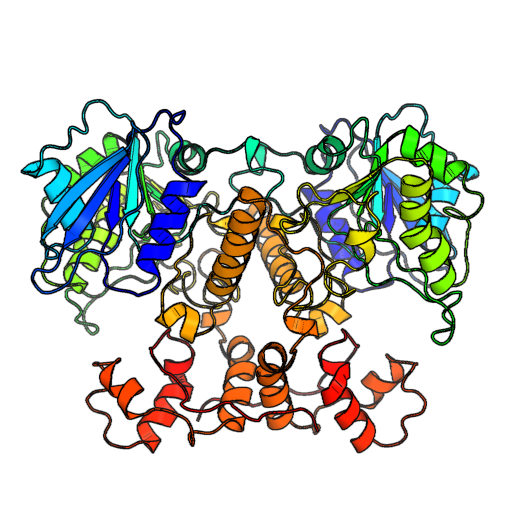 97.38 21 PHE B N 1
ATOM 3021 C CA . PHE B 1 21 ? 8.625 0.741 -17.766 1 97.38 21 PHE B CA 1
ATOM 3022 C C . PHE B 1 21 ? 9.641 -0.129 -17.047 1 97.38 21 PHE B C 1
ATOM 3024 O O . PHE B 1 21 ? 10.336 0.34 -16.125 1 97.38 21 PHE B O 1
ATOM 3031 N N . ALA B 1 22 ? 9.727 -1.383 -17.375 1 97.69 22 ALA B N 1
ATOM 3032 C CA . ALA B 1 22 ? 10.656 -2.266 -16.672 1 97.69 22 ALA B CA 1
ATOM 3033 C C . ALA B 1 22 ? 11.891 -2.543 -17.516 1 97.69 22 ALA B C 1
ATOM 3035 O O . ALA B 1 22 ? 13.008 -2.637 -17 1 97.69 22 ALA B O 1
ATOM 3036 N N . ILE B 1 23 ? 11.75 -2.68 -18.891 1 97.69 23 ILE B N 1
ATOM 3037 C CA . ILE B 1 23 ? 12.852 -3.021 -19.781 1 97.69 23 ILE B CA 1
ATOM 3038 C C . ILE B 1 23 ? 13.547 -1.745 -20.25 1 97.69 23 ILE B C 1
ATOM 3040 O O . ILE B 1 23 ? 12.891 -0.823 -20.75 1 97.69 23 ILE B O 1
ATOM 3044 N N . SER B 1 24 ? 14.812 -1.67 -20.031 1 93.5 24 SER B N 1
ATOM 3045 C CA . SER B 1 24 ? 15.633 -0.573 -20.547 1 93.5 24 SER B CA 1
ATOM 3046 C C . SER B 1 24 ? 16.781 -1.091 -21.391 1 93.5 24 SER B C 1
ATOM 3048 O O . SER B 1 24 ? 17.391 -2.111 -21.078 1 93.5 24 SER B O 1
ATOM 3050 N N . LYS B 1 25 ? 17.156 -0.387 -22.422 1 90.12 25 LYS B N 1
ATOM 3051 C CA . LYS B 1 25 ? 18.281 -0.763 -23.281 1 90.12 25 LYS B CA 1
ATOM 3052 C C . LYS B 1 25 ? 19.594 -0.711 -22.516 1 90.12 25 LYS B C 1
ATOM 3054 O O . LYS B 1 25 ? 20.578 -1.346 -22.922 1 90.12 25 LYS B O 1
ATOM 3059 N N . ASP B 1 26 ? 19.562 0.03 -21.391 1 87.06 26 ASP B N 1
ATOM 3060 C CA . ASP B 1 26 ? 20.781 0.232 -20.625 1 87.06 26 ASP B CA 1
ATOM 3061 C C . ASP B 1 26 ? 20.906 -0.799 -19.5 1 87.06 26 ASP B C 1
ATOM 3063 O O . ASP B 1 26 ? 21.875 -0.788 -18.734 1 87.06 26 ASP B O 1
ATOM 3067 N N . ASP B 1 27 ? 19.906 -1.644 -19.531 1 87.94 27 ASP B N 1
ATOM 3068 C CA . ASP B 1 27 ? 19.984 -2.711 -18.531 1 87.94 27 ASP B CA 1
ATOM 3069 C C . ASP B 1 27 ? 21.125 -3.678 -18.844 1 87.94 27 ASP B C 1
ATOM 3071 O O . ASP B 1 27 ? 21.453 -3.887 -20.016 1 87.94 27 ASP B O 1
ATOM 3075 N N . ARG B 1 28 ? 21.906 -4.176 -18.016 1 90.19 28 ARG B N 1
ATOM 3076 C CA . ARG B 1 28 ? 22.844 -5.273 -18.203 1 90.19 28 ARG B CA 1
ATOM 3077 C C . ARG B 1 28 ? 22.141 -6.621 -18.188 1 90.19 28 ARG B C 1
ATOM 3079 O O . ARG B 1 28 ? 22.547 -7.539 -17.469 1 90.19 28 ARG B O 1
ATOM 3086 N N . CYS B 1 29 ? 20.938 -6.625 -18.859 1 95.19 29 CYS B N 1
ATOM 3087 C CA . CYS B 1 29 ? 20.078 -7.793 -18.922 1 95.19 29 CYS B CA 1
ATOM 3088 C C . CYS B 1 29 ? 19.594 -8.031 -20.344 1 95.19 29 CYS B C 1
ATOM 3090 O O . CYS B 1 29 ? 19.344 -7.078 -21.094 1 95.19 29 CYS B O 1
ATOM 3092 N N . ASP B 1 30 ? 19.562 -9.273 -20.75 1 97.62 30 ASP B N 1
ATOM 3093 C CA . ASP B 1 30 ? 18.844 -9.688 -21.969 1 97.62 30 ASP B CA 1
ATOM 3094 C C . ASP B 1 30 ? 17.453 -10.227 -21.625 1 97.62 30 ASP B C 1
ATOM 3096 O O . ASP B 1 30 ? 17.281 -10.945 -20.641 1 97.62 30 ASP B O 1
ATOM 3100 N N . TYR B 1 31 ? 16.5 -9.844 -22.438 1 98.38 31 TYR B N 1
ATOM 3101 C CA . TYR B 1 31 ? 15.117 -10.25 -22.188 1 98.38 31 TYR B CA 1
ATOM 3102 C C . TYR B 1 31 ? 14.609 -11.172 -23.297 1 98.38 31 TYR B C 1
ATOM 3104 O O . TYR B 1 31 ? 14.812 -10.898 -24.484 1 98.38 31 TYR B O 1
ATOM 3112 N N . VAL B 1 32 ? 14.039 -12.266 -22.938 1 98.69 32 VAL B N 1
ATOM 3113 C CA . VAL B 1 32 ? 13.328 -13.164 -23.844 1 98.69 32 VAL B CA 1
ATOM 3114 C C . VAL B 1 32 ? 11.852 -13.227 -23.453 1 98.69 32 VAL B C 1
ATOM 3116 O O . VAL B 1 32 ? 11.516 -13.641 -22.344 1 98.69 32 VAL B O 1
ATOM 3119 N N . ILE B 1 33 ? 10.992 -12.781 -24.297 1 98.62 33 ILE B N 1
ATOM 3120 C CA . ILE B 1 33 ? 9.555 -12.883 -24.109 1 98.62 33 ILE B CA 1
ATOM 3121 C C . ILE B 1 33 ? 9 -14.055 -24.906 1 98.62 33 ILE B C 1
ATOM 3123 O O . ILE B 1 33 ? 8.969 -14.016 -26.141 1 98.62 33 ILE B O 1
ATOM 3127 N N . VAL B 1 34 ? 8.602 -15.086 -24.219 1 98.38 34 VAL B N 1
ATOM 3128 C CA . VAL B 1 34 ? 8.031 -16.266 -24.875 1 98.38 34 VAL B CA 1
ATOM 3129 C C . VAL B 1 34 ? 6.52 -16.094 -25 1 98.38 34 VAL B C 1
ATOM 3131 O O . VAL B 1 34 ? 5.801 -16.078 -24 1 98.38 34 VAL B O 1
ATOM 3134 N N . VAL B 1 35 ? 6.031 -15.984 -26.188 1 97.62 35 VAL B N 1
ATOM 3135 C CA . VAL B 1 35 ? 4.609 -15.82 -26.469 1 97.62 35 VAL B CA 1
ATOM 3136 C C . VAL B 1 35 ? 3.971 -17.188 -26.703 1 97.62 35 VAL B C 1
ATOM 3138 O O . VAL B 1 35 ? 4.277 -17.859 -27.703 1 97.62 35 VAL B O 1
ATOM 3141 N N . GLN B 1 36 ? 3.174 -17.531 -25.797 1 96 36 GLN B N 1
ATOM 3142 C CA . GLN B 1 36 ? 2.434 -18.781 -25.953 1 96 36 GLN B CA 1
ATOM 3143 C C . GLN B 1 36 ? 1.196 -18.578 -26.812 1 96 36 GLN B C 1
ATOM 3145 O O . GLN B 1 36 ? 0.315 -17.781 -26.484 1 96 36 GLN B O 1
ATOM 3150 N N . THR B 1 37 ? 1.093 -19.297 -27.844 1 92.06 37 THR B N 1
ATOM 3151 C CA . THR B 1 37 ? 0.072 -19.062 -28.859 1 92.06 37 THR B CA 1
ATOM 3152 C C . THR B 1 37 ? -0.91 -20.219 -28.922 1 92.06 37 THR B C 1
ATOM 3154 O O . THR B 1 37 ? -0.517 -21.375 -28.766 1 92.06 37 THR B O 1
ATOM 3157 N N . ASP B 1 38 ? -2.074 -19.828 -29 1 87.94 38 ASP B N 1
ATOM 3158 C CA . ASP B 1 38 ? -3.133 -20.781 -29.297 1 87.94 38 ASP B CA 1
ATOM 3159 C C . ASP B 1 38 ? -3.486 -20.766 -30.781 1 87.94 38 ASP B C 1
ATOM 3161 O O . ASP B 1 38 ? -3.605 -19.703 -31.391 1 87.94 38 ASP B O 1
ATOM 3165 N N . ALA B 1 39 ? -3.639 -21.891 -31.375 1 82.06 39 ALA B N 1
ATOM 3166 C CA . ALA B 1 39 ? -3.902 -22 -32.812 1 82.06 39 ALA B CA 1
ATOM 3167 C C . ALA B 1 39 ? -5.172 -21.25 -33.188 1 82.06 39 ALA B C 1
ATOM 3169 O O . ALA B 1 39 ? -5.254 -20.672 -34.281 1 82.06 39 ALA B O 1
ATOM 3170 N N . ASP B 1 40 ? -6.098 -21.188 -32.375 1 85.06 40 ASP B N 1
ATOM 3171 C CA . ASP B 1 40 ? -7.418 -20.656 -32.719 1 85.06 40 ASP B CA 1
ATOM 3172 C C . ASP B 1 40 ? -7.578 -19.219 -32.25 1 85.06 40 ASP B C 1
ATOM 3174 O O . ASP B 1 40 ? -8.68 -18.656 -32.281 1 85.06 40 ASP B O 1
ATOM 3178 N N . LYS B 1 41 ? -6.551 -18.641 -31.703 1 84.31 41 LYS B N 1
ATOM 3179 C CA . LYS B 1 41 ? -6.664 -17.281 -31.203 1 84.31 41 LYS B CA 1
ATOM 3180 C C . LYS B 1 41 ? -5.648 -16.359 -31.875 1 84.31 41 LYS B C 1
ATOM 3182 O O . LYS B 1 41 ? -4.512 -16.766 -32.125 1 84.31 41 LYS B O 1
ATOM 3187 N N . ALA B 1 42 ? -6.148 -15.258 -32.219 1 84.31 42 ALA B N 1
ATOM 3188 C CA . ALA B 1 42 ? -5.266 -14.25 -32.812 1 84.31 42 ALA B CA 1
ATOM 3189 C C . ALA B 1 42 ? -4.25 -13.75 -31.781 1 84.31 42 ALA B C 1
ATOM 3191 O O . ALA B 1 42 ? -4.574 -13.609 -30.594 1 84.31 42 ALA B O 1
ATOM 3192 N N . THR B 1 43 ? -3.039 -13.641 -32.219 1 85 43 THR B N 1
ATOM 3193 C CA . THR B 1 43 ? -2.023 -13.016 -31.375 1 85 43 THR B CA 1
ATOM 3194 C C . THR B 1 43 ? -2.336 -11.539 -31.156 1 85 43 THR B C 1
ATOM 3196 O O . THR B 1 43 ? -2.662 -10.82 -32.094 1 85 43 THR B O 1
ATOM 3199 N N . PRO B 1 44 ? -2.307 -11.148 -29.891 1 91.19 44 PRO B N 1
ATOM 3200 C CA . PRO B 1 44 ? -2.561 -9.727 -29.656 1 91.19 44 PRO B CA 1
ATOM 3201 C C . PRO B 1 44 ? -1.454 -8.828 -30.203 1 91.19 44 PRO B C 1
ATOM 3203 O O . PRO B 1 44 ? -0.408 -9.328 -30.625 1 91.19 44 PRO B O 1
ATOM 3206 N N . ASP B 1 45 ? -1.774 -7.531 -30.312 1 95.25 45 ASP B N 1
ATOM 3207 C CA . ASP B 1 45 ? -0.768 -6.551 -30.719 1 95.25 45 ASP B CA 1
ATOM 3208 C C . ASP B 1 45 ? 0.34 -6.449 -29.672 1 95.25 45 ASP B C 1
ATOM 3210 O O . ASP B 1 45 ? 0.172 -5.785 -28.641 1 95.25 45 ASP B O 1
ATOM 3214 N N . LEU B 1 46 ? 1.43 -7.07 -29.938 1 97.75 46 LEU B N 1
ATOM 3215 C CA . LEU B 1 46 ? 2.561 -7.094 -29.016 1 97.75 46 LEU B CA 1
ATOM 3216 C C . LEU B 1 46 ? 3.354 -5.793 -29.094 1 97.75 46 LEU B C 1
ATOM 3218 O O . LEU B 1 46 ? 3.521 -5.23 -30.188 1 97.75 46 LEU B O 1
ATOM 3222 N N . PRO B 1 47 ? 3.824 -5.285 -27.984 1 98.25 47 PRO B N 1
ATOM 3223 C CA . PRO B 1 47 ? 4.605 -4.047 -28.016 1 98.25 47 PRO B CA 1
ATOM 3224 C C . PRO B 1 47 ? 5.957 -4.219 -28.703 1 98.25 47 PRO B C 1
ATOM 3226 O O . PRO B 1 47 ? 6.512 -5.32 -28.719 1 98.25 47 PRO B O 1
ATOM 3229 N N . ASP B 1 48 ? 6.531 -3.137 -29.281 1 98 48 ASP B N 1
ATOM 3230 C CA . ASP B 1 48 ? 7.898 -3.135 -29.781 1 98 48 ASP B CA 1
ATOM 3231 C C . ASP B 1 48 ? 8.906 -3.314 -28.656 1 98 48 ASP B C 1
ATOM 3233 O O . ASP B 1 48 ? 8.711 -2.781 -27.547 1 98 48 ASP B O 1
ATOM 3237 N N . LEU B 1 49 ? 9.93 -4.008 -28.984 1 98.19 49 LEU B N 1
ATOM 3238 C CA . LEU B 1 49 ? 10.922 -4.316 -27.953 1 98.19 49 LEU B CA 1
ATOM 3239 C C . LEU B 1 49 ? 12.211 -3.537 -28.203 1 98.19 49 LEU B C 1
ATOM 3241 O O . LEU B 1 49 ? 12.578 -3.275 -29.344 1 98.19 49 LEU B O 1
ATOM 3245 N N . PRO B 1 50 ? 12.844 -3.113 -27.125 1 97.19 50 PRO B N 1
ATOM 3246 C CA . PRO B 1 50 ? 14.195 -2.572 -27.297 1 97.19 50 PRO B CA 1
ATOM 3247 C C . PRO B 1 50 ? 15.188 -3.615 -27.812 1 97.19 50 PRO B C 1
ATOM 3249 O O . PRO B 1 50 ? 14.867 -4.805 -27.859 1 97.19 50 PRO B O 1
ATOM 3252 N N . PRO B 1 51 ? 16.422 -3.312 -28.156 1 97 51 PRO B N 1
ATOM 3253 C CA . PRO B 1 51 ? 17.359 -4.211 -28.844 1 97 51 PRO B CA 1
ATOM 3254 C C . PRO B 1 51 ? 17.797 -5.383 -27.953 1 97 51 PRO B C 1
ATOM 3256 O O . PRO B 1 51 ? 18.203 -6.426 -28.469 1 97 51 PRO B O 1
ATOM 3259 N N . ASN B 1 52 ? 17.75 -5.168 -26.656 1 97.62 52 ASN B N 1
ATOM 3260 C CA . ASN B 1 52 ? 18.188 -6.234 -25.766 1 97.62 52 ASN B CA 1
ATOM 3261 C C . ASN B 1 52 ? 17.047 -7.172 -25.391 1 97.62 52 ASN B C 1
ATOM 3263 O O . ASN B 1 52 ? 17.125 -7.898 -24.406 1 97.62 52 ASN B O 1
ATOM 3267 N N . ALA B 1 53 ? 15.961 -7.133 -26.125 1 98.44 53 ALA B N 1
ATOM 3268 C CA . ALA B 1 53 ? 14.82 -8.016 -25.922 1 98.44 53 ALA B CA 1
ATOM 3269 C C . ALA B 1 53 ? 14.383 -8.656 -27.234 1 98.44 53 ALA B C 1
ATOM 3271 O O . ALA B 1 53 ? 14.555 -8.07 -28.312 1 98.44 53 ALA B O 1
ATOM 3272 N N . ARG B 1 54 ? 13.805 -9.859 -27.141 1 98.25 54 ARG B N 1
ATOM 3273 C CA . ARG B 1 54 ? 13.297 -10.531 -28.328 1 98.25 54 ARG B CA 1
ATOM 3274 C C . ARG B 1 54 ? 12.094 -11.406 -27.984 1 98.25 54 ARG B C 1
ATOM 3276 O O . ARG B 1 54 ? 11.938 -11.836 -26.844 1 98.25 54 ARG B O 1
ATOM 3283 N N . TYR B 1 55 ? 11.312 -11.688 -28.969 1 97.94 55 TYR B N 1
ATOM 3284 C CA . TYR B 1 55 ? 10.203 -12.617 -28.828 1 97.94 55 TYR B CA 1
ATOM 3285 C C . TYR B 1 55 ? 10.609 -14.023 -29.25 1 97.94 55 TYR B C 1
ATOM 3287 O O . TYR B 1 55 ? 11.43 -14.195 -30.156 1 97.94 55 TYR B O 1
ATOM 3295 N N . LEU B 1 56 ? 10.141 -14.992 -28.547 1 97.56 56 LEU B N 1
ATOM 3296 C CA . LEU B 1 56 ? 10.086 -16.391 -28.922 1 97.56 56 LEU B CA 1
ATOM 3297 C C . LEU B 1 56 ? 8.648 -16.906 -28.906 1 97.56 56 LEU B C 1
ATOM 3299 O O . LEU B 1 56 ? 7.836 -16.469 -28.094 1 97.56 56 LEU B O 1
ATOM 3303 N N . HIS B 1 57 ? 8.336 -17.812 -29.797 1 96.06 57 HIS B N 1
ATOM 3304 C CA . HIS B 1 57 ? 6.969 -18.312 -29.859 1 96.06 57 HIS B CA 1
ATOM 3305 C C . HIS B 1 57 ? 6.918 -19.812 -29.562 1 96.06 57 HIS B C 1
ATOM 3307 O O . HIS B 1 57 ? 7.789 -20.562 -30 1 96.06 57 HIS B O 1
ATOM 3313 N N . HIS B 1 58 ? 5.996 -20.172 -28.812 1 95.12 58 HIS B N 1
ATOM 3314 C CA . HIS B 1 58 ? 5.766 -21.547 -28.391 1 95.12 58 HIS B CA 1
ATOM 3315 C C . HIS B 1 58 ? 4.273 -21.859 -28.359 1 95.12 58 HIS B C 1
ATOM 3317 O O . HIS B 1 58 ? 3.447 -20.984 -28.125 1 95.12 58 HIS B O 1
ATOM 3323 N N . ALA B 1 59 ? 3.924 -23.141 -28.625 1 93.38 59 ALA B N 1
ATOM 3324 C CA . ALA B 1 59 ? 2.539 -23.562 -28.422 1 93.38 59 ALA B CA 1
ATOM 3325 C C . ALA B 1 59 ? 2.141 -23.438 -26.953 1 93.38 59 ALA B C 1
ATOM 3327 O O . ALA B 1 59 ? 2.939 -23.734 -26.062 1 93.38 59 ALA B O 1
ATOM 3328 N N . ASN B 1 60 ? 0.922 -23.062 -26.719 1 92.69 60 ASN B N 1
ATOM 3329 C CA . ASN B 1 60 ? 0.413 -22.938 -25.344 1 92.69 60 ASN B CA 1
ATOM 3330 C C . ASN B 1 60 ? 0.091 -24.297 -24.75 1 92.69 60 ASN B C 1
ATOM 3332 O O . ASN B 1 60 ? -1.079 -24.656 -24.594 1 92.69 60 ASN B O 1
ATOM 3336 N N . GLU B 1 61 ? 1.052 -25.141 -24.25 1 91.31 61 GLU B N 1
ATOM 3337 C CA . GLU B 1 61 ? 0.772 -26.516 -23.812 1 91.31 61 GLU B CA 1
ATOM 3338 C C . GLU B 1 61 ? 1.562 -26.875 -22.562 1 91.31 61 GLU B C 1
ATOM 3340 O O . GLU B 1 61 ? 1.279 -27.875 -21.906 1 91.31 61 GLU B O 1
ATOM 3345 N N . CYS B 1 62 ? 2.549 -26.109 -22.109 1 94.06 62 CYS B N 1
ATOM 3346 C CA . CYS B 1 62 ? 3.473 -26.547 -21.078 1 94.06 62 CYS B CA 1
ATOM 3347 C C . CYS B 1 62 ? 3.414 -25.641 -19.859 1 94.06 62 CYS B C 1
ATOM 3349 O O . CYS B 1 62 ? 4.344 -25.609 -19.047 1 94.06 62 CYS B O 1
ATOM 3351 N N . TYR B 1 63 ? 2.336 -24.844 -19.672 1 95.75 63 TYR B N 1
ATOM 3352 C CA . TYR B 1 63 ? 2.311 -23.844 -18.609 1 95.75 63 TYR B CA 1
ATOM 3353 C C . TYR B 1 63 ? 3.643 -23.109 -18.516 1 95.75 63 TYR B C 1
ATOM 3355 O O . TYR B 1 63 ? 4.438 -23.125 -19.453 1 95.75 63 TYR B O 1
ATOM 3363 N N . ASP B 1 64 ? 3.902 -22.328 -17.484 1 97 64 ASP B N 1
ATOM 3364 C CA . ASP B 1 64 ? 5.055 -21.438 -17.422 1 97 64 ASP B CA 1
ATOM 3365 C C . ASP B 1 64 ? 6.352 -22.219 -17.266 1 97 64 ASP B C 1
ATOM 3367 O O . ASP B 1 64 ? 7.312 -22 -18 1 97 64 ASP B O 1
ATOM 3371 N N . TRP B 1 65 ? 6.445 -23.172 -16.344 1 97.88 65 TRP B N 1
ATOM 3372 C CA . TRP B 1 65 ? 7.68 -23.891 -16.031 1 97.88 65 TRP B CA 1
ATOM 3373 C C . TRP B 1 65 ? 8.133 -24.734 -17.219 1 97.88 65 TRP B C 1
ATOM 3375 O O . TRP B 1 65 ? 9.312 -24.719 -17.578 1 97.88 65 TRP B O 1
ATOM 3385 N N . GLY B 1 66 ? 7.16 -25.469 -17.781 1 97.81 66 GLY B N 1
ATOM 3386 C CA . GLY B 1 66 ? 7.504 -26.234 -18.969 1 97.81 66 GLY B CA 1
ATOM 3387 C C . GLY B 1 66 ? 7.953 -25.375 -20.125 1 97.81 66 GLY B C 1
ATOM 3388 O O . GLY B 1 66 ? 8.828 -25.766 -20.906 1 97.81 66 GLY B O 1
ATOM 3389 N N . THR B 1 67 ? 7.332 -24.234 -20.266 1 97.88 67 THR B N 1
ATOM 3390 C CA . THR B 1 67 ? 7.703 -23.297 -21.328 1 97.88 67 THR B CA 1
ATOM 3391 C C . THR B 1 67 ? 9.125 -22.781 -21.109 1 97.88 67 THR B C 1
ATOM 3393 O O . THR B 1 67 ? 9.891 -22.656 -22.078 1 97.88 67 THR B O 1
ATOM 3396 N N . ILE B 1 68 ? 9.516 -22.469 -19.906 1 98.12 68 ILE B N 1
ATOM 3397 C CA . ILE B 1 68 ? 10.883 -22.062 -19.594 1 98.12 68 ILE B CA 1
ATOM 3398 C C . ILE B 1 68 ? 11.844 -23.203 -19.953 1 98.12 68 ILE B C 1
ATOM 3400 O O . ILE B 1 68 ? 12.875 -22.969 -20.594 1 98.12 68 ILE B O 1
ATOM 3404 N N . GLY B 1 69 ? 11.5 -24.438 -19.547 1 97.62 69 GLY B N 1
ATOM 3405 C CA . GLY B 1 69 ? 12.297 -25.594 -19.922 1 97.62 69 GLY B CA 1
ATOM 3406 C C . GLY B 1 69 ? 12.453 -25.75 -21.422 1 97.62 69 GLY B C 1
ATOM 3407 O O . GLY B 1 69 ? 13.555 -26 -21.922 1 97.62 69 GLY B O 1
ATOM 3408 N N . TRP B 1 70 ? 11.344 -25.641 -22.125 1 97.69 70 TRP B N 1
ATOM 3409 C CA . TRP B 1 70 ? 11.367 -25.703 -23.578 1 97.69 70 TRP B CA 1
ATOM 3410 C C . TRP B 1 70 ? 12.305 -24.641 -24.156 1 97.69 70 TRP B C 1
ATOM 3412 O O . TRP B 1 70 ? 13.109 -24.938 -25.047 1 97.69 70 TRP B O 1
ATOM 3422 N N . ALA B 1 71 ? 12.227 -23.375 -23.672 1 98.19 71 ALA B N 1
ATOM 3423 C CA . ALA B 1 71 ? 13.039 -22.281 -24.188 1 98.19 71 ALA B CA 1
ATOM 3424 C C . ALA B 1 71 ? 14.531 -22.578 -24.031 1 98.19 71 ALA B C 1
ATOM 3426 O O . ALA B 1 71 ? 15.32 -22.344 -24.938 1 98.19 71 ALA B O 1
ATOM 3427 N N . ILE B 1 72 ? 14.891 -23.125 -22.891 1 97.81 72 ILE B N 1
ATOM 3428 C CA . ILE B 1 72 ? 16.297 -23.391 -22.578 1 97.81 72 ILE B CA 1
ATOM 3429 C C . ILE B 1 72 ? 16.766 -24.625 -23.312 1 97.81 72 ILE B C 1
ATOM 3431 O O . ILE B 1 72 ? 17.781 -24.609 -24 1 97.81 72 ILE B O 1
ATOM 3435 N N . ASN B 1 73 ? 16 -25.703 -23.266 1 96.06 73 ASN B N 1
ATOM 3436 C CA . ASN B 1 73 ? 16.469 -27.016 -23.672 1 96.06 73 ASN B CA 1
ATOM 3437 C C . ASN B 1 73 ? 16.172 -27.281 -25.156 1 96.06 73 ASN B C 1
ATOM 3439 O O . ASN B 1 73 ? 16.844 -28.109 -25.781 1 96.06 73 ASN B O 1
ATOM 3443 N N . VAL B 1 74 ? 15.188 -26.688 -25.656 1 95.62 74 VAL B N 1
ATOM 3444 C CA . VAL B 1 74 ? 14.734 -27.016 -27 1 95.62 74 VAL B CA 1
ATOM 3445 C C . VAL B 1 74 ? 14.969 -25.828 -27.922 1 95.62 74 VAL B C 1
ATOM 3447 O O . VAL B 1 74 ? 15.617 -25.969 -28.969 1 95.62 74 VAL B O 1
ATOM 3450 N N . ALA B 1 75 ? 14.484 -24.641 -27.562 1 96.31 75 ALA B N 1
ATOM 3451 C CA . ALA B 1 75 ? 14.594 -23.453 -28.406 1 96.31 75 ALA B CA 1
ATOM 3452 C C . ALA B 1 75 ? 16.016 -22.891 -28.391 1 96.31 75 ALA B C 1
ATOM 3454 O O . ALA B 1 75 ? 16.344 -22.016 -29.188 1 96.31 75 ALA B O 1
ATOM 3455 N N . GLY B 1 76 ? 16.828 -23.266 -27.484 1 95.62 76 GLY B N 1
ATOM 3456 C CA . GLY B 1 76 ? 18.25 -22.969 -27.531 1 95.62 76 GLY B CA 1
ATOM 3457 C C . GLY B 1 76 ? 18.609 -21.656 -26.859 1 95.62 76 GLY B C 1
ATOM 3458 O O . GLY B 1 76 ? 19.578 -21 -27.25 1 95.62 76 GLY B O 1
ATOM 3459 N N . VAL B 1 77 ? 17.812 -21.188 -25.938 1 97.62 77 VAL B N 1
ATOM 3460 C CA . VAL B 1 77 ? 18.25 -20.031 -25.156 1 97.62 77 VAL B CA 1
ATOM 3461 C C . VAL B 1 77 ? 19.484 -20.406 -24.328 1 97.62 77 VAL B C 1
ATOM 3463 O O . VAL B 1 77 ? 19.375 -21.188 -23.375 1 97.62 77 VAL B O 1
ATOM 3466 N N . ASP B 1 78 ? 20.625 -19.828 -24.656 1 97.81 78 ASP B N 1
ATOM 3467 C CA . ASP B 1 78 ? 21.891 -20.141 -23.984 1 97.81 78 ASP B CA 1
ATOM 3468 C C . ASP B 1 78 ? 21.969 -19.453 -22.625 1 97.81 78 ASP B C 1
ATOM 3470 O O . ASP B 1 78 ? 21.938 -18.219 -22.547 1 97.81 78 ASP B O 1
ATOM 3474 N N . THR B 1 79 ? 21.984 -20.188 -21.562 1 97.62 79 THR B N 1
ATOM 3475 C CA . THR B 1 79 ? 22 -19.641 -20.219 1 97.62 79 THR B CA 1
ATOM 3476 C C . THR B 1 79 ? 23.438 -19.469 -19.719 1 97.62 79 THR B C 1
ATOM 3478 O O . THR B 1 79 ? 23.672 -18.875 -18.672 1 97.62 79 THR B O 1
ATOM 3481 N N . ARG B 1 80 ? 24.562 -19.938 -20.422 1 97.38 80 ARG B N 1
ATOM 3482 C CA . ARG B 1 80 ? 25.953 -20.047 -19.984 1 97.38 80 ARG B CA 1
ATOM 3483 C C . ARG B 1 80 ? 26.562 -18.656 -19.766 1 97.38 80 ARG B C 1
ATOM 3485 O O . ARG B 1 80 ? 27.328 -18.453 -18.828 1 97.38 80 ARG B O 1
ATOM 3492 N N . PRO B 1 81 ? 26.094 -17.719 -20.469 1 97.31 81 PRO B N 1
ATOM 3493 C CA . PRO B 1 81 ? 26.75 -16.422 -20.328 1 97.31 81 PRO B CA 1
ATOM 3494 C C . PRO B 1 81 ? 26.219 -15.602 -19.156 1 97.31 81 PRO B C 1
ATOM 3496 O O . PRO B 1 81 ? 26.766 -14.555 -18.812 1 97.31 81 PRO B O 1
ATOM 3499 N N . TYR B 1 82 ? 25.219 -16.047 -18.578 1 97.88 82 TYR B N 1
ATOM 3500 C CA . TYR B 1 82 ? 24.547 -15.25 -17.562 1 97.88 82 TYR B CA 1
ATOM 3501 C C . TYR B 1 82 ? 24.828 -15.789 -16.156 1 97.88 82 TYR B C 1
ATOM 3503 O O . TYR B 1 82 ? 25 -16.984 -15.977 1 97.88 82 TYR B O 1
ATOM 3511 N N . SER B 1 83 ? 24.875 -14.844 -15.227 1 98.12 83 SER B N 1
ATOM 3512 C CA . SER B 1 83 ? 25.109 -15.211 -13.836 1 98.12 83 SER B CA 1
ATOM 3513 C C . SER B 1 83 ? 23.781 -15.383 -13.086 1 98.12 83 SER B C 1
ATOM 3515 O O . SER B 1 83 ? 23.703 -16.141 -12.117 1 98.12 83 SER B O 1
ATOM 3517 N N . PHE B 1 84 ? 22.781 -14.648 -13.555 1 98.69 84 PHE B N 1
ATOM 3518 C CA . PHE B 1 84 ? 21.484 -14.648 -12.891 1 98.69 84 PHE B CA 1
ATOM 3519 C C . PHE B 1 84 ? 20.359 -14.797 -13.906 1 98.69 84 PHE B C 1
ATOM 3521 O O . PHE B 1 84 ? 20.547 -14.516 -15.086 1 98.69 84 PHE B O 1
ATOM 3528 N N . PHE B 1 85 ? 19.266 -15.305 -13.391 1 98.81 85 PHE B N 1
ATOM 3529 C CA . PHE B 1 85 ? 18.078 -15.555 -14.195 1 98.81 85 PHE B CA 1
ATOM 3530 C C . PHE B 1 85 ? 16.828 -15.07 -13.469 1 98.81 85 PHE B C 1
ATOM 3532 O O . PHE B 1 85 ? 16.656 -15.328 -12.281 1 98.81 85 PHE B O 1
ATOM 3539 N N . ILE B 1 86 ? 15.992 -14.336 -14.156 1 98.81 86 ILE B N 1
ATOM 3540 C CA . ILE B 1 86 ? 14.68 -13.961 -13.648 1 98.81 86 ILE B CA 1
ATOM 3541 C C . ILE B 1 86 ? 13.594 -14.516 -14.578 1 98.81 86 ILE B C 1
ATOM 3543 O O . ILE B 1 86 ? 13.664 -14.336 -15.797 1 98.81 86 ILE B O 1
ATOM 3547 N N . PHE B 1 87 ? 12.695 -15.234 -14.016 1 98.75 87 PHE B N 1
ATOM 3548 C CA . PHE B 1 87 ? 11.539 -15.773 -14.727 1 98.75 87 PHE B CA 1
ATOM 3549 C C . PHE B 1 87 ? 10.25 -15.125 -14.227 1 98.75 87 PHE B C 1
ATOM 3551 O O . PHE B 1 87 ? 10.078 -14.922 -13.023 1 98.75 87 PHE B O 1
ATOM 3558 N N . MET B 1 88 ? 9.414 -14.781 -15.07 1 98.44 88 MET B N 1
ATOM 3559 C CA . MET B 1 88 ? 8.133 -14.203 -14.68 1 98.44 88 MET B CA 1
ATOM 3560 C C . MET B 1 88 ? 7.043 -14.555 -15.68 1 98.44 88 MET B C 1
ATOM 3562 O O . MET B 1 88 ? 7.328 -15.117 -16.75 1 98.44 88 MET B O 1
ATOM 3566 N N . ASN B 1 89 ? 5.801 -14.32 -15.352 1 98.31 89 ASN B N 1
ATOM 3567 C CA . ASN B 1 89 ? 4.715 -14.641 -16.266 1 98.31 89 ASN B CA 1
ATOM 3568 C C . ASN B 1 89 ? 3.744 -13.477 -16.422 1 98.31 89 ASN B C 1
ATOM 3570 O O . ASN B 1 89 ? 3.951 -12.414 -15.844 1 98.31 89 ASN B O 1
ATOM 3574 N N . SER B 1 90 ? 2.752 -13.656 -17.234 1 97.5 90 SER B N 1
ATOM 3575 C CA . SER B 1 90 ? 1.915 -12.57 -17.719 1 97.5 90 SER B CA 1
ATOM 3576 C C . SER B 1 90 ? 0.899 -12.133 -16.672 1 97.5 90 SER B C 1
ATOM 3578 O O . SER B 1 90 ? 0.222 -11.117 -16.828 1 97.5 90 SER B O 1
ATOM 3580 N N . SER B 1 91 ? 0.843 -12.758 -15.492 1 97.94 91 SER B N 1
ATOM 3581 C CA . SER B 1 91 ? -0.205 -12.469 -14.516 1 97.94 91 SER B CA 1
ATOM 3582 C C . SER B 1 91 ? 0.181 -11.289 -13.625 1 97.94 91 SER B C 1
ATOM 3584 O O . SER B 1 91 ? -0.631 -10.82 -12.828 1 97.94 91 SER B O 1
ATOM 3586 N N . VAL B 1 92 ? 1.404 -10.75 -13.711 1 97.69 92 VAL B N 1
ATOM 3587 C CA . VAL B 1 92 ? 1.817 -9.727 -12.758 1 97.69 92 VAL B CA 1
ATOM 3588 C C . VAL B 1 92 ? 2.004 -8.398 -13.477 1 97.69 92 VAL B C 1
ATOM 3590 O O . VAL B 1 92 ? 2.383 -8.367 -14.648 1 97.69 92 VAL B O 1
ATOM 3593 N N . ARG B 1 93 ? 1.699 -7.414 -12.805 1 98.75 93 ARG B N 1
ATOM 3594 C CA . ARG B 1 93 ? 1.989 -6.047 -13.219 1 98.75 93 ARG B CA 1
ATOM 3595 C C . ARG B 1 93 ? 3.047 -5.414 -12.32 1 98.75 93 ARG B C 1
ATOM 3597 O O . ARG B 1 93 ? 3.031 -5.609 -11.109 1 98.75 93 ARG B O 1
ATOM 3604 N N . GLY B 1 94 ? 3.99 -4.633 -12.82 1 98.69 94 GLY B N 1
ATOM 3605 C CA . GLY B 1 94 ? 5.102 -3.971 -12.164 1 98.69 94 GLY B CA 1
ATOM 3606 C C . GLY B 1 94 ? 6.258 -3.666 -13.094 1 98.69 94 GLY B C 1
ATOM 3607 O O . GLY B 1 94 ? 6.137 -3.834 -14.312 1 98.69 94 GLY B O 1
ATOM 3608 N N . PRO B 1 95 ? 7.34 -3.301 -12.578 1 98.5 95 PRO B N 1
ATOM 3609 C CA . PRO B 1 95 ? 7.621 -3.133 -11.148 1 98.5 95 PRO B CA 1
ATOM 3610 C C . PRO B 1 95 ? 7.055 -1.833 -10.586 1 98.5 95 PRO B C 1
ATOM 3612 O O . PRO B 1 95 ? 6.961 -0.833 -11.305 1 98.5 95 PRO B O 1
ATOM 3615 N N . PHE B 1 96 ? 6.609 -1.86 -9.336 1 98.81 96 PHE B N 1
ATOM 3616 C CA . PHE B 1 96 ? 6.211 -0.675 -8.586 1 98.81 96 PHE B CA 1
ATOM 3617 C C . PHE B 1 96 ? 7.25 -0.333 -7.523 1 98.81 96 PHE B C 1
ATOM 3619 O O . PHE B 1 96 ? 7.523 -1.14 -6.633 1 98.81 96 PHE B O 1
ATOM 3626 N N . ILE B 1 97 ? 7.871 0.769 -7.668 1 98.38 97 ILE B N 1
ATOM 3627 C CA . ILE B 1 97 ? 8.883 1.312 -6.766 1 98.38 97 ILE B CA 1
ATOM 3628 C C . ILE B 1 97 ? 8.453 2.701 -6.289 1 98.38 97 ILE B C 1
ATOM 3630 O O . ILE B 1 97 ? 7.988 3.52 -7.086 1 98.38 97 ILE B O 1
ATOM 3634 N N . PRO B 1 98 ? 8.523 2.949 -4.953 1 98.44 98 PRO B N 1
ATOM 3635 C CA . PRO B 1 98 ? 8.18 4.309 -4.527 1 98.44 98 PRO B CA 1
ATOM 3636 C C . PRO B 1 98 ? 8.914 5.383 -5.328 1 98.44 98 PRO B C 1
ATOM 3638 O O . PRO B 1 98 ? 10.094 5.219 -5.648 1 98.44 98 PRO B O 1
ATOM 3641 N N . PRO B 1 99 ? 8.25 6.488 -5.609 1 97.62 99 PRO B N 1
ATOM 3642 C CA . PRO B 1 99 ? 8.859 7.504 -6.465 1 97.62 99 PRO B CA 1
ATOM 3643 C C . PRO B 1 99 ? 10.211 7.984 -5.938 1 97.62 99 PRO B C 1
ATOM 3645 O O . PRO B 1 99 ? 11.117 8.273 -6.727 1 97.62 99 PRO B O 1
ATOM 3648 N N . TYR B 1 100 ? 10.438 8.008 -4.656 1 97.69 100 TYR B N 1
ATOM 3649 C CA . TYR B 1 100 ? 11.648 8.562 -4.066 1 97.69 100 TYR B CA 1
ATOM 3650 C C . TYR B 1 100 ? 12.82 7.598 -4.227 1 97.69 100 TYR B C 1
ATOM 3652 O O . TYR B 1 100 ? 13.977 7.965 -3.988 1 97.69 100 TYR B O 1
ATOM 3660 N N . ALA B 1 101 ? 12.562 6.359 -4.672 1 96.88 101 ALA B N 1
ATOM 3661 C CA . ALA B 1 101 ? 13.617 5.355 -4.809 1 96.88 101 ALA B CA 1
ATOM 3662 C C . ALA B 1 101 ? 13.789 4.941 -6.27 1 96.88 101 ALA B C 1
ATOM 3664 O O . ALA B 1 101 ? 14.695 4.168 -6.598 1 96.88 101 ALA B O 1
ATOM 3665 N N . LYS B 1 102 ? 12.984 5.453 -7.141 1 93.62 102 LYS B N 1
ATOM 3666 C CA . LYS B 1 102 ? 12.852 4.961 -8.508 1 93.62 102 LYS B CA 1
ATOM 3667 C C . LYS B 1 102 ? 14.172 5.074 -9.266 1 93.62 102 LYS B C 1
ATOM 3669 O O . LYS B 1 102 ? 14.523 4.188 -10.047 1 93.62 102 LYS B O 1
ATOM 3674 N N . ASP B 1 103 ? 14.906 6.152 -9.055 1 91.06 103 ASP B N 1
ATOM 3675 C CA . ASP B 1 103 ? 16.141 6.395 -9.82 1 91.06 103 ASP B CA 1
ATOM 3676 C C . ASP B 1 103 ? 17.328 5.703 -9.164 1 91.06 103 ASP B C 1
ATOM 3678 O O . ASP B 1 103 ? 18.406 5.648 -9.75 1 91.06 103 ASP B O 1
ATOM 3682 N N . MET B 1 104 ? 17.094 5.148 -7.984 1 92.19 104 MET B N 1
ATOM 3683 C CA . MET B 1 104 ? 18.188 4.539 -7.238 1 92.19 104 MET B CA 1
ATOM 3684 C C . MET B 1 104 ? 18.156 3.02 -7.371 1 92.19 104 MET B C 1
ATOM 3686 O O . MET B 1 104 ? 19.156 2.348 -7.102 1 92.19 104 MET B O 1
ATOM 3690 N N . ILE B 1 105 ? 17.016 2.562 -7.777 1 93.38 105 ILE B N 1
ATOM 3691 C CA . ILE B 1 105 ? 16.781 1.124 -7.684 1 93.38 105 ILE B CA 1
ATOM 3692 C C . ILE B 1 105 ? 16.469 0.562 -9.062 1 93.38 105 ILE B C 1
ATOM 3694 O O . ILE B 1 105 ? 15.609 1.098 -9.773 1 93.38 105 ILE B O 1
ATOM 3698 N N . LYS B 1 106 ? 17.219 -0.4 -9.484 1 95.12 106 LYS B N 1
ATOM 3699 C CA . LYS B 1 106 ? 16.797 -1.257 -10.594 1 95.12 106 LYS B CA 1
ATOM 3700 C C . LYS B 1 106 ? 16.109 -2.518 -10.078 1 95.12 106 LYS B C 1
ATOM 3702 O O . LYS B 1 106 ? 16.625 -3.211 -9.203 1 95.12 106 LYS B O 1
ATOM 3707 N N . TRP B 1 107 ? 14.891 -2.771 -10.641 1 97.56 107 TRP B N 1
ATOM 3708 C CA . TRP B 1 107 ? 14.062 -3.834 -10.086 1 97.56 107 TRP B CA 1
ATOM 3709 C C . TRP B 1 107 ? 14.789 -5.176 -10.133 1 97.56 107 TRP B C 1
ATOM 3711 O O . TRP B 1 107 ? 14.672 -5.984 -9.211 1 97.56 107 TRP B O 1
ATOM 3721 N N . GLN B 1 108 ? 15.648 -5.43 -11.195 1 97.62 108 GLN B N 1
ATOM 3722 C CA . GLN B 1 108 ? 16.375 -6.691 -11.297 1 97.62 108 GLN B CA 1
ATOM 3723 C C . GLN B 1 108 ? 17.406 -6.824 -10.164 1 97.62 108 GLN B C 1
ATOM 3725 O O . GLN B 1 108 ? 17.578 -7.91 -9.609 1 97.62 108 GLN B O 1
ATOM 3730 N N . ASP B 1 109 ? 18.016 -5.691 -9.836 1 96.94 109 ASP B N 1
ATOM 3731 C CA . ASP B 1 109 ? 19.062 -5.688 -8.82 1 96.94 109 ASP B CA 1
ATOM 3732 C C . ASP B 1 109 ? 18.484 -5.988 -7.441 1 96.94 109 ASP B C 1
ATOM 3734 O O . ASP B 1 109 ? 19.172 -6.574 -6.59 1 96.94 109 ASP B O 1
ATOM 3738 N N . VAL B 1 110 ? 17.25 -5.598 -7.223 1 97.88 110 VAL B N 1
ATOM 3739 C CA . VAL B 1 110 ? 16.578 -5.859 -5.945 1 97.88 110 VAL B CA 1
ATOM 3740 C C . VAL B 1 110 ? 16.453 -7.363 -5.727 1 97.88 110 VAL B C 1
ATOM 3742 O O . VAL B 1 110 ? 16.766 -7.871 -4.648 1 97.88 110 VAL B O 1
ATOM 3745 N N . LEU B 1 111 ? 16.031 -8.086 -6.754 1 98.38 111 LEU B N 1
ATOM 3746 C CA . LEU B 1 111 ? 15.852 -9.531 -6.652 1 98.38 111 LEU B CA 1
ATOM 3747 C C . LEU B 1 111 ? 17.203 -10.242 -6.629 1 98.38 111 LEU B C 1
ATOM 3749 O O . LEU B 1 111 ? 17.469 -11.07 -5.75 1 98.38 111 LEU B O 1
ATOM 3753 N N . ILE B 1 112 ? 18.109 -9.875 -7.562 1 97.94 112 ILE B N 1
ATOM 3754 C CA . ILE B 1 112 ? 19.422 -10.508 -7.715 1 97.94 112 ILE B CA 1
ATOM 3755 C C . ILE B 1 112 ? 20.266 -10.242 -6.473 1 97.94 112 ILE B C 1
ATOM 3757 O O . ILE B 1 112 ? 21.031 -11.109 -6.043 1 97.94 112 ILE B O 1
ATOM 3761 N N . GLY B 1 113 ? 20.078 -9.047 -5.879 1 97.31 113 GLY B N 1
ATOM 3762 C CA . GLY B 1 113 ? 20.859 -8.656 -4.723 1 97.31 113 GLY B CA 1
ATOM 3763 C C . GLY B 1 113 ? 20.594 -9.508 -3.496 1 97.31 113 GLY B C 1
ATOM 3764 O O . GLY B 1 113 ? 21.391 -9.531 -2.555 1 97.31 113 GLY B O 1
ATOM 3765 N N . ARG B 1 114 ? 19.5 -10.234 -3.516 1 97.94 114 ARG B N 1
ATOM 3766 C CA . ARG B 1 114 ? 19.141 -11.094 -2.393 1 97.94 114 ARG B CA 1
ATOM 3767 C C . ARG B 1 114 ? 19.781 -12.477 -2.529 1 97.94 114 ARG B C 1
ATOM 3769 O O . ARG B 1 114 ? 19.797 -13.25 -1.573 1 97.94 114 ARG B O 1
ATOM 3776 N N . ILE B 1 115 ? 20.25 -12.789 -3.736 1 98.75 115 ILE B N 1
ATOM 3777 C CA . ILE B 1 115 ? 20.906 -14.07 -3.982 1 98.75 115 ILE B CA 1
ATOM 3778 C C . ILE B 1 115 ? 22.344 -14.023 -3.488 1 98.75 115 ILE B C 1
ATOM 3780 O O . ILE B 1 115 ? 23.078 -13.078 -3.799 1 98.75 115 ILE B O 1
ATOM 3784 N N . ASP B 1 116 ? 22.719 -14.93 -2.635 1 98.31 116 ASP B N 1
ATOM 3785 C CA . ASP B 1 116 ? 24.062 -15.008 -2.094 1 98.31 116 ASP B CA 1
ATOM 3786 C C . ASP B 1 116 ? 24.5 -16.469 -1.898 1 98.31 116 ASP B C 1
ATOM 3788 O O . ASP B 1 116 ? 24.047 -17.359 -2.617 1 98.31 116 ASP B O 1
ATOM 3792 N N . ALA B 1 117 ? 25.484 -16.688 -1.084 1 98.38 117 ALA B N 1
ATOM 3793 C CA . ALA B 1 117 ? 26.016 -18.031 -0.912 1 98.38 117 ALA B CA 1
ATOM 3794 C C . ALA B 1 117 ? 24.953 -18.969 -0.329 1 98.38 117 ALA B C 1
ATOM 3796 O O . ALA B 1 117 ? 24.984 -20.172 -0.596 1 98.38 117 ALA B O 1
ATOM 3797 N N . ARG B 1 118 ? 24.031 -18.422 0.441 1 98.38 118 ARG B N 1
ATOM 3798 C CA . ARG B 1 118 ? 23.016 -19.234 1.124 1 98.38 118 ARG B CA 1
ATOM 3799 C C . ARG B 1 118 ? 21.703 -19.203 0.367 1 98.38 118 ARG B C 1
ATOM 3801 O O . ARG B 1 118 ? 21.062 -20.25 0.192 1 98.38 118 ARG B O 1
ATOM 3808 N N . VAL B 1 119 ? 21.281 -18.062 -0.086 1 98.88 119 VAL B N 1
ATOM 3809 C CA . VAL B 1 119 ? 20 -17.875 -0.759 1 98.88 119 VAL B CA 1
ATOM 3810 C C . VAL B 1 119 ? 20.172 -18.094 -2.26 1 98.88 119 VAL B C 1
ATOM 3812 O O . VAL B 1 119 ? 20.984 -17.438 -2.904 1 98.88 119 VAL B O 1
ATOM 3815 N N . LYS B 1 120 ? 19.359 -19 -2.873 1 98.94 120 LYS B N 1
ATOM 3816 C CA . LYS B 1 120 ? 19.516 -19.297 -4.293 1 98.94 120 LYS B CA 1
ATOM 3817 C C . LYS B 1 120 ? 18.188 -19.141 -5.035 1 98.94 120 LYS B C 1
ATOM 3819 O O . LYS B 1 120 ? 18.109 -19.375 -6.238 1 98.94 120 LYS B O 1
ATOM 3824 N N . LEU B 1 121 ? 17.141 -18.75 -4.328 1 98.94 121 LEU B N 1
ATOM 3825 C CA . LEU B 1 121 ? 15.852 -18.484 -4.957 1 98.94 121 LEU B CA 1
ATOM 3826 C C . LEU B 1 121 ? 15.125 -17.344 -4.238 1 98.94 121 LEU B C 1
ATOM 3828 O O . LEU B 1 121 ? 14.984 -17.375 -3.016 1 98.94 121 LEU B O 1
ATOM 3832 N N . VAL B 1 122 ? 14.703 -16.344 -5.004 1 98.88 122 VAL B N 1
ATOM 3833 C CA . VAL B 1 122 ? 14.062 -15.148 -4.461 1 98.88 122 VAL B CA 1
ATOM 3834 C C . VAL B 1 122 ? 12.875 -14.758 -5.336 1 98.88 122 VAL B C 1
ATOM 3836 O O . VAL B 1 122 ? 12.891 -14.969 -6.551 1 98.88 122 VAL B O 1
ATOM 3839 N N . GLY B 1 123 ? 11.859 -14.273 -4.777 1 98.81 123 GLY B N 1
ATOM 3840 C CA . GLY B 1 123 ? 10.734 -13.68 -5.488 1 98.81 123 GLY B CA 1
ATOM 3841 C C . GLY B 1 123 ? 9.984 -12.648 -4.664 1 98.81 123 GLY B C 1
ATOM 3842 O O . GLY B 1 123 ? 10.398 -12.32 -3.551 1 98.81 123 GLY B O 1
ATOM 3843 N N . PRO B 1 124 ? 8.93 -12.094 -5.172 1 98.69 124 PRO B N 1
ATOM 3844 C CA . PRO B 1 124 ? 8.133 -11.125 -4.414 1 98.69 124 PRO B CA 1
ATOM 3845 C C . PRO B 1 124 ? 7.523 -11.727 -3.146 1 98.69 124 PRO B C 1
ATOM 3847 O O . PRO B 1 124 ? 7.488 -11.062 -2.105 1 98.69 124 PRO B O 1
ATOM 3850 N N . THR B 1 125 ? 7.121 -13.031 -3.256 1 98.81 125 THR B N 1
ATOM 3851 C CA . THR B 1 125 ? 6.367 -13.594 -2.139 1 98.81 125 THR B CA 1
ATOM 3852 C C . THR B 1 125 ? 6.754 -15.047 -1.903 1 98.81 125 THR B C 1
ATOM 3854 O O . THR B 1 125 ? 7.203 -15.734 -2.824 1 98.81 125 THR B O 1
ATOM 3857 N N . ILE B 1 126 ? 6.555 -15.492 -0.733 1 98.81 126 ILE B N 1
ATOM 3858 C CA . ILE B 1 126 ? 6.633 -16.891 -0.339 1 98.81 126 ILE B CA 1
ATOM 3859 C C . ILE B 1 126 ? 5.293 -17.344 0.245 1 98.81 126 ILE B C 1
ATOM 3861 O O . ILE B 1 126 ? 4.66 -16.594 1.001 1 98.81 126 ILE B O 1
ATOM 3865 N N . SER B 1 127 ? 4.848 -18.516 -0.133 1 98.62 127 SER B N 1
ATOM 3866 C CA . SER B 1 127 ? 3.635 -19.125 0.391 1 98.62 127 SER B CA 1
ATOM 3867 C C . SER B 1 127 ? 3.934 -20.484 1.034 1 98.62 127 SER B C 1
ATOM 3869 O O . SER B 1 127 ? 4.773 -21.234 0.542 1 98.62 127 SER B O 1
ATOM 3871 N N . CYS B 1 128 ? 3.26 -20.75 2.119 1 98.31 128 CYS B N 1
ATOM 3872 C CA . CYS B 1 128 ? 3.346 -22.047 2.787 1 98.31 128 CYS B CA 1
ATOM 3873 C C . CYS B 1 128 ? 2.049 -22.828 2.629 1 98.31 128 CYS B C 1
ATOM 3875 O O . CYS B 1 128 ? 1.785 -23.766 3.391 1 98.31 128 CYS B O 1
ATOM 3877 N N . GLU B 1 129 ? 1.22 -22.438 1.727 1 96.31 129 GLU B N 1
ATOM 3878 C CA . GLU B 1 129 ? -0.093 -23.047 1.522 1 96.31 129 GLU B CA 1
ATOM 3879 C C . GLU B 1 129 ? 0.028 -24.531 1.229 1 96.31 129 GLU B C 1
ATOM 3881 O O . GLU B 1 129 ? -0.814 -25.328 1.657 1 96.31 129 GLU B O 1
ATOM 3886 N N . GLY B 1 130 ? 1.002 -25.016 0.458 1 95.69 130 GLY B N 1
ATOM 3887 C CA . GLY B 1 130 ? 1.167 -26.406 0.067 1 95.69 130 GLY B CA 1
ATOM 3888 C C . GLY B 1 130 ? 0.261 -26.812 -1.08 1 95.69 130 GLY B C 1
ATOM 3889 O O . GLY B 1 130 ? -0.35 -25.969 -1.729 1 95.69 130 GLY B O 1
ATOM 3890 N N . SER B 1 131 ? 0.328 -28.047 -1.396 1 96.5 131 SER B N 1
ATOM 3891 C CA . SER B 1 131 ? -0.471 -28.594 -2.49 1 96.5 131 SER B CA 1
ATOM 3892 C C . SER B 1 131 ? -0.66 -30.094 -2.346 1 96.5 131 SER B C 1
ATOM 3894 O O . SER B 1 131 ? 0.246 -30.797 -1.893 1 96.5 131 SER B O 1
ATOM 3896 N N . PRO B 1 132 ? -1.858 -30.609 -2.734 1 95.44 132 PRO B N 1
ATOM 3897 C CA . PRO B 1 132 ? -2.035 -32.062 -2.812 1 95.44 132 PRO B CA 1
ATOM 3898 C C . PRO B 1 132 ? -1.399 -32.656 -4.062 1 95.44 132 PRO B C 1
ATOM 3900 O O . PRO B 1 132 ? -1.194 -31.953 -5.059 1 95.44 132 PRO B O 1
ATOM 3903 N N . PRO B 1 133 ? -1.093 -33.938 -3.938 1 93.81 133 PRO B N 1
ATOM 3904 C CA . PRO B 1 133 ? -0.586 -34.594 -5.148 1 93.81 133 PRO B CA 1
ATOM 3905 C C . PRO B 1 133 ? -1.659 -34.75 -6.223 1 93.81 133 PRO B C 1
ATOM 3907 O O . PRO B 1 133 ? -2.695 -35.375 -5.977 1 93.81 133 PRO B O 1
ATOM 3910 N N . GLY B 1 134 ? -1.424 -34.188 -7.348 1 91.38 134 GLY B N 1
ATOM 3911 C CA . GLY B 1 134 ? -2.322 -34.344 -8.484 1 91.38 134 GLY B CA 1
ATOM 3912 C C . GLY B 1 134 ? -3.705 -33.781 -8.234 1 91.38 134 GLY B C 1
ATOM 3913 O O . GLY B 1 134 ? -4.688 -34.25 -8.812 1 91.38 134 GLY B O 1
ATOM 3914 N N . GLY B 1 135 ? -3.838 -32.938 -7.324 1 90.25 135 GLY B N 1
ATOM 3915 C CA . GLY B 1 135 ? -5.121 -32.344 -7.016 1 90.25 135 GLY B CA 1
ATOM 3916 C C . GLY B 1 135 ? -5.984 -33.188 -6.109 1 90.25 135 GLY B C 1
ATOM 3917 O O . GLY B 1 135 ? -7.145 -32.875 -5.855 1 90.25 135 GLY B O 1
ATOM 3918 N N . ARG B 1 136 ? -5.441 -34.25 -5.637 1 93.62 136 ARG B N 1
ATOM 3919 C CA . ARG B 1 136 ? -6.168 -35.156 -4.742 1 93.62 136 ARG B CA 1
ATOM 3920 C C . ARG B 1 136 ? -6.137 -34.656 -3.307 1 93.62 136 ARG B C 1
ATOM 3922 O O . ARG B 1 136 ? -5.285 -35.062 -2.514 1 93.62 136 ARG B O 1
ATOM 3929 N N . VAL B 1 137 ? -7.148 -33.906 -2.941 1 89.5 137 VAL B N 1
ATOM 3930 C CA . VAL B 1 137 ? -7.16 -33.062 -1.75 1 89.5 137 VAL B CA 1
ATOM 3931 C C . VAL B 1 137 ? -7.207 -33.938 -0.499 1 89.5 137 VAL B C 1
ATOM 3933 O O . VAL B 1 137 ? -6.883 -33.469 0.599 1 89.5 137 VAL B O 1
ATOM 3936 N N . ARG B 1 138 ? -7.527 -35.219 -0.554 1 92.06 138 ARG B N 1
ATOM 3937 C CA . ARG B 1 138 ? -7.633 -36.094 0.615 1 92.06 138 ARG B CA 1
ATOM 3938 C C . ARG B 1 138 ? -6.301 -36.781 0.915 1 92.06 138 ARG B C 1
ATOM 3940 O O . ARG B 1 138 ? -6.137 -37.406 1.965 1 92.06 138 ARG B O 1
ATOM 3947 N N . GLU B 1 139 ? -5.434 -36.562 0.014 1 94.81 139 GLU B N 1
ATOM 3948 C CA . GLU B 1 139 ? -4.117 -37.156 0.208 1 94.81 139 GLU B CA 1
ATOM 3949 C C . GLU B 1 139 ? -3.193 -36.219 0.984 1 94.81 139 GLU B C 1
ATOM 3951 O O . GLU B 1 139 ? -3.58 -35.094 1.326 1 94.81 139 GLU B O 1
ATOM 3956 N N . LYS B 1 140 ? -2.078 -36.812 1.281 1 95.31 140 LYS B N 1
ATOM 3957 C CA . LYS B 1 140 ? -1.127 -36.062 2.078 1 95.31 140 LYS B CA 1
ATOM 3958 C C . LYS B 1 140 ? -0.532 -34.906 1.268 1 95.31 140 LYS B C 1
ATOM 3960 O O . LYS B 1 140 ? 0.061 -35.125 0.21 1 95.31 140 LYS B O 1
ATOM 3965 N N . TRP B 1 141 ? -0.584 -33.75 1.82 1 96.31 141 TRP B N 1
ATOM 3966 C CA . TRP B 1 141 ? -0.145 -32.531 1.129 1 96.31 141 TRP B CA 1
ATOM 3967 C C . TRP B 1 141 ? 1.359 -32.344 1.279 1 96.31 141 TRP B C 1
ATOM 3969 O O . TRP B 1 141 ? 1.937 -32.688 2.312 1 96.31 141 TRP B O 1
ATOM 3979 N N . ARG B 1 142 ? 1.944 -31.844 0.251 1 96.31 142 ARG B N 1
ATOM 3980 C CA . ARG B 1 142 ? 3.252 -31.203 0.387 1 96.31 142 ARG B CA 1
ATOM 3981 C C . ARG B 1 142 ? 3.121 -29.797 0.975 1 96.31 142 ARG B C 1
ATOM 3983 O O . ARG B 1 142 ? 2.254 -29.031 0.563 1 96.31 142 ARG B O 1
ATOM 3990 N N . VAL B 1 143 ? 4.047 -29.438 1.976 1 95.31 143 VAL B N 1
ATOM 3991 C CA . VAL B 1 143 ? 3.75 -28.203 2.695 1 95.31 143 VAL B CA 1
ATOM 3992 C C . VAL B 1 143 ? 5.004 -27.344 2.787 1 95.31 143 VAL B C 1
ATOM 3994 O O . VAL B 1 143 ? 5.09 -26.438 3.627 1 95.31 143 VAL B O 1
ATOM 3997 N N . ASN B 1 144 ? 6.012 -27.609 1.965 1 97.94 144 ASN B N 1
ATOM 3998 C CA . ASN B 1 144 ? 7.191 -26.75 2.01 1 97.94 144 ASN B CA 1
ATOM 3999 C C . ASN B 1 144 ? 6.871 -25.328 1.551 1 97.94 144 ASN B C 1
ATOM 4001 O O . ASN B 1 144 ? 6.039 -25.125 0.663 1 97.94 144 ASN B O 1
ATOM 4005 N N . PRO B 1 145 ? 7.598 -24.328 2.176 1 98.62 145 PRO B N 1
ATOM 4006 C CA . PRO B 1 145 ? 7.504 -22.969 1.626 1 98.62 145 PRO B CA 1
ATOM 4007 C C . PRO B 1 145 ? 7.973 -22.891 0.176 1 98.62 145 PRO B C 1
ATOM 4009 O O . PRO B 1 145 ? 8.922 -23.578 -0.21 1 98.62 145 PRO B O 1
ATOM 4012 N N . HIS B 1 146 ? 7.336 -22.125 -0.581 1 98.69 146 HIS B N 1
ATOM 4013 C CA . HIS B 1 146 ? 7.781 -21.922 -1.957 1 98.69 146 HIS B CA 1
ATOM 4014 C C . HIS B 1 146 ? 7.691 -20.469 -2.369 1 98.69 146 HIS B C 1
ATOM 4016 O O . HIS B 1 146 ? 6.762 -19.75 -1.974 1 98.69 146 HIS B O 1
ATOM 4022 N N . VAL B 1 147 ? 8.711 -19.984 -3.049 1 98.81 147 VAL B N 1
ATOM 4023 C CA . VAL B 1 147 ? 8.617 -18.719 -3.754 1 98.81 147 VAL B CA 1
ATOM 4024 C C . VAL B 1 147 ? 7.559 -18.812 -4.852 1 98.81 147 VAL B C 1
ATOM 4026 O O . VAL B 1 147 ? 7.598 -19.719 -5.688 1 98.81 147 VAL B O 1
ATOM 4029 N N . GLN B 1 148 ? 6.602 -17.969 -4.777 1 98.31 148 GLN B N 1
ATOM 4030 C CA . GLN B 1 148 ? 5.531 -18.062 -5.766 1 98.31 148 GLN B CA 1
ATOM 4031 C C . GLN B 1 148 ? 6.043 -17.719 -7.164 1 98.31 148 GLN B C 1
ATOM 4033 O O . GLN B 1 148 ? 6.82 -16.766 -7.328 1 98.31 148 GLN B O 1
ATOM 4038 N N . SER B 1 149 ? 5.645 -18.406 -8.141 1 96.88 149 SER B N 1
ATOM 4039 C CA . SER B 1 149 ? 6.395 -18.516 -9.383 1 96.88 149 SER B CA 1
ATOM 4040 C C . SER B 1 149 ? 5.93 -17.484 -10.406 1 96.88 149 SER B C 1
ATOM 4042 O O . SER B 1 149 ? 6.148 -17.641 -11.609 1 96.88 149 SER B O 1
ATOM 4044 N N . TYR B 1 150 ? 5.207 -16.453 -9.906 1 98 150 TYR B N 1
ATOM 4045 C CA . TYR B 1 150 ? 4.863 -15.406 -10.859 1 98 150 TYR B CA 1
ATOM 4046 C C . TYR B 1 150 ? 6.062 -14.516 -11.148 1 98 150 TYR B C 1
ATOM 4048 O O . TYR B 1 150 ? 6.113 -13.844 -12.18 1 98 150 TYR B O 1
ATOM 4056 N N . VAL B 1 151 ? 7.039 -14.438 -10.258 1 98.75 151 VAL B N 1
ATOM 4057 C CA . VAL B 1 151 ? 8.367 -13.867 -10.461 1 98.75 151 VAL B CA 1
ATOM 4058 C C . VAL B 1 151 ? 9.391 -14.625 -9.625 1 98.75 151 VAL B C 1
ATOM 4060 O O . VAL B 1 151 ? 9.211 -14.789 -8.414 1 98.75 151 VAL B O 1
ATOM 4063 N N . LEU B 1 152 ? 10.477 -15.055 -10.289 1 98.25 152 LEU B N 1
ATOM 4064 C CA . LEU B 1 152 ? 11.539 -15.828 -9.648 1 98.25 152 LEU B CA 1
ATOM 4065 C C . LEU B 1 152 ? 12.914 -15.328 -10.094 1 98.25 152 LEU B C 1
ATOM 4067 O O . LEU B 1 152 ? 13.117 -15.023 -11.266 1 98.25 152 LEU B O 1
ATOM 4071 N N . ALA B 1 153 ? 13.773 -15.242 -9.164 1 98.88 153 ALA B N 1
ATOM 4072 C CA . ALA B 1 153 ? 15.172 -14.977 -9.492 1 98.88 153 ALA B CA 1
ATOM 4073 C C . ALA B 1 153 ? 16.094 -16.047 -8.898 1 98.88 153 ALA B C 1
ATOM 4075 O O . ALA B 1 153 ? 15.891 -16.469 -7.762 1 98.88 153 ALA B O 1
ATOM 4076 N N . THR B 1 154 ? 17.016 -16.516 -9.633 1 98.88 154 THR B N 1
ATOM 4077 C CA . THR B 1 154 ? 18 -17.484 -9.195 1 98.88 154 THR B CA 1
ATOM 4078 C C . THR B 1 154 ? 19.344 -17.266 -9.898 1 98.88 154 THR B C 1
ATOM 4080 O O . THR B 1 154 ? 19.484 -16.328 -10.695 1 98.88 154 THR B O 1
ATOM 4083 N N . ASP B 1 155 ? 20.344 -17.969 -9.531 1 98.88 155 ASP B N 1
ATOM 4084 C CA . ASP B 1 155 ? 21.641 -17.891 -10.172 1 98.88 155 ASP B CA 1
ATOM 4085 C C . ASP B 1 155 ? 21.984 -19.219 -10.852 1 98.88 155 ASP B C 1
ATOM 4087 O O . ASP B 1 155 ? 21.125 -20.078 -11.031 1 98.88 155 ASP B O 1
ATOM 4091 N N . GLN B 1 156 ? 23.188 -19.391 -11.344 1 98.69 156 GLN B N 1
ATOM 4092 C CA . GLN B 1 156 ? 23.625 -20.594 -12.039 1 98.69 156 GLN B CA 1
ATOM 4093 C C . GLN B 1 156 ? 23.438 -21.828 -11.172 1 98.69 156 GLN B C 1
ATOM 4095 O O . GLN B 1 156 ? 23.109 -22.906 -11.672 1 98.69 156 GLN B O 1
ATOM 4100 N N . VAL B 1 157 ? 23.672 -21.641 -9.875 1 98.81 157 VAL B N 1
ATOM 4101 C CA . VAL B 1 157 ? 23.531 -22.766 -8.961 1 98.81 157 VAL B CA 1
ATOM 4102 C C . VAL B 1 157 ? 22.078 -23.234 -8.922 1 98.81 157 VAL B C 1
ATOM 4104 O O . VAL B 1 157 ? 21.797 -24.422 -9.094 1 98.81 157 VAL B O 1
ATOM 4107 N N . GLY B 1 158 ? 21.141 -22.297 -8.695 1 98.75 158 GLY B N 1
ATOM 4108 C CA . GLY B 1 158 ? 19.734 -22.641 -8.664 1 98.75 158 GLY B CA 1
ATOM 4109 C C . GLY B 1 158 ? 19.234 -23.203 -9.984 1 98.75 158 GLY B C 1
ATOM 4110 O O . GLY B 1 158 ? 18.484 -24.188 -10 1 98.75 158 GLY B O 1
ATOM 4111 N N . LEU B 1 159 ? 19.641 -22.609 -11.07 1 98.69 159 LEU B N 1
ATOM 4112 C CA . LEU B 1 159 ? 19.219 -23.094 -12.375 1 98.69 159 LEU B CA 1
ATOM 4113 C C . LEU B 1 159 ? 19.703 -24.516 -12.602 1 98.69 159 LEU B C 1
ATOM 4115 O O . LEU B 1 159 ? 18.969 -25.359 -13.102 1 98.69 159 LEU B O 1
ATOM 4119 N N . ARG B 1 160 ? 20.953 -24.781 -12.258 1 98.31 160 ARG B N 1
ATOM 4120 C CA . ARG B 1 160 ? 21.516 -26.125 -12.422 1 98.31 160 ARG B CA 1
ATOM 4121 C C . ARG B 1 160 ? 20.734 -27.141 -11.609 1 98.31 160 ARG B C 1
ATOM 4123 O O . ARG B 1 160 ? 20.484 -28.25 -12.086 1 98.31 160 ARG B O 1
ATOM 4130 N N . ILE B 1 161 ? 20.391 -26.781 -10.414 1 98.62 161 ILE B N 1
ATOM 4131 C CA . ILE B 1 161 ? 19.594 -27.656 -9.555 1 98.62 161 ILE B CA 1
ATOM 4132 C C . ILE B 1 161 ? 18.281 -28.016 -10.258 1 98.62 161 ILE B C 1
ATOM 4134 O O . ILE B 1 161 ? 17.875 -29.188 -10.273 1 98.62 161 ILE B O 1
ATOM 4138 N N . TRP B 1 162 ? 17.641 -27.047 -10.875 1 98.44 162 TRP B N 1
ATOM 4139 C CA . TRP B 1 162 ? 16.359 -27.266 -11.562 1 98.44 162 TRP B CA 1
ATOM 4140 C C . TRP B 1 162 ? 16.562 -28.109 -12.812 1 98.44 162 TRP B C 1
ATOM 4142 O O . TRP B 1 162 ? 15.75 -29 -13.109 1 98.44 162 TRP B O 1
ATOM 4152 N N . LEU B 1 163 ? 17.625 -27.812 -13.539 1 97.12 163 LEU B N 1
ATOM 4153 C CA . LEU B 1 163 ? 17.891 -28.547 -14.766 1 97.12 163 LEU B CA 1
ATOM 4154 C C . LEU B 1 163 ? 18.234 -30.016 -14.469 1 97.12 163 LEU B C 1
ATOM 4156 O O . LEU B 1 163 ? 17.953 -30.891 -15.289 1 97.12 163 LEU B O 1
ATOM 4160 N N . GLN B 1 164 ? 18.797 -30.188 -13.344 1 96.5 164 GLN B N 1
ATOM 4161 C CA . GLN B 1 164 ? 19.156 -31.547 -12.953 1 96.5 164 GLN B CA 1
ATOM 4162 C C . GLN B 1 164 ? 17.953 -32.281 -12.375 1 96.5 164 GLN B C 1
ATOM 4164 O O . GLN B 1 164 ? 17.938 -33.531 -12.336 1 96.5 164 GLN B O 1
ATOM 4169 N N . ASP B 1 165 ? 16.969 -31.406 -12 1 92.56 165 ASP B N 1
ATOM 4170 C CA . ASP B 1 165 ? 15.727 -32 -11.523 1 92.56 165 ASP B CA 1
ATOM 4171 C C . ASP B 1 165 ? 14.852 -32.469 -12.688 1 92.56 165 ASP B C 1
ATOM 4173 O O . ASP B 1 165 ? 14.617 -31.703 -13.633 1 92.56 165 ASP B O 1
ATOM 4177 N N . ALA B 1 166 ? 14.688 -33.656 -12.953 1 87.62 166 ALA B N 1
ATOM 4178 C CA . ALA B 1 166 ? 13.992 -34.25 -14.086 1 87.62 166 ALA B CA 1
ATOM 4179 C C . ALA B 1 166 ? 12.547 -33.781 -14.156 1 87.62 166 ALA B C 1
ATOM 4181 O O . ALA B 1 166 ? 11.914 -33.875 -15.211 1 87.62 166 ALA B O 1
ATOM 4182 N N . LYS B 1 167 ? 12.023 -33.062 -13.172 1 95.94 167 LYS B N 1
ATOM 4183 C CA . LYS B 1 167 ? 10.578 -32.844 -13.141 1 95.94 167 LYS B CA 1
ATOM 4184 C C . LYS B 1 167 ? 10.25 -31.344 -13.141 1 95.94 167 LYS B C 1
ATOM 4186 O O . LYS B 1 167 ? 9.172 -30.938 -13.578 1 95.94 167 LYS B O 1
ATOM 4191 N N . VAL B 1 168 ? 11.094 -30.438 -12.727 1 97.44 168 VAL B N 1
ATOM 4192 C CA . VAL B 1 168 ? 10.805 -29.031 -12.508 1 97.44 168 VAL B CA 1
ATOM 4193 C C . VAL B 1 168 ? 10.391 -28.375 -13.828 1 97.44 168 VAL B C 1
ATOM 4195 O O . VAL B 1 168 ? 9.352 -27.719 -13.914 1 97.44 168 VAL B O 1
ATOM 4198 N N . PHE B 1 169 ? 11.148 -28.625 -14.914 1 97.5 169 PHE B N 1
ATOM 4199 C CA . PHE B 1 169 ? 10.93 -27.953 -16.188 1 97.5 169 PHE B CA 1
ATOM 4200 C C . PHE B 1 169 ? 10.18 -28.859 -17.156 1 97.5 169 PHE B C 1
ATOM 4202 O O . PHE B 1 169 ? 10.062 -28.547 -18.344 1 97.5 169 PHE B O 1
ATOM 4209 N N . GLN B 1 170 ? 9.703 -30 -16.672 1 97 170 GLN B N 1
ATOM 4210 C CA . GLN B 1 170 ? 8.961 -30.922 -17.531 1 97 170 GLN B CA 1
ATOM 4211 C C . GLN B 1 170 ? 7.68 -30.281 -18.062 1 97 170 GLN B C 1
ATOM 4213 O O . GLN B 1 170 ? 7.023 -29.516 -17.344 1 97 170 GLN B O 1
ATOM 4218 N N . CYS B 1 171 ? 7.316 -30.578 -19.266 1 97 171 CYS B N 1
ATOM 4219 C CA . CYS B 1 171 ? 6.051 -30.141 -19.844 1 97 171 CYS B CA 1
ATOM 4220 C C . CYS B 1 171 ? 4.887 -30.953 -19.281 1 97 171 CYS B C 1
ATOM 4222 O O . CYS B 1 171 ? 4.523 -31.984 -19.844 1 97 171 CYS B O 1
ATOM 4224 N N . TRP B 1 172 ? 4.34 -30.453 -18.219 1 95.31 172 TRP B N 1
ATOM 4225 C CA . TRP B 1 172 ? 3.197 -31.125 -17.609 1 95.31 172 TRP B CA 1
ATOM 4226 C C . TRP B 1 172 ? 1.892 -30.672 -18.25 1 95.31 172 TRP B C 1
ATOM 4228 O O . TRP B 1 172 ? 1.771 -29.547 -18.703 1 95.31 172 TRP B O 1
ATOM 4238 N N . HIS B 1 173 ? 0.892 -31.531 -18.219 1 91.81 173 HIS B N 1
ATOM 4239 C CA . HIS B 1 173 ? -0.381 -31.219 -18.859 1 91.81 173 HIS B CA 1
ATOM 4240 C C . HIS B 1 173 ? -1.472 -30.984 -17.812 1 91.81 173 HIS B C 1
ATOM 4242 O O . HIS B 1 173 ? -2.633 -30.75 -18.172 1 91.81 173 HIS B O 1
ATOM 4248 N N . SER B 1 174 ? -1.117 -31.016 -16.594 1 93.12 174 SER B N 1
ATOM 4249 C CA . SER B 1 174 ? -2.02 -30.719 -15.484 1 93.12 174 SER B CA 1
ATOM 4250 C C . SER B 1 174 ? -1.472 -29.594 -14.609 1 93.12 174 SER B C 1
ATOM 4252 O O . SER B 1 174 ? -0.291 -29.594 -14.258 1 93.12 174 SER B O 1
ATOM 4254 N N . MET B 1 175 ? -2.412 -28.672 -14.32 1 92.75 175 MET B N 1
ATOM 4255 C CA . MET B 1 175 ? -2.014 -27.562 -13.461 1 92.75 175 MET B CA 1
ATOM 4256 C C . MET B 1 175 ? -1.515 -28.078 -12.109 1 92.75 175 MET B C 1
ATOM 4258 O O . MET B 1 175 ? -0.572 -27.531 -11.539 1 92.75 175 MET B O 1
ATOM 4262 N N . TRP B 1 176 ? -2.07 -29.141 -11.602 1 95.38 176 TRP B N 1
ATOM 4263 C CA . TRP B 1 176 ? -1.703 -29.688 -10.297 1 95.38 176 TRP B CA 1
ATOM 4264 C C . TRP B 1 176 ? -0.289 -30.266 -10.328 1 95.38 176 TRP B C 1
ATOM 4266 O O . TRP B 1 176 ? 0.457 -30.141 -9.359 1 95.38 176 TRP B O 1
ATOM 4276 N N . ASP B 1 177 ? 0.08 -30.812 -11.461 1 96 177 ASP B N 1
ATOM 4277 C CA . ASP B 1 177 ? 1.437 -31.328 -11.602 1 96 177 ASP B CA 1
ATOM 4278 C C . ASP B 1 177 ? 2.455 -30.203 -11.68 1 96 177 ASP B C 1
ATOM 4280 O O . ASP B 1 177 ? 3.555 -30.297 -11.133 1 96 177 ASP B O 1
ATOM 4284 N N . VAL B 1 178 ? 2.086 -29.141 -12.367 1 96.62 178 VAL B N 1
ATOM 4285 C CA . VAL B 1 178 ? 2.961 -27.984 -12.453 1 96.62 178 VAL B CA 1
ATOM 4286 C C . VAL B 1 178 ? 3.189 -27.406 -11.055 1 96.62 178 VAL B C 1
ATOM 4288 O O . VAL B 1 178 ? 4.316 -27.062 -10.695 1 96.62 178 VAL B O 1
ATOM 4291 N N . ILE B 1 179 ? 2.098 -27.297 -10.273 1 96.69 179 ILE B N 1
ATOM 4292 C CA . ILE B 1 179 ? 2.184 -26.766 -8.922 1 96.69 179 ILE B CA 1
ATOM 4293 C C . ILE B 1 179 ? 3.066 -27.672 -8.062 1 96.69 179 ILE B C 1
ATOM 4295 O O . ILE B 1 179 ? 3.984 -27.188 -7.387 1 96.69 179 ILE B O 1
ATOM 4299 N N . TRP B 1 180 ? 2.848 -28.938 -8.18 1 97 180 TRP B N 1
ATOM 4300 C CA . TRP B 1 180 ? 3.529 -29.922 -7.336 1 97 180 TRP B CA 1
ATOM 4301 C C . TRP B 1 180 ? 5.012 -30 -7.688 1 97 180 TRP B C 1
ATOM 4303 O O . TRP B 1 180 ? 5.867 -29.953 -6.801 1 97 180 TRP B O 1
ATOM 4313 N N . HIS B 1 181 ? 5.352 -30.078 -8.977 1 96.44 181 HIS B N 1
ATOM 4314 C CA . HIS B 1 181 ? 6.723 -30.344 -9.391 1 96.44 181 HIS B CA 1
ATOM 4315 C C . HIS B 1 181 ? 7.465 -29.062 -9.727 1 96.44 181 HIS B C 1
ATOM 4317 O O . HIS B 1 181 ? 8.68 -28.969 -9.547 1 96.44 181 HIS B O 1
ATOM 4323 N N . GLY B 1 182 ? 6.75 -28.078 -10.312 1 96.56 182 GLY B N 1
ATOM 4324 C CA . GLY B 1 182 ? 7.367 -26.828 -10.703 1 96.56 182 GLY B CA 1
ATOM 4325 C C . GLY B 1 182 ? 7.398 -25.812 -9.578 1 96.56 182 GLY B C 1
ATOM 4326 O O . GLY B 1 182 ? 8.469 -25.484 -9.047 1 96.56 182 GLY B O 1
ATOM 4327 N N . GLU B 1 183 ? 6.246 -25.359 -9.102 1 96 183 GLU B N 1
ATOM 4328 C CA . GLU B 1 183 ? 6.137 -24.281 -8.125 1 96 183 GLU B CA 1
ATOM 4329 C C . GLU B 1 183 ? 6.684 -24.703 -6.766 1 96 183 GLU B C 1
ATOM 4331 O O . GLU B 1 183 ? 7.781 -24.297 -6.375 1 96 183 GLU B O 1
ATOM 4336 N N . LEU B 1 184 ? 6.035 -25.719 -6.141 1 97.88 184 LEU B N 1
ATOM 4337 C CA . LEU B 1 184 ? 6.52 -26.203 -4.852 1 97.88 184 LEU B CA 1
ATOM 4338 C C . LEU B 1 184 ? 7.809 -27 -5.023 1 97.88 184 LEU B C 1
ATOM 4340 O O . LEU B 1 184 ? 8.719 -26.891 -4.195 1 97.88 184 LEU B O 1
ATOM 4344 N N . GLY B 1 185 ? 7.852 -27.734 -6.113 1 97.88 185 GLY B N 1
ATOM 4345 C CA . GLY B 1 185 ? 9 -28.594 -6.367 1 97.88 185 GLY B CA 1
ATOM 4346 C C . GLY B 1 185 ? 10.289 -27.828 -6.555 1 97.88 185 GLY B C 1
ATOM 4347 O O . GLY B 1 185 ? 11.352 -28.266 -6.109 1 97.88 185 GLY B O 1
ATOM 4348 N N . SER B 1 186 ? 10.234 -26.703 -7.234 1 98.31 186 SER B N 1
ATOM 4349 C CA . SER B 1 186 ? 11.43 -25.906 -7.469 1 98.31 186 SER B CA 1
ATOM 4350 C C . SER B 1 186 ? 12.016 -25.391 -6.156 1 98.31 186 SER B C 1
ATOM 4352 O O . SER B 1 186 ? 13.227 -25.5 -5.934 1 98.31 186 SER B O 1
ATOM 4354 N N . SER B 1 187 ? 11.156 -24.844 -5.277 1 98.81 187 SER B N 1
ATOM 4355 C CA . SER B 1 187 ? 11.617 -24.359 -3.979 1 98.81 187 SER B CA 1
ATOM 4356 C C . SER B 1 187 ? 12.141 -25.5 -3.119 1 98.81 187 SER B C 1
ATOM 4358 O O . SER B 1 187 ? 13.156 -25.359 -2.438 1 98.81 187 SER B O 1
ATOM 4360 N N . LEU B 1 188 ? 11.461 -26.625 -3.186 1 98.56 188 LEU B N 1
ATOM 4361 C CA . LEU B 1 188 ? 11.891 -27.781 -2.406 1 98.56 188 LEU B CA 1
ATOM 4362 C C . LEU B 1 188 ? 13.258 -28.266 -2.873 1 98.56 188 LEU B C 1
ATOM 4364 O O . LEU B 1 188 ? 14.102 -28.641 -2.053 1 98.56 188 LEU B O 1
ATOM 4368 N N . ALA B 1 189 ? 13.477 -28.344 -4.199 1 98.69 189 ALA B N 1
ATOM 4369 C CA . ALA B 1 189 ? 14.766 -28.766 -4.738 1 98.69 189 ALA B CA 1
ATOM 4370 C C . ALA B 1 189 ? 15.898 -27.891 -4.223 1 98.69 189 ALA B C 1
ATOM 4372 O O . ALA B 1 189 ? 16.969 -28.375 -3.863 1 98.69 189 ALA B O 1
ATOM 4373 N N . ILE B 1 190 ? 15.68 -26.594 -4.141 1 98.81 190 ILE B N 1
ATOM 4374 C CA . ILE B 1 190 ? 16.672 -25.641 -3.641 1 98.81 190 ILE B CA 1
ATOM 4375 C C . ILE B 1 190 ? 16.938 -25.891 -2.16 1 98.81 190 ILE B C 1
ATOM 4377 O O . ILE B 1 190 ? 18.094 -25.953 -1.729 1 98.81 190 ILE B O 1
ATOM 4381 N N . LEU B 1 191 ? 15.852 -26.047 -1.404 1 98.81 191 LEU B N 1
ATOM 4382 C CA . LEU B 1 191 ? 15.969 -26.297 0.028 1 98.81 191 LEU B CA 1
ATOM 4383 C C . LEU B 1 191 ? 16.688 -27.609 0.29 1 98.81 191 LEU B C 1
ATOM 4385 O O . LEU B 1 191 ? 17.562 -27.688 1.152 1 98.81 191 LEU B O 1
ATOM 4389 N N . LYS B 1 192 ? 16.406 -28.672 -0.471 1 98.25 192 LYS B N 1
ATOM 4390 C CA . LYS B 1 192 ? 17 -29.984 -0.292 1 98.25 192 LYS B CA 1
ATOM 4391 C C . LYS B 1 192 ? 18.5 -29.953 -0.637 1 98.25 192 LYS B C 1
ATOM 4393 O O . LYS B 1 192 ? 19.281 -30.734 -0.092 1 98.25 192 LYS B O 1
ATOM 4398 N N . ALA B 1 193 ? 18.844 -29.109 -1.515 1 98.62 193 ALA B N 1
ATOM 4399 C CA . ALA B 1 193 ? 20.25 -28.953 -1.894 1 98.62 193 ALA B CA 1
ATOM 4400 C C . ALA B 1 193 ? 21.031 -28.188 -0.83 1 98.62 193 ALA B C 1
ATOM 4402 O O . ALA B 1 193 ? 22.25 -28 -0.952 1 98.62 193 ALA B O 1
ATOM 4403 N N . GLY B 1 194 ? 20.344 -27.672 0.206 1 98.56 194 GLY B N 1
ATOM 4404 C CA . GLY B 1 194 ? 21 -27.047 1.331 1 98.56 194 GLY B CA 1
ATOM 4405 C C . GLY B 1 194 ? 21 -25.531 1.255 1 98.56 194 GLY B C 1
ATOM 4406 O O . GLY B 1 194 ? 21.656 -24.859 2.053 1 98.56 194 GLY B O 1
ATOM 4407 N N . TYR B 1 195 ? 20.281 -24.969 0.261 1 98.81 195 TYR B N 1
ATOM 4408 C CA . TYR B 1 195 ? 20.219 -23.531 0.093 1 98.81 195 TYR B CA 1
ATOM 4409 C C . TYR B 1 195 ? 18.922 -22.969 0.677 1 98.81 195 TYR B C 1
ATOM 4411 O O . TYR B 1 195 ? 18.047 -23.719 1.085 1 98.81 195 TYR B O 1
ATOM 4419 N N . ASN B 1 196 ? 18.828 -21.688 0.771 1 98.88 196 ASN B N 1
ATOM 4420 C CA . ASN B 1 196 ? 17.703 -20.984 1.368 1 98.88 196 ASN B CA 1
ATOM 4421 C C . ASN B 1 196 ? 16.891 -20.219 0.32 1 98.88 196 ASN B C 1
ATOM 4423 O O . ASN B 1 196 ? 17.328 -20.094 -0.829 1 98.88 196 ASN B O 1
ATOM 4427 N N . LEU B 1 197 ? 15.688 -19.781 0.693 1 98.94 197 LEU B N 1
ATOM 4428 C CA . LEU B 1 197 ? 14.797 -18.938 -0.076 1 98.94 197 LEU B CA 1
ATOM 4429 C C . LEU B 1 197 ? 14.742 -17.531 0.516 1 98.94 197 LEU B C 1
ATOM 4431 O O . LEU B 1 197 ? 15.172 -17.312 1.652 1 98.94 197 LEU B O 1
ATOM 4435 N N . ASP B 1 198 ? 14.25 -16.609 -0.224 1 98.81 198 ASP B N 1
ATOM 4436 C CA . ASP B 1 198 ? 13.992 -15.258 0.277 1 98.81 198 ASP B CA 1
ATOM 4437 C C . ASP B 1 198 ? 12.883 -14.578 -0.519 1 98.81 198 ASP B C 1
ATOM 4439 O O . ASP B 1 198 ? 12.445 -15.094 -1.552 1 98.81 198 ASP B O 1
ATOM 4443 N N . SER B 1 199 ? 12.312 -13.57 -0.021 1 98.81 199 SER B N 1
ATOM 4444 C CA . SER B 1 199 ? 11.281 -12.781 -0.686 1 98.81 199 SER B CA 1
ATOM 4445 C C . SER B 1 199 ? 11.391 -11.305 -0.319 1 98.81 199 SER B C 1
ATOM 4447 O O . SER B 1 199 ? 12.203 -10.93 0.522 1 98.81 199 SER B O 1
ATOM 4449 N N . LEU B 1 200 ? 10.547 -10.531 -0.951 1 98.75 200 LEU B N 1
ATOM 4450 C CA . LEU B 1 200 ? 10.562 -9.094 -0.702 1 98.75 200 LEU B CA 1
ATOM 4451 C C . LEU B 1 200 ? 9.625 -8.734 0.448 1 98.75 200 LEU B C 1
ATOM 4453 O O . LEU B 1 200 ? 9.602 -7.59 0.904 1 98.75 200 LEU B O 1
ATOM 4457 N N . MET B 1 201 ? 8.891 -9.648 1.002 1 98.75 201 MET B N 1
ATOM 4458 C CA . MET B 1 201 ? 7.855 -9.406 2 1 98.75 201 MET B CA 1
ATOM 4459 C C . MET B 1 201 ? 8.469 -8.938 3.316 1 98.75 201 MET B C 1
ATOM 4461 O O . MET B 1 201 ? 9.414 -9.539 3.82 1 98.75 201 MET B O 1
ATOM 4465 N N . LEU B 1 202 ? 7.871 -7.93 3.879 1 98.75 202 LEU B N 1
ATOM 4466 C CA . LEU B 1 202 ? 8.32 -7.391 5.16 1 98.75 202 LEU B CA 1
ATOM 4467 C C . LEU B 1 202 ? 8.375 -8.484 6.219 1 98.75 202 LEU B C 1
ATOM 4469 O O . LEU B 1 202 ? 9.391 -8.648 6.898 1 98.75 202 LEU B O 1
ATOM 4473 N N . ARG B 1 203 ? 7.344 -9.273 6.332 1 98.5 203 ARG B N 1
ATOM 4474 C CA . ARG B 1 203 ? 7.172 -10.234 7.414 1 98.5 203 ARG B CA 1
ATOM 4475 C C . ARG B 1 203 ? 8.242 -11.32 7.355 1 98.5 203 ARG B C 1
ATOM 4477 O O . ARG B 1 203 ? 8.539 -11.961 8.367 1 98.5 203 ARG B O 1
ATOM 4484 N N . TYR B 1 204 ? 8.898 -11.523 6.211 1 98.56 204 TYR B N 1
ATOM 4485 C CA . TYR B 1 204 ? 9.742 -12.703 6.047 1 98.56 204 TYR B CA 1
ATOM 4486 C C . TYR B 1 204 ? 11.211 -12.305 5.934 1 98.56 204 TYR B C 1
ATOM 4488 O O . TYR B 1 204 ? 12.055 -13.117 5.562 1 98.56 204 TYR B O 1
ATOM 4496 N N . GLN B 1 205 ? 11.539 -11.031 6.211 1 97.69 205 GLN B N 1
ATOM 4497 C CA . GLN B 1 205 ? 12.938 -10.609 6.223 1 97.69 205 GLN B CA 1
ATOM 4498 C C . GLN B 1 205 ? 13.734 -11.391 7.262 1 97.69 205 GLN B C 1
ATOM 4500 O O . GLN B 1 205 ? 13.375 -11.406 8.445 1 97.69 205 GLN B O 1
ATOM 4505 N N . GLY B 1 206 ? 14.719 -12.07 6.793 1 94.62 206 GLY B N 1
ATOM 4506 C CA . GLY B 1 206 ? 15.641 -12.734 7.695 1 94.62 206 GLY B CA 1
ATOM 4507 C C . GLY B 1 206 ? 15.18 -14.125 8.109 1 94.62 206 GLY B C 1
ATOM 4508 O O . GLY B 1 206 ? 15.836 -14.789 8.914 1 94.62 206 GLY B O 1
ATOM 4509 N N . VAL B 1 207 ? 14.102 -14.617 7.602 1 97.81 207 VAL B N 1
ATOM 4510 C CA . VAL B 1 207 ? 13.586 -15.93 7.988 1 97.81 207 VAL B CA 1
ATOM 4511 C C . VAL B 1 207 ? 14.445 -17.031 7.375 1 97.81 207 VAL B C 1
ATOM 4513 O O . VAL B 1 207 ? 14.82 -16.953 6.203 1 97.81 207 VAL B O 1
ATOM 4516 N N . ASP B 1 208 ? 14.812 -18.031 8.164 1 98.19 208 ASP B N 1
ATOM 4517 C CA . ASP B 1 208 ? 15.523 -19.219 7.691 1 98.19 208 ASP B CA 1
ATOM 4518 C C . ASP B 1 208 ? 14.547 -20.297 7.234 1 98.19 208 ASP B C 1
ATOM 4520 O O . ASP B 1 208 ? 13.945 -20.984 8.055 1 98.19 208 ASP B O 1
ATOM 4524 N N . TRP B 1 209 ? 14.492 -20.516 5.98 1 98.75 209 TRP B N 1
ATOM 4525 C CA . TRP B 1 209 ? 13.516 -21.453 5.43 1 98.75 209 TRP B CA 1
ATOM 4526 C C . TRP B 1 209 ? 14.055 -22.875 5.441 1 98.75 209 TRP B C 1
ATOM 4528 O O . TRP B 1 209 ? 13.344 -23.812 5.105 1 98.75 209 TRP B O 1
ATOM 4538 N N . GLN B 1 210 ? 15.344 -23.031 5.828 1 98.38 210 GLN B N 1
ATOM 4539 C CA . GLN B 1 210 ? 15.867 -24.375 6.09 1 98.38 210 GLN B CA 1
ATOM 4540 C C . GLN B 1 210 ? 15.312 -24.938 7.395 1 98.38 210 GLN B C 1
ATOM 4542 O O . GLN B 1 210 ? 15.383 -26.141 7.633 1 98.38 210 GLN B O 1
ATOM 4547 N N . ASP B 1 211 ? 14.898 -24.062 8.273 1 98.25 211 ASP B N 1
ATOM 4548 C CA . ASP B 1 211 ? 14.305 -24.484 9.539 1 98.25 211 ASP B CA 1
ATOM 4549 C C . ASP B 1 211 ? 12.852 -24.922 9.344 1 98.25 211 ASP B C 1
ATOM 4551 O O . ASP B 1 211 ? 11.969 -24.078 9.148 1 98.25 211 ASP B O 1
ATOM 4555 N N . HIS B 1 212 ? 12.562 -26.141 9.5 1 98 212 HIS B N 1
ATOM 4556 C CA . HIS B 1 212 ? 11.242 -26.719 9.273 1 98 212 HIS B CA 1
ATOM 4557 C C . HIS B 1 212 ? 10.203 -26.109 10.211 1 98 212 HIS B C 1
ATOM 4559 O O . HIS B 1 212 ? 9 -26.188 9.938 1 98 212 HIS B O 1
ATOM 4565 N N . ALA B 1 213 ? 10.641 -25.5 11.266 1 97.69 213 ALA B N 1
ATOM 4566 C CA . ALA B 1 213 ? 9.727 -24.859 12.203 1 97.69 213 ALA B CA 1
ATOM 4567 C C . ALA B 1 213 ? 8.977 -23.703 11.531 1 97.69 213 ALA B C 1
ATOM 4569 O O . ALA B 1 213 ? 7.914 -23.297 12 1 97.69 213 ALA B O 1
ATOM 4570 N N . ASN B 1 214 ? 9.523 -23.188 10.422 1 98.44 214 ASN B N 1
ATOM 4571 C CA . ASN B 1 214 ? 8.93 -22.047 9.742 1 98.44 214 ASN B CA 1
ATOM 4572 C C . ASN B 1 214 ? 8.008 -22.484 8.609 1 98.44 214 ASN B C 1
ATOM 4574 O O . ASN B 1 214 ? 7.402 -21.641 7.938 1 98.44 214 ASN B O 1
ATOM 4578 N N . TRP B 1 215 ? 7.812 -23.828 8.344 1 98.5 215 TRP B N 1
ATOM 4579 C CA . TRP B 1 215 ? 7.203 -24.328 7.113 1 98.5 215 TRP B CA 1
ATOM 4580 C C . TRP B 1 215 ? 5.684 -24.188 7.168 1 98.5 215 TRP B C 1
ATOM 4582 O O . TRP B 1 215 ? 5.008 -24.312 6.145 1 98.5 215 TRP B O 1
ATOM 4592 N N . ALA B 1 216 ? 5.133 -23.875 8.312 1 98.25 216 ALA B N 1
ATOM 4593 C CA . ALA B 1 216 ? 3.705 -23.578 8.414 1 98.25 216 ALA B CA 1
ATOM 4594 C C . ALA B 1 216 ? 3.465 -22.078 8.5 1 98.25 216 ALA B C 1
ATOM 4596 O O . ALA B 1 216 ? 2.547 -21.625 9.195 1 98.25 216 ALA B O 1
ATOM 4597 N N . CYS B 1 217 ? 4.309 -21.344 7.887 1 98.56 217 CYS B N 1
ATOM 4598 C CA . CYS B 1 217 ? 4.23 -19.891 7.965 1 98.56 217 CYS B CA 1
ATOM 4599 C C . CYS B 1 217 ? 2.846 -19.406 7.566 1 98.56 217 CYS B C 1
ATOM 4601 O O . CYS B 1 217 ? 2.127 -20.078 6.832 1 98.56 217 CYS B O 1
ATOM 4603 N N . ASN B 1 218 ? 2.428 -18.219 8.172 1 98.56 218 ASN B N 1
ATOM 4604 C CA . ASN B 1 218 ? 1.199 -17.516 7.828 1 98.56 218 ASN B CA 1
ATOM 4605 C C . ASN B 1 218 ? -0.026 -18.406 7.988 1 98.56 218 ASN B C 1
ATOM 4607 O O . ASN B 1 218 ? -1.013 -18.25 7.266 1 98.56 218 ASN B O 1
ATOM 4611 N N . ALA B 1 219 ? 0.052 -19.453 8.875 1 98.38 219 ALA B N 1
ATOM 4612 C CA . ALA B 1 219 ? -0.997 -20.453 9.078 1 98.38 219 ALA B CA 1
ATOM 4613 C C . ALA B 1 219 ? -1.395 -21.094 7.754 1 98.38 219 ALA B C 1
ATOM 4615 O O . ALA B 1 219 ? -2.574 -21.375 7.52 1 98.38 219 ALA B O 1
ATOM 4616 N N . GLN B 1 220 ? -0.45 -21.109 6.793 1 97.75 220 GLN B N 1
ATOM 4617 C CA . GLN B 1 220 ? -0.552 -21.766 5.488 1 97.75 220 GLN B CA 1
ATOM 4618 C C . GLN B 1 220 ? -1.576 -21.047 4.605 1 97.75 220 GLN B C 1
ATOM 4620 O O . GLN B 1 220 ? -2.168 -21.672 3.719 1 97.75 220 GLN B O 1
ATOM 4625 N N . ALA B 1 221 ? -1.836 -19.812 4.91 1 97.44 221 ALA B N 1
ATOM 4626 C CA . ALA B 1 221 ? -2.617 -19 3.986 1 97.44 221 ALA B CA 1
ATOM 4627 C C . ALA B 1 221 ? -1.752 -18.484 2.836 1 97.44 221 ALA B C 1
ATOM 4629 O O . ALA B 1 221 ? -0.593 -18.125 3.037 1 97.44 221 ALA B O 1
ATOM 4630 N N . ASN B 1 222 ? -2.289 -18.484 1.659 1 97.06 222 ASN B N 1
ATOM 4631 C CA . ASN B 1 222 ? -1.613 -17.891 0.514 1 97.06 222 ASN B CA 1
ATOM 4632 C C . ASN B 1 222 ? -1.624 -16.359 0.59 1 97.06 222 ASN B C 1
ATOM 4634 O O . ASN B 1 222 ? -2.688 -15.742 0.547 1 97.06 222 ASN B O 1
ATOM 4638 N N . PRO B 1 223 ? -0.474 -15.711 0.629 1 96.75 223 PRO B N 1
ATOM 4639 C CA . PRO B 1 223 ? -0.45 -14.258 0.849 1 96.75 223 PRO B CA 1
ATOM 4640 C C . PRO B 1 223 ? -1.074 -13.477 -0.305 1 96.75 223 PRO B C 1
ATOM 4642 O O . PRO B 1 223 ? -1.365 -12.289 -0.163 1 96.75 223 PRO B O 1
ATOM 4645 N N . TYR B 1 224 ? -1.261 -14.07 -1.401 1 93 224 TYR B N 1
ATOM 4646 C CA . TYR B 1 224 ? -1.812 -13.367 -2.555 1 93 224 TYR B CA 1
ATOM 4647 C C . TYR B 1 224 ? -3.301 -13.102 -2.371 1 93 224 TYR B C 1
ATOM 4649 O O . TYR B 1 224 ? -3.877 -12.25 -3.053 1 93 224 TYR B O 1
ATOM 4657 N N . GLY B 1 225 ? -4.008 -13.711 -1.387 1 95.5 225 GLY B N 1
ATOM 4658 C CA . GLY B 1 225 ? -5.406 -13.43 -1.095 1 95.5 225 GLY B CA 1
ATOM 4659 C C . GLY B 1 225 ? -5.609 -12.148 -0.315 1 95.5 225 GLY B C 1
ATOM 4660 O O . GLY B 1 225 ? -4.723 -11.719 0.425 1 95.5 225 GLY B O 1
ATOM 4661 N N . GLU B 1 226 ? -6.797 -11.547 -0.495 1 97.38 226 GLU B N 1
ATOM 4662 C CA . GLU B 1 226 ? -7.121 -10.336 0.256 1 97.38 226 GLU B CA 1
ATOM 4663 C C . GLU B 1 226 ? -7.164 -10.617 1.757 1 97.38 226 GLU B C 1
ATOM 4665 O O . GLU B 1 226 ? -7.852 -11.531 2.207 1 97.38 226 GLU B O 1
ATOM 4670 N N . HIS B 1 227 ? -6.387 -9.945 2.545 1 97.56 227 HIS B N 1
ATOM 4671 C CA . HIS B 1 227 ? -6.277 -10.008 3.998 1 97.56 227 HIS B CA 1
ATOM 4672 C C . HIS B 1 227 ? -5.559 -11.281 4.438 1 97.56 227 HIS B C 1
ATOM 4674 O O . HIS B 1 227 ? -5.387 -11.516 5.637 1 97.56 227 HIS B O 1
ATOM 4680 N N . TYR B 1 228 ? -5.023 -12.055 3.496 1 97.81 228 TYR B N 1
ATOM 4681 C CA . TYR B 1 228 ? -4.5 -13.375 3.824 1 97.81 228 TYR B CA 1
ATOM 4682 C C . TYR B 1 228 ? -3.107 -13.266 4.438 1 97.81 228 TYR B C 1
ATOM 4684 O O . TYR B 1 228 ? -2.602 -14.234 5.008 1 97.81 228 TYR B O 1
ATOM 4692 N N . MET B 1 229 ? -2.471 -12.141 4.309 1 97.38 229 MET B N 1
ATOM 4693 C CA . MET B 1 229 ? -1.181 -11.93 4.961 1 97.38 229 MET B CA 1
ATOM 4694 C C . MET B 1 229 ? -1.363 -11.352 6.355 1 97.38 229 MET B C 1
ATOM 4696 O O . MET B 1 229 ? -1.125 -10.156 6.574 1 97.38 229 MET B O 1
ATOM 4700 N N . ASP B 1 230 ? -1.866 -12.211 7.285 1 97.69 230 ASP B N 1
ATOM 4701 C CA . ASP B 1 230 ? -2.018 -11.867 8.695 1 97.69 230 ASP B CA 1
ATOM 4702 C C . ASP B 1 230 ? -2.936 -10.664 8.875 1 97.69 230 ASP B C 1
ATOM 4704 O O . ASP B 1 230 ? -2.607 -9.727 9.609 1 97.69 230 ASP B O 1
ATOM 4708 N N . GLY B 1 231 ? -4.023 -10.648 8.086 1 97.06 231 GLY B N 1
ATOM 4709 C CA . GLY B 1 231 ? -5.012 -9.586 8.18 1 97.06 231 GLY B CA 1
ATOM 4710 C C . GLY B 1 231 ? -4.73 -8.422 7.25 1 97.06 231 GLY B C 1
ATOM 4711 O O . GLY B 1 231 ? -5.559 -7.52 7.109 1 97.06 231 GLY B O 1
ATO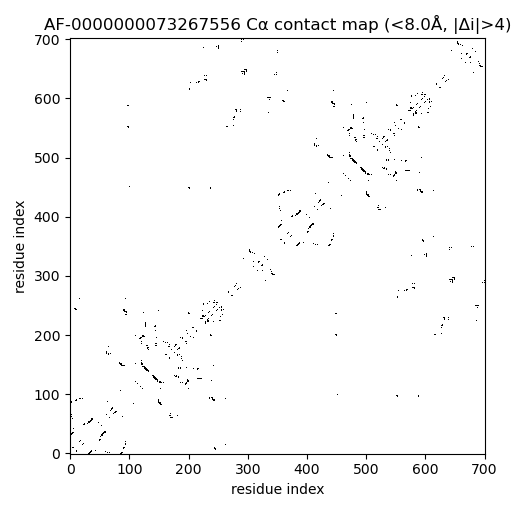M 4712 N N . GLN B 1 232 ? -3.568 -8.414 6.625 1 97.38 232 GLN B N 1
ATOM 4713 C CA . GLN B 1 232 ? -3.207 -7.422 5.617 1 97.38 232 GLN B CA 1
ATOM 4714 C C . GLN B 1 232 ? -3.207 -8.031 4.219 1 97.38 232 GLN B C 1
ATOM 4716 O O . GLN B 1 232 ? -3.385 -9.242 4.066 1 97.38 232 GLN B O 1
ATOM 4721 N N . SER B 1 233 ? -3.092 -7.164 3.248 1 97.75 233 SER B N 1
ATOM 4722 C CA . SER B 1 233 ? -2.916 -7.57 1.857 1 97.75 233 SER B CA 1
ATOM 4723 C C . SER B 1 233 ? -1.553 -7.141 1.324 1 97.75 233 SER B C 1
ATOM 4725 O O . SER B 1 233 ? -0.864 -6.328 1.944 1 97.75 233 SER B O 1
ATOM 4727 N N . LEU B 1 234 ? -1.164 -7.746 0.253 1 98.19 234 LEU B N 1
ATOM 4728 C CA . LEU B 1 234 ? 0.102 -7.367 -0.363 1 98.19 234 LEU B CA 1
ATOM 4729 C C . LEU B 1 234 ? 0.102 -5.887 -0.735 1 98.19 234 LEU B C 1
ATOM 4731 O O . LEU B 1 234 ? -0.955 -5.309 -0.998 1 98.19 234 LEU B O 1
ATOM 4735 N N . ASP B 1 235 ? 1.199 -5.289 -0.672 1 98.69 235 ASP B N 1
ATOM 4736 C CA . ASP B 1 235 ? 1.424 -3.914 -1.102 1 98.69 235 ASP B CA 1
ATOM 4737 C C . ASP B 1 235 ? 2.35 -3.861 -2.314 1 98.69 235 ASP B C 1
ATOM 4739 O O . ASP B 1 235 ? 3.477 -4.359 -2.266 1 98.69 235 ASP B O 1
ATOM 4743 N N . PRO B 1 236 ? 1.879 -3.273 -3.4 1 98.75 236 PRO B N 1
ATOM 4744 C CA . PRO B 1 236 ? 2.705 -3.258 -4.609 1 98.75 236 PRO B CA 1
ATOM 4745 C C . PRO B 1 236 ? 4.086 -2.652 -4.371 1 98.75 236 PRO B C 1
ATOM 4747 O O . PRO B 1 236 ? 5.07 -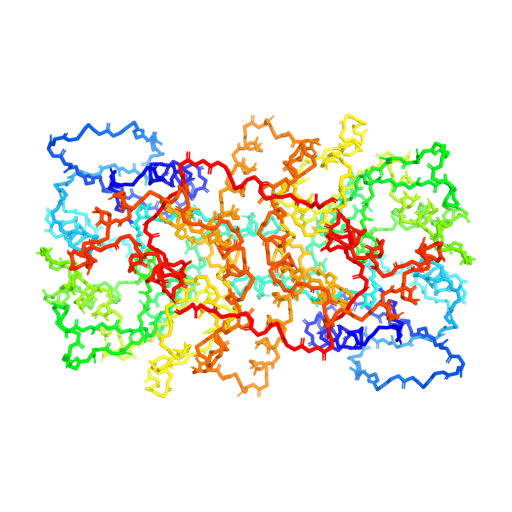3.098 -4.969 1 98.75 236 PRO B O 1
ATOM 4750 N N . TYR B 1 237 ? 4.219 -1.637 -3.508 1 98.75 237 TYR B N 1
ATOM 4751 C CA . TYR B 1 237 ? 5.52 -1.028 -3.254 1 98.75 237 TYR B CA 1
ATOM 4752 C C . TYR B 1 237 ? 6.402 -1.955 -2.428 1 98.75 237 TYR B C 1
ATOM 4754 O O . TYR B 1 237 ? 7.633 -1.875 -2.496 1 98.75 237 TYR B O 1
ATOM 4762 N N . GLU B 1 238 ? 5.797 -2.826 -1.663 1 98.75 238 GLU B N 1
ATOM 4763 C CA . GLU B 1 238 ? 6.543 -3.781 -0.85 1 98.75 238 GLU B CA 1
ATOM 4764 C C . GLU B 1 238 ? 7.129 -4.898 -1.709 1 98.75 238 GLU B C 1
ATOM 4766 O O . GLU B 1 238 ? 8.305 -5.246 -1.566 1 98.75 238 GLU B O 1
ATOM 4771 N N . VAL B 1 239 ? 6.254 -5.402 -2.705 1 98.75 239 VAL B N 1
ATOM 4772 C CA . VAL B 1 239 ? 6.648 -6.656 -3.342 1 98.75 239 VAL B CA 1
ATOM 4773 C C . VAL B 1 239 ? 6.93 -6.414 -4.824 1 98.75 239 VAL B C 1
ATOM 4775 O O . VAL B 1 239 ? 7.246 -7.352 -5.559 1 98.75 239 VAL B O 1
ATOM 4778 N N . MET B 1 240 ? 6.816 -5.23 -5.336 1 98.62 240 MET B N 1
ATOM 4779 C CA . MET B 1 240 ? 7.238 -4.699 -6.629 1 98.62 240 MET B CA 1
ATOM 4780 C C . MET B 1 240 ? 6.344 -5.223 -7.746 1 98.62 240 MET B C 1
ATOM 4782 O O . MET B 1 240 ? 6.086 -4.512 -8.719 1 98.62 240 MET B O 1
ATOM 4786 N N . PHE B 1 241 ? 5.938 -6.488 -7.699 1 98.81 241 PHE B N 1
ATOM 4787 C CA . PHE B 1 241 ? 5.086 -7.141 -8.688 1 98.81 241 PHE B CA 1
ATOM 4788 C C . PHE B 1 241 ? 3.881 -7.793 -8.023 1 98.81 241 PHE B C 1
ATOM 4790 O O . PHE B 1 241 ? 4.031 -8.555 -7.062 1 98.81 241 PHE B O 1
ATOM 4797 N N . VAL B 1 242 ? 2.686 -7.48 -8.531 1 98.81 242 VAL B N 1
ATOM 4798 C CA . VAL B 1 242 ? 1.479 -8.086 -7.977 1 98.81 242 VAL B CA 1
ATOM 4799 C C . VAL B 1 242 ? 0.604 -8.625 -9.102 1 98.81 242 VAL B C 1
ATOM 4801 O O . VAL B 1 242 ? 0.678 -8.141 -10.242 1 98.81 242 VAL B O 1
ATOM 4804 N N . LYS B 1 243 ? -0.169 -9.586 -8.805 1 98.25 243 LYS B N 1
ATOM 4805 C CA . LYS B 1 243 ? -1.081 -10.18 -9.781 1 98.25 243 LYS B CA 1
ATOM 4806 C C . LYS B 1 243 ? -2.205 -9.203 -10.133 1 98.25 243 LYS B C 1
ATOM 4808 O O . LYS B 1 243 ? -2.85 -8.641 -9.25 1 98.25 243 LYS B O 1
ATOM 4813 N N . VAL B 1 244 ? -2.396 -8.969 -11.391 1 98.44 244 VAL B N 1
ATOM 4814 C CA . VAL B 1 244 ? -3.523 -8.227 -11.938 1 98.44 244 VAL B CA 1
ATOM 4815 C C . VAL B 1 244 ? -4.207 -9.039 -13.031 1 98.44 244 VAL B C 1
ATOM 4817 O O . VAL B 1 244 ? -3.699 -9.141 -14.148 1 98.44 244 VAL B O 1
ATOM 4820 N N . LYS B 1 245 ? -5.281 -9.617 -12.656 1 96.44 245 LYS B N 1
ATOM 4821 C CA . LYS B 1 245 ? -6.098 -10.461 -13.531 1 96.44 245 LYS B CA 1
ATOM 4822 C C . LYS B 1 245 ? -7.582 -10.156 -13.359 1 96.44 245 LYS B C 1
ATOM 4824 O O . LYS B 1 245 ? -7.98 -9.508 -12.383 1 96.44 245 LYS B O 1
ATOM 4829 N N . GLU B 1 246 ? -8.32 -10.664 -14.273 1 95.31 246 GLU B N 1
ATOM 4830 C CA . GLU B 1 246 ? -9.75 -10.344 -14.32 1 95.31 246 GLU B CA 1
ATOM 4831 C C . GLU B 1 246 ? -10.438 -10.711 -13.016 1 95.31 246 GLU B C 1
ATOM 4833 O O . GLU B 1 246 ? -11.117 -9.883 -12.406 1 95.31 246 GLU B O 1
ATOM 4838 N N . ARG B 1 247 ? -10.242 -11.93 -12.539 1 94 247 ARG B N 1
ATOM 4839 C CA . ARG B 1 247 ? -10.977 -12.375 -11.359 1 94 247 ARG B CA 1
ATOM 4840 C C . ARG B 1 247 ? -10.539 -11.617 -10.117 1 94 247 ARG B C 1
ATOM 4842 O O . ARG B 1 247 ? -11.336 -11.375 -9.211 1 94 247 ARG B O 1
ATOM 4849 N N . VAL B 1 248 ? -9.266 -11.203 -10.055 1 95.75 248 VAL B N 1
ATOM 4850 C CA . VAL B 1 248 ? -8.75 -10.438 -8.93 1 95.75 248 VAL B CA 1
ATOM 4851 C C . VAL B 1 248 ? -9.383 -9.055 -8.906 1 95.75 248 VAL B C 1
ATOM 4853 O O . VAL B 1 248 ? -9.812 -8.578 -7.852 1 95.75 248 VAL B O 1
ATOM 4856 N N . LEU B 1 249 ? -9.516 -8.461 -10.062 1 95.69 249 LEU B N 1
ATOM 4857 C CA . LEU B 1 249 ? -10.148 -7.152 -10.18 1 95.69 249 LEU B CA 1
ATOM 4858 C C . LEU B 1 249 ? -11.641 -7.242 -9.891 1 95.69 249 LEU B C 1
ATOM 4860 O O . LEU B 1 249 ? -12.203 -6.367 -9.227 1 95.69 249 LEU B O 1
ATOM 4864 N N . GLN B 1 250 ? -12.273 -8.367 -10.344 1 92.94 250 GLN B N 1
ATOM 4865 C CA . GLN B 1 250 ? -13.688 -8.594 -10.062 1 92.94 250 GLN B CA 1
ATOM 4866 C C . GLN B 1 250 ? -13.945 -8.695 -8.562 1 92.94 250 GLN B C 1
ATOM 4868 O O . GLN B 1 250 ? -14.992 -8.273 -8.07 1 92.94 250 GLN B O 1
ATOM 4873 N N . ASN B 1 251 ? -12.961 -9.227 -7.906 1 95.38 251 ASN B N 1
ATOM 4874 C CA . ASN B 1 251 ? -13.094 -9.398 -6.465 1 95.38 251 ASN B CA 1
ATOM 4875 C C . ASN B 1 251 ? -12.594 -8.172 -5.703 1 95.38 251 ASN B C 1
ATOM 4877 O O . ASN B 1 251 ? -12.578 -8.164 -4.473 1 95.38 251 ASN B O 1
ATOM 4881 N N . GLU B 1 252 ? -12.109 -7.168 -6.352 1 94.38 252 GLU B N 1
ATOM 4882 C CA . GLU B 1 252 ? -11.719 -5.867 -5.812 1 94.38 252 GLU B CA 1
ATOM 4883 C C . GLU B 1 252 ? -10.594 -6.008 -4.789 1 94.38 252 GLU B C 1
ATOM 4885 O O . GLU B 1 252 ? -10.633 -5.383 -3.73 1 94.38 252 GLU B O 1
ATOM 4890 N N . TRP B 1 253 ? -9.672 -6.902 -5.066 1 96.94 253 TRP B N 1
ATOM 4891 C CA . TRP B 1 253 ? -8.523 -7.012 -4.168 1 96.94 253 TRP B CA 1
ATOM 4892 C C . TRP B 1 253 ? -7.688 -5.734 -4.195 1 96.94 253 TRP B C 1
ATOM 4894 O O . TRP B 1 253 ? -7.406 -5.191 -5.266 1 96.94 253 TRP B O 1
ATOM 4904 N N . SER B 1 254 ? -7.305 -5.277 -3.039 1 97.38 254 SER B N 1
ATOM 4905 C CA . SER B 1 254 ? -6.793 -3.924 -2.848 1 97.38 254 SER B CA 1
ATOM 4906 C C . SER B 1 254 ? -5.492 -3.711 -3.615 1 97.38 254 SER B C 1
ATOM 4908 O O . SER B 1 254 ? -5.293 -2.662 -4.23 1 97.38 254 SER B O 1
ATOM 4910 N N . PHE B 1 255 ? -4.574 -4.691 -3.623 1 98.25 255 PHE B N 1
ATOM 4911 C CA . PHE B 1 255 ? -3.283 -4.512 -4.281 1 98.25 255 PHE B CA 1
ATOM 4912 C C . PHE B 1 255 ? -3.457 -4.41 -5.789 1 98.25 255 PHE B C 1
ATOM 4914 O O . PHE B 1 255 ? -2.719 -3.684 -6.457 1 98.25 255 PHE B O 1
ATOM 4921 N N . ALA B 1 256 ? -4.41 -5.133 -6.348 1 98.31 256 ALA B N 1
ATOM 4922 C CA . ALA B 1 256 ? -4.656 -5.07 -7.789 1 98.31 256 ALA B CA 1
ATOM 4923 C C . ALA B 1 256 ? -5.258 -3.727 -8.188 1 98.31 256 ALA B C 1
ATOM 4925 O O . ALA B 1 256 ? -4.875 -3.146 -9.203 1 98.31 256 ALA B O 1
ATOM 4926 N N . GLN B 1 257 ? -6.215 -3.219 -7.348 1 97.69 257 GLN B N 1
ATOM 4927 C CA . GLN B 1 257 ? -6.785 -1.898 -7.59 1 97.69 257 GLN B CA 1
ATOM 4928 C C . GLN B 1 257 ? -5.711 -0.816 -7.547 1 97.69 257 GLN B C 1
ATOM 4930 O O . GLN B 1 257 ? -5.688 0.076 -8.398 1 97.69 257 GLN B O 1
ATOM 4935 N N . SER B 1 258 ? -4.859 -0.911 -6.59 1 98.44 258 SER B N 1
ATOM 4936 C CA . SER B 1 258 ? -3.756 0.038 -6.469 1 98.44 258 SER B CA 1
ATOM 4937 C C . SER B 1 258 ? -2.83 -0.033 -7.676 1 98.44 258 SER B C 1
ATOM 4939 O O . SER B 1 258 ? -2.396 0.999 -8.195 1 98.44 258 SER B O 1
ATOM 4941 N N . ALA B 1 259 ? -2.541 -1.259 -8.109 1 98.81 259 ALA B N 1
ATOM 4942 C CA . ALA B 1 259 ? -1.653 -1.451 -9.25 1 98.81 259 ALA B CA 1
ATOM 4943 C C . ALA B 1 259 ? -2.234 -0.812 -10.508 1 98.81 259 ALA B C 1
ATOM 4945 O O . ALA B 1 259 ? -1.508 -0.194 -11.289 1 98.81 259 ALA B O 1
ATOM 4946 N N . VAL B 1 260 ? -3.508 -0.978 -10.688 1 98.75 260 VAL B N 1
ATOM 4947 C CA . VAL B 1 260 ? -4.172 -0.388 -11.852 1 98.75 260 VAL B CA 1
ATOM 4948 C C . VAL B 1 260 ? -4.066 1.134 -11.789 1 98.75 260 VAL B C 1
ATOM 4950 O O . VAL B 1 260 ? -3.713 1.778 -12.773 1 98.75 260 VAL B O 1
ATOM 4953 N N . TYR B 1 261 ? -4.32 1.728 -10.656 1 98.38 261 TYR B N 1
ATOM 4954 C CA . TYR B 1 261 ? -4.207 3.17 -10.469 1 98.38 261 TYR B CA 1
ATOM 4955 C C . TYR B 1 261 ? -2.781 3.643 -10.719 1 98.38 261 TYR B C 1
ATOM 4957 O O . TYR B 1 261 ? -2.557 4.602 -11.461 1 98.38 261 TYR B O 1
ATOM 4965 N N . MET B 1 262 ? -1.8 2.998 -10.07 1 98.75 262 MET B N 1
ATOM 4966 C CA . MET B 1 262 ? -0.4 3.402 -10.172 1 98.75 262 MET B CA 1
ATOM 4967 C C . MET B 1 262 ? 0.082 3.338 -11.617 1 98.75 262 MET B C 1
ATOM 4969 O O . MET B 1 262 ? 0.77 4.246 -12.086 1 98.75 262 MET B O 1
ATOM 4973 N N . SER B 1 263 ? -0.307 2.25 -12.297 1 98.69 263 SER B N 1
ATOM 4974 C CA . SER B 1 263 ? 0.126 2.105 -13.68 1 98.69 263 SER B CA 1
ATOM 4975 C C . SER B 1 263 ? -0.452 3.207 -14.562 1 98.69 263 SER B C 1
ATOM 4977 O O . SER B 1 263 ? 0.217 3.697 -15.477 1 98.69 263 SER B O 1
ATOM 4979 N N . ARG B 1 264 ? -1.72 3.568 -14.281 1 98.19 264 ARG B N 1
ATOM 4980 C CA . ARG B 1 264 ? -2.324 4.664 -15.023 1 98.19 264 ARG B CA 1
ATOM 4981 C C . ARG B 1 264 ? -1.569 5.969 -14.789 1 98.19 264 ARG B C 1
ATOM 4983 O O . ARG B 1 264 ? -1.231 6.68 -15.742 1 98.19 264 ARG B O 1
ATOM 4990 N N . VAL B 1 265 ? -1.275 6.305 -13.562 1 98.5 265 VAL B N 1
ATOM 4991 C CA . VAL B 1 265 ? -0.592 7.543 -13.211 1 98.5 265 VAL B CA 1
ATOM 4992 C C . VAL B 1 265 ? 0.793 7.574 -13.852 1 98.5 265 VAL B C 1
ATOM 4994 O O . VAL B 1 265 ? 1.181 8.57 -14.461 1 98.5 265 VAL B O 1
ATOM 4997 N N . ILE B 1 266 ? 1.529 6.465 -13.742 1 98.56 266 ILE B N 1
ATOM 4998 C CA . ILE B 1 266 ? 2.879 6.359 -14.281 1 98.56 266 ILE B CA 1
ATOM 4999 C C . ILE B 1 266 ? 2.844 6.555 -15.797 1 98.56 266 ILE B C 1
ATOM 5001 O O . ILE B 1 266 ? 3.652 7.305 -16.344 1 98.56 266 ILE B O 1
ATOM 5005 N N . THR B 1 267 ? 1.896 5.898 -16.422 1 98.44 267 THR B N 1
ATOM 5006 C CA . THR B 1 267 ? 1.766 5.996 -17.875 1 98.44 267 THR B CA 1
ATOM 5007 C C . THR B 1 267 ? 1.414 7.422 -18.297 1 98.44 267 THR B C 1
ATOM 5009 O O . THR B 1 267 ? 1.991 7.961 -19.234 1 98.44 267 THR B O 1
ATOM 5012 N N . ASP B 1 268 ? 0.457 8.016 -17.578 1 97.88 268 ASP B N 1
ATOM 5013 C CA . ASP B 1 268 ? 0.04 9.383 -17.891 1 97.88 268 ASP B CA 1
ATOM 5014 C C . ASP B 1 268 ? 1.189 10.367 -17.688 1 97.88 268 ASP B C 1
ATOM 5016 O O . ASP B 1 268 ? 1.351 11.312 -18.469 1 97.88 268 ASP B O 1
ATOM 5020 N N . GLN B 1 269 ? 1.941 10.195 -16.656 1 97.56 269 GLN B N 1
ATOM 5021 C CA . GLN B 1 269 ? 3.1 11.047 -16.422 1 97.56 269 GLN B CA 1
ATOM 5022 C C . GLN B 1 269 ? 4.125 10.922 -17.547 1 97.56 269 GLN B C 1
ATOM 5024 O O . GLN B 1 269 ? 4.645 11.93 -18.031 1 97.56 269 GLN B O 1
ATOM 5029 N N . ALA B 1 270 ? 4.426 9.711 -17.953 1 96.62 270 ALA B N 1
ATOM 5030 C CA . ALA B 1 270 ? 5.41 9.453 -19 1 96.62 270 ALA B CA 1
ATOM 5031 C C . ALA B 1 270 ? 4.992 10.102 -20.312 1 96.62 270 ALA B C 1
ATOM 5033 O O . ALA B 1 270 ? 5.84 10.547 -21.094 1 96.62 270 ALA B O 1
ATOM 5034 N N . SER B 1 271 ? 3.711 10.18 -20.516 1 96.75 271 SER B N 1
ATOM 5035 C CA . SER B 1 271 ? 3.219 10.734 -21.766 1 96.75 271 SER B CA 1
ATOM 5036 C C . SER B 1 271 ? 2.955 12.234 -21.641 1 96.75 271 SER B C 1
ATOM 5038 O O . SER B 1 271 ? 2.566 12.883 -22.609 1 96.75 271 SER B O 1
ATOM 5040 N N . GLY B 1 272 ? 3.113 12.789 -20.422 1 95 272 GLY B N 1
ATOM 5041 C CA . GLY B 1 272 ? 2.863 14.203 -20.203 1 95 272 GLY B CA 1
ATOM 5042 C C . GLY B 1 272 ? 1.386 14.547 -20.156 1 95 272 GLY B C 1
ATOM 5043 O O . GLY B 1 272 ? 1.005 15.703 -20.391 1 95 272 GLY B O 1
ATOM 5044 N N . SER B 1 273 ? 0.51 13.578 -19.859 1 94.94 273 SER B N 1
ATOM 5045 C CA . SER B 1 273 ? -0.934 13.781 -19.938 1 94.94 273 SER B CA 1
ATOM 5046 C C . SER B 1 273 ? -1.572 13.648 -18.547 1 94.94 273 SER B C 1
ATOM 5048 O O . SER B 1 273 ? -2.793 13.516 -18.438 1 94.94 273 SER B O 1
ATOM 5050 N N . LEU B 1 274 ? -0.768 13.695 -17.516 1 94.94 274 LEU B N 1
ATOM 5051 C CA . LEU B 1 274 ? -1.31 13.469 -16.172 1 94.94 274 LEU B CA 1
ATOM 5052 C C . LEU B 1 274 ? -2.289 14.57 -15.797 1 94.94 274 LEU B C 1
ATOM 5054 O O . LEU B 1 274 ? -1.97 15.758 -15.906 1 94.94 274 LEU B O 1
ATOM 5058 N N . ASP B 1 275 ? -3.459 14.211 -15.414 1 96.62 275 ASP B N 1
ATOM 5059 C CA . ASP B 1 275 ? -4.484 15.078 -14.852 1 96.62 275 ASP B CA 1
ATOM 5060 C C . ASP B 1 275 ? -4.371 15.141 -13.328 1 96.62 275 ASP B C 1
ATOM 5062 O O . ASP B 1 275 ? -4.703 14.18 -12.633 1 96.62 275 ASP B O 1
ATOM 5066 N N . VAL B 1 276 ? -3.93 16.266 -12.852 1 97.56 276 VAL B N 1
ATOM 5067 C CA . VAL B 1 276 ? -3.764 16.375 -11.398 1 97.56 276 VAL B CA 1
ATOM 5068 C C . VAL B 1 276 ? -5.023 16.969 -10.781 1 97.56 276 VAL B C 1
ATOM 5070 O O . VAL B 1 276 ? -5.152 17.016 -9.555 1 97.56 276 VAL B O 1
ATOM 5073 N N . LEU B 1 277 ? -6.02 17.375 -11.555 1 98.44 277 LEU B N 1
ATOM 5074 C CA . LEU B 1 277 ? -7.18 18.125 -11.086 1 98.44 277 LEU B CA 1
ATOM 5075 C C . LEU B 1 277 ? -8.328 17.172 -10.734 1 98.44 277 LEU B C 1
ATOM 5077 O O . LEU B 1 277 ? -9.023 17.375 -9.734 1 98.44 277 LEU B O 1
ATOM 5081 N N . SER B 1 278 ? -8.492 16.125 -11.508 1 98.31 278 SER B N 1
ATOM 5082 C CA . SER B 1 278 ? -9.664 15.266 -11.383 1 98.31 278 SER B CA 1
ATOM 5083 C C . SER B 1 278 ? -9.547 14.344 -10.172 1 98.31 278 SER B C 1
ATOM 5085 O O . SER B 1 278 ? -8.469 14.195 -9.602 1 98.31 278 SER B O 1
ATOM 5087 N N . ASN B 1 279 ? -10.633 13.797 -9.734 1 98.44 279 ASN B N 1
ATOM 5088 C CA . ASN B 1 279 ? -10.734 12.844 -8.633 1 98.44 279 ASN B CA 1
ATOM 5089 C C . ASN B 1 279 ? -11.961 11.945 -8.773 1 98.44 279 ASN B C 1
ATOM 5091 O O . ASN B 1 279 ? -13.094 12.43 -8.719 1 98.44 279 ASN B O 1
ATOM 5095 N N . ALA B 1 280 ? -11.75 10.703 -8.922 1 97.88 280 ALA B N 1
ATOM 5096 C CA . ALA B 1 280 ? -12.82 9.742 -9.18 1 97.88 280 ALA B CA 1
ATOM 5097 C C . ALA B 1 280 ? -13.789 9.672 -8.008 1 97.88 280 ALA B C 1
ATOM 5099 O O . ALA B 1 280 ? -15 9.531 -8.203 1 97.88 280 ALA B O 1
ATOM 5100 N N . TYR B 1 281 ? -13.336 9.766 -6.797 1 97.38 281 TYR B N 1
ATOM 5101 C CA . TYR B 1 281 ? -14.18 9.695 -5.609 1 97.38 281 TYR B CA 1
ATOM 5102 C C . TYR B 1 281 ? -15.102 10.906 -5.531 1 97.38 281 TYR B C 1
ATOM 5104 O O . TYR B 1 281 ? -16.297 10.773 -5.227 1 97.38 281 TYR B O 1
ATOM 5112 N N . ARG B 1 282 ? -14.57 12.086 -5.789 1 97.25 282 ARG B N 1
ATOM 5113 C CA . ARG B 1 282 ? -15.367 13.305 -5.762 1 97.25 282 ARG B CA 1
ATOM 5114 C C . ARG B 1 282 ? -16.391 13.312 -6.891 1 97.25 282 ARG B C 1
ATOM 5116 O O . ARG B 1 282 ? -17.516 13.805 -6.719 1 97.25 282 ARG B O 1
ATOM 5123 N N . ALA B 1 283 ? -15.961 12.797 -8.047 1 97.81 283 ALA B N 1
ATOM 5124 C CA . ALA B 1 283 ? -16.844 12.773 -9.211 1 97.81 283 ALA B CA 1
ATOM 5125 C C . ALA B 1 283 ? -18.031 11.836 -8.977 1 97.81 283 ALA B C 1
ATOM 5127 O O . ALA B 1 283 ? -19.172 12.156 -9.328 1 97.81 283 ALA B O 1
ATOM 5128 N N . ASN B 1 284 ? -17.766 10.695 -8.445 1 96.06 284 ASN B N 1
ATOM 5129 C CA . ASN B 1 284 ? -18.781 9.688 -8.133 1 96.06 284 ASN B CA 1
ATOM 5130 C C . ASN B 1 284 ? -18.375 8.828 -6.945 1 96.06 284 ASN B C 1
ATOM 5132 O O . ASN B 1 284 ? -17.766 7.766 -7.121 1 96.06 284 ASN B O 1
ATOM 5136 N N . PRO B 1 285 ? -18.828 9.18 -5.75 1 94.88 285 PRO B N 1
ATOM 5137 C CA . PRO B 1 285 ? -18.391 8.461 -4.555 1 94.88 285 PRO B CA 1
ATOM 5138 C C . PRO B 1 285 ? -19.094 7.117 -4.383 1 94.88 285 PRO B C 1
ATOM 5140 O O . PRO B 1 285 ? -18.672 6.297 -3.566 1 94.88 285 PRO B O 1
ATOM 5143 N N . ALA B 1 286 ? -20.156 6.82 -5.09 1 94 286 ALA B N 1
ATOM 5144 C CA . ALA B 1 286 ? -21.062 5.703 -4.832 1 94 286 ALA B CA 1
ATOM 5145 C C . ALA B 1 286 ? -20.297 4.375 -4.848 1 94 286 ALA B C 1
ATOM 5147 O O . ALA B 1 286 ? -20.391 3.592 -3.902 1 94 286 ALA B O 1
ATOM 5148 N N . PRO B 1 287 ? -19.469 4.164 -5.855 1 92.94 287 PRO B N 1
ATOM 5149 C CA . PRO B 1 287 ? -18.781 2.869 -5.898 1 92.94 287 PRO B CA 1
ATOM 5150 C C . PRO B 1 287 ? -17.828 2.666 -4.727 1 92.94 287 PRO B C 1
ATOM 5152 O O . PRO B 1 287 ? -17.578 1.528 -4.328 1 92.94 287 PRO B O 1
ATOM 5155 N N . PHE B 1 288 ? -17.375 3.742 -4.141 1 95 288 PHE B N 1
ATOM 5156 C CA . PHE B 1 288 ? -16.391 3.66 -3.059 1 95 288 PHE B CA 1
ATOM 5157 C C . PHE B 1 288 ? -17.094 3.545 -1.708 1 95 288 PHE B C 1
ATOM 5159 O O . PHE B 1 288 ? -16.484 3.113 -0.726 1 95 288 PHE B O 1
ATOM 5166 N N . ARG B 1 289 ? -18.375 3.895 -1.676 1 95.62 289 ARG B N 1
ATOM 5167 C CA . ARG B 1 289 ? -19.078 3.994 -0.398 1 95.62 289 ARG B CA 1
ATOM 5168 C C . ARG B 1 289 ? -20.062 2.85 -0.224 1 95.62 289 ARG B C 1
ATOM 5170 O O . ARG B 1 289 ? -20.469 2.533 0.898 1 95.62 289 ARG B O 1
ATOM 5177 N N . GLU B 1 290 ? -20.547 2.254 -1.3 1 95.12 290 GLU B N 1
ATOM 5178 C CA . GLU B 1 290 ? -21.703 1.365 -1.285 1 95.12 290 GLU B CA 1
ATOM 5179 C C . GLU B 1 290 ? -21.453 0.161 -0.38 1 95.12 290 GLU B C 1
ATOM 5181 O O . GLU B 1 290 ? -22.375 -0.304 0.3 1 95.12 290 GLU B O 1
ATOM 5186 N N . GLN B 1 291 ? -20.266 -0.359 -0.402 1 94.75 291 GLN B N 1
ATOM 5187 C CA . GLN B 1 291 ? -20 -1.527 0.432 1 94.75 291 GLN B CA 1
ATOM 5188 C C . GLN B 1 291 ? -20.156 -1.192 1.912 1 94.75 291 GLN B C 1
ATOM 5190 O O . GLN B 1 291 ? -20.828 -1.92 2.652 1 94.75 291 GLN B O 1
ATOM 5195 N N . ARG B 1 292 ? -19.547 -0.094 2.348 1 96.06 292 ARG B N 1
ATOM 5196 C CA . ARG B 1 292 ? -19.641 0.304 3.748 1 96.06 292 ARG B CA 1
ATOM 5197 C C . ARG B 1 292 ? -21.078 0.661 4.121 1 96.06 292 ARG B C 1
ATOM 5199 O O . ARG B 1 292 ? -21.547 0.296 5.199 1 96.06 292 ARG B O 1
ATOM 5206 N N . ILE B 1 293 ? -21.766 1.349 3.203 1 96.75 293 ILE B N 1
ATOM 5207 C CA . ILE B 1 293 ? -23.156 1.696 3.457 1 96.75 293 ILE B CA 1
ATOM 5208 C C . ILE B 1 293 ? -23.984 0.424 3.598 1 96.75 293 ILE B C 1
ATOM 5210 O O . ILE B 1 293 ? -24.797 0.297 4.527 1 96.75 293 ILE B O 1
ATOM 5214 N N . GLY B 1 294 ? -23.75 -0.501 2.623 1 96.56 294 GLY B N 1
ATOM 5215 C CA . GLY B 1 294 ? -24.469 -1.764 2.707 1 96.56 294 GLY B CA 1
ATOM 5216 C C . GLY B 1 294 ? -24.25 -2.49 4.02 1 96.56 294 GLY B C 1
ATOM 5217 O O . GLY B 1 294 ? -25.188 -2.986 4.629 1 96.56 294 GLY B O 1
ATOM 5218 N N . TYR B 1 295 ? -23.031 -2.5 4.477 1 96.75 295 TYR B N 1
ATOM 5219 C CA . TYR B 1 295 ? -22.672 -3.102 5.758 1 96.75 295 TYR B CA 1
ATOM 5220 C C . TYR B 1 295 ? -23.406 -2.402 6.902 1 96.75 295 TYR B C 1
ATOM 5222 O O . TYR B 1 295 ? -24 -3.059 7.762 1 96.75 295 TYR B O 1
ATOM 5230 N N . LEU B 1 296 ? -23.375 -1.06 6.914 1 96.94 296 LEU B N 1
ATOM 5231 C CA . LEU B 1 296 ? -23.922 -0.289 8.023 1 96.94 296 LEU B CA 1
ATOM 5232 C C . LEU B 1 296 ? -25.453 -0.416 8.062 1 96.94 296 LEU B C 1
ATOM 5234 O O . LEU B 1 296 ? -26.047 -0.419 9.141 1 96.94 296 LEU B O 1
ATOM 5238 N N . LEU B 1 297 ? -26.062 -0.502 6.867 1 96.25 297 LEU B N 1
ATOM 5239 C CA . LEU B 1 297 ? -27.5 -0.709 6.801 1 96.25 297 LEU B CA 1
ATOM 5240 C C . LEU B 1 297 ? -27.875 -2.08 7.348 1 96.25 297 LEU B C 1
ATOM 5242 O O . LEU B 1 297 ? -28.906 -2.227 8.008 1 96.25 297 LEU B O 1
ATOM 5246 N N . GLN B 1 298 ? -27.031 -3.061 7.082 1 94.5 298 GLN B N 1
ATOM 5247 C CA . GLN B 1 298 ? -27.25 -4.402 7.609 1 94.5 298 GLN B CA 1
ATOM 5248 C C . GLN B 1 298 ? -27.047 -4.445 9.117 1 94.5 298 GLN B C 1
ATOM 5250 O O . GLN B 1 298 ? -27.781 -5.109 9.844 1 94.5 298 GLN B O 1
ATOM 5255 N N . ARG B 1 299 ? -26.062 -3.791 9.633 1 94.81 299 ARG B N 1
ATOM 5256 C CA . ARG B 1 299 ? -25.719 -3.764 11.047 1 94.81 299 ARG B CA 1
ATOM 5257 C C . ARG B 1 299 ? -26.797 -3.045 11.852 1 94.81 299 ARG B C 1
ATOM 5259 O O . ARG B 1 299 ? -27.172 -3.494 12.938 1 94.81 299 ARG B O 1
ATOM 5266 N N . GLY B 1 300 ? -27.297 -1.927 11.336 1 94.81 300 GLY B N 1
ATOM 5267 C CA . GLY B 1 300 ? -28.344 -1.156 11.992 1 94.81 300 GLY B CA 1
ATOM 5268 C C . GLY B 1 300 ? -27.828 -0.311 13.141 1 94.81 300 GLY B C 1
ATOM 5269 O O . GLY B 1 300 ? -26.641 -0.399 13.5 1 94.81 300 GLY B O 1
ATOM 5270 N N . PRO B 1 301 ? -28.641 0.476 13.727 1 96.56 301 PRO B N 1
ATOM 5271 C CA . PRO B 1 301 ? -28.234 1.451 14.742 1 96.56 301 PRO B CA 1
ATOM 5272 C C . PRO B 1 301 ? -28.266 0.871 16.156 1 96.56 301 PRO B C 1
ATOM 5274 O O . PRO B 1 301 ? -27.891 1.556 17.109 1 96.56 301 PRO B O 1
ATOM 5277 N N . GLU B 1 302 ? -28.672 -0.34 16.375 1 94.44 302 GLU B N 1
ATOM 5278 C CA . GLU B 1 302 ? -28.953 -0.908 17.703 1 94.44 302 GLU B CA 1
ATOM 5279 C C . GLU B 1 302 ? -27.75 -0.793 18.609 1 94.44 302 GLU B C 1
ATOM 5281 O O . GLU B 1 302 ? -27.891 -0.49 19.797 1 94.44 302 GLU B O 1
ATOM 5286 N N . CYS B 1 303 ? -26.516 -0.981 18.141 1 96.31 303 CYS B N 1
ATOM 5287 C CA . CYS B 1 303 ? -25.328 -0.963 18.984 1 96.31 303 CYS B CA 1
ATOM 5288 C C . CYS B 1 303 ? -24.516 0.309 18.75 1 96.31 303 CYS B C 1
ATOM 5290 O O . CYS B 1 303 ? -23.375 0.415 19.203 1 96.31 303 CYS B O 1
ATOM 5292 N N . PHE B 1 304 ? -25.188 1.271 18.078 1 97.56 304 PHE B N 1
ATOM 5293 C CA . PHE B 1 304 ? -24.5 2.531 17.812 1 97.56 304 PHE B CA 1
ATOM 5294 C C . PHE B 1 304 ? -24.516 3.42 19.047 1 97.56 304 PHE B C 1
ATOM 5296 O O . PHE B 1 304 ? -25.562 3.643 19.656 1 97.56 304 PHE B O 1
ATOM 5303 N N . ASP B 1 305 ? -23.344 3.922 19.5 1 97.25 305 ASP B N 1
ATOM 5304 C CA . ASP B 1 305 ? -23.25 4.762 20.688 1 97.25 305 ASP B CA 1
ATOM 5305 C C . ASP B 1 305 ? -23.516 6.227 20.344 1 97.25 305 ASP B C 1
ATOM 5307 O O . ASP B 1 305 ? -22.594 7.012 20.156 1 97.25 305 ASP B O 1
ATOM 5311 N N . PHE B 1 306 ? -24.797 6.57 20.359 1 97.19 306 PHE B N 1
ATOM 5312 C CA . PHE B 1 306 ? -25.25 7.895 19.953 1 97.19 306 PHE B CA 1
ATOM 5313 C C . PHE B 1 306 ? -24.672 8.961 20.891 1 97.19 306 PHE B C 1
ATOM 5315 O O . PHE B 1 306 ? -24.281 10.039 20.438 1 97.19 306 PHE B O 1
ATOM 5322 N N . GLU B 1 307 ? -24.594 8.672 22.141 1 95.56 307 GLU B N 1
ATOM 5323 C CA . GLU B 1 307 ? -24.078 9.641 23.109 1 95.56 307 GLU B CA 1
ATOM 5324 C C . GLU B 1 307 ? -22.625 9.961 22.828 1 95.56 307 GLU B C 1
ATOM 5326 O O . GLU B 1 307 ? -22.234 11.133 22.781 1 95.56 307 GLU B O 1
ATOM 5331 N N . TYR B 1 308 ? -21.906 8.922 22.625 1 95.62 308 TYR B N 1
ATOM 5332 C CA . TYR B 1 308 ? -20.5 9.109 22.312 1 95.62 308 TYR B CA 1
ATOM 5333 C C . TYR B 1 308 ? -20.344 9.898 21.016 1 95.62 308 TYR B C 1
ATOM 5335 O O . TYR B 1 308 ? -19.547 10.844 20.953 1 95.62 308 TYR B O 1
ATOM 5343 N N . TYR B 1 309 ? -21.109 9.516 20 1 96.31 309 TYR B N 1
ATOM 5344 C CA . TYR B 1 309 ? -21.016 10.133 18.672 1 96.31 309 TYR B CA 1
ATOM 5345 C C . TYR B 1 309 ? -21.297 11.625 18.75 1 96.31 309 TYR B C 1
ATOM 5347 O O . TYR B 1 309 ? -20.531 12.438 18.219 1 96.31 309 TYR B O 1
ATOM 5355 N N . LEU B 1 310 ? -22.297 12.008 19.438 1 95.62 310 LEU B N 1
ATOM 5356 C CA . LEU B 1 310 ? -22.703 13.406 19.531 1 95.62 310 LEU B CA 1
ATOM 5357 C C . LEU B 1 310 ? -21.734 14.18 20.422 1 95.62 310 LEU B C 1
ATOM 5359 O O . LEU B 1 310 ? -21.438 15.352 20.156 1 95.62 310 LEU B O 1
ATOM 5363 N N . ALA B 1 311 ? -21.203 13.555 21.422 1 94.38 311 ALA B N 1
ATOM 5364 C CA . ALA B 1 311 ? -20.266 14.195 22.359 1 94.38 311 ALA B CA 1
ATOM 5365 C C . ALA B 1 311 ? -18.938 14.484 21.672 1 94.38 311 ALA B C 1
ATOM 5367 O O . ALA B 1 311 ? -18.297 15.5 21.953 1 94.38 311 ALA B O 1
ATOM 5368 N N . GLN B 1 312 ? -18.531 13.586 20.797 1 93.25 312 GLN B N 1
ATOM 5369 C CA . GLN B 1 312 ? -17.203 13.688 20.203 1 93.25 312 GLN B CA 1
ATOM 5370 C C . GLN B 1 312 ? -17.234 14.562 18.953 1 93.25 312 GLN B C 1
ATOM 5372 O O . GLN B 1 312 ? -16.172 14.945 18.438 1 93.25 312 GLN B O 1
ATOM 5377 N N . ASN B 1 313 ? -18.422 14.844 18.469 1 93.81 313 ASN B N 1
ATOM 5378 C CA . ASN B 1 313 ? -18.578 15.648 17.266 1 93.81 313 ASN B CA 1
ATOM 5379 C C . ASN B 1 313 ? -19.453 16.875 17.516 1 93.81 313 ASN B C 1
ATOM 5381 O O . ASN B 1 313 ? -20.641 16.859 17.188 1 93.81 313 ASN B O 1
ATOM 5385 N N . SER B 1 314 ? -18.828 17.953 17.891 1 89.81 314 SER B N 1
ATOM 5386 C CA . SER B 1 314 ? -19.5 19.109 18.484 1 89.81 314 SER B CA 1
ATOM 5387 C C . SER B 1 314 ? -20.359 19.828 17.438 1 89.81 314 SER B C 1
ATOM 5389 O O . SER B 1 314 ? -21.344 20.5 17.797 1 89.81 314 SER B O 1
ATOM 5391 N N . ASP B 1 315 ? -19.969 19.672 16.219 1 88.25 315 ASP B N 1
ATOM 5392 C CA . ASP B 1 315 ? -20.75 20.328 15.18 1 88.25 315 ASP B CA 1
ATOM 5393 C C . ASP B 1 315 ? -22.109 19.672 15.008 1 88.25 315 ASP B C 1
ATOM 5395 O O . ASP B 1 315 ? -22.984 20.219 14.328 1 88.25 315 ASP B O 1
ATOM 5399 N N . LEU B 1 316 ? -22.344 18.547 15.719 1 92.75 316 LEU B N 1
ATOM 5400 C CA . LEU B 1 316 ? -23.625 17.844 15.633 1 92.75 316 LEU B CA 1
ATOM 5401 C C . LEU B 1 316 ? -24.516 18.188 16.812 1 92.75 316 LEU B C 1
ATOM 5403 O O . LEU B 1 316 ? -25.531 17.531 17.047 1 92.75 316 LEU B O 1
ATOM 5407 N N . SER B 1 317 ? -24.188 19.203 17.531 1 90.25 317 SER B N 1
ATOM 5408 C CA . SER B 1 317 ? -24.891 19.562 18.766 1 90.25 317 SER B CA 1
ATOM 5409 C C . SER B 1 317 ? -26.344 19.906 18.516 1 90.25 317 SER B C 1
ATOM 5411 O O . SER B 1 317 ? -27.188 19.812 19.406 1 90.25 317 SER B O 1
ATOM 5413 N N . HIS B 1 318 ? -26.641 20.188 17.312 1 92.56 318 HIS B N 1
ATOM 5414 C CA . HIS B 1 318 ? -28 20.594 16.969 1 92.56 318 HIS B CA 1
ATOM 5415 C C . HIS B 1 318 ? -28.906 19.391 16.734 1 92.56 318 HIS B C 1
ATOM 5417 O O . HIS B 1 318 ? -30.125 19.516 16.672 1 92.56 318 HIS B O 1
ATOM 5423 N N . ILE B 1 319 ? -28.344 18.234 16.609 1 93.62 319 ILE B N 1
ATOM 5424 C CA . ILE B 1 319 ? -29.109 17.016 16.328 1 93.62 319 ILE B CA 1
ATOM 5425 C C . ILE B 1 319 ? -29.844 16.578 17.594 1 93.62 319 ILE B C 1
ATOM 5427 O O . ILE B 1 319 ? -29.234 16.438 18.656 1 93.62 319 ILE B O 1
ATOM 5431 N N . LYS B 1 320 ? -31.078 16.266 17.469 1 91.62 320 LYS B N 1
ATOM 5432 C CA . LYS B 1 320 ? -31.906 16.062 18.641 1 91.62 320 LYS B CA 1
ATOM 5433 C C . LYS B 1 320 ? -32.406 14.617 18.719 1 91.62 320 LYS B C 1
ATOM 5435 O O . LYS B 1 320 ? -32.844 14.156 19.781 1 91.62 320 LYS B O 1
ATOM 5440 N N . THR B 1 321 ? -32.375 13.85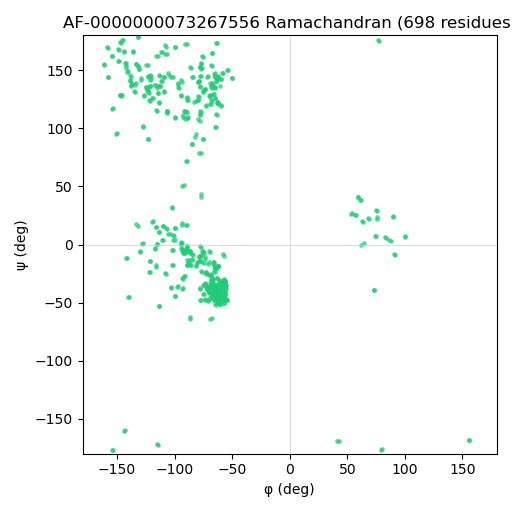9 17.641 1 95.38 321 THR B N 1
ATOM 5441 C CA . THR B 1 321 ? -32.906 12.5 17.672 1 95.38 321 THR B CA 1
ATOM 5442 C C . THR B 1 321 ? -31.859 11.5 17.219 1 95.38 321 THR B C 1
ATOM 5444 O O . THR B 1 321 ? -30.984 11.828 16.406 1 95.38 321 THR B O 1
ATOM 5447 N N . LYS B 1 322 ? -32.031 10.312 17.688 1 95.88 322 LYS B N 1
ATOM 5448 C CA . LYS B 1 322 ? -31.156 9.219 17.281 1 95.88 322 LYS B CA 1
ATOM 5449 C C . LYS B 1 322 ? -31.312 8.906 15.805 1 95.88 322 LYS B C 1
ATOM 5451 O O . LYS B 1 322 ? -30.328 8.602 15.117 1 95.88 322 LYS B O 1
ATOM 5456 N N . ASP B 1 323 ? -32.5 8.977 15.367 1 96.06 323 ASP B N 1
ATOM 5457 C CA . ASP B 1 323 ? -32.781 8.703 13.961 1 96.06 323 ASP B CA 1
ATOM 5458 C C . ASP B 1 323 ? -32.031 9.695 13.055 1 96.06 323 ASP B C 1
ATOM 5460 O O . ASP B 1 323 ? -31.453 9.297 12.047 1 96.06 323 ASP B O 1
ATOM 5464 N N . GLU B 1 324 ? -32.125 10.898 13.406 1 96.44 324 GLU B N 1
ATOM 5465 C CA . GLU B 1 324 ? -31.422 11.922 12.633 1 96.44 324 GLU B CA 1
ATOM 5466 C C . GLU B 1 324 ? -29.906 11.727 12.695 1 96.44 324 GLU B C 1
ATOM 5468 O O . GLU B 1 324 ? -29.219 11.836 11.68 1 96.44 324 GLU B O 1
ATOM 5473 N N . ALA B 1 325 ? -29.406 11.414 13.859 1 97.06 325 ALA B N 1
ATOM 5474 C CA . ALA B 1 325 ? -27.969 11.164 14.047 1 97.06 325 ALA B CA 1
ATOM 5475 C C . ALA B 1 325 ? -27.516 9.992 13.18 1 97.06 325 ALA B C 1
ATOM 5477 O O . ALA B 1 325 ? -26.469 10.086 12.516 1 97.06 325 ALA B O 1
ATOM 5478 N N . TRP B 1 326 ? -28.312 8.945 13.156 1 97.56 326 TRP B N 1
ATOM 5479 C CA . TRP B 1 326 ? -27.969 7.754 12.383 1 97.56 326 TRP B CA 1
ATOM 5480 C C . TRP B 1 326 ? -27.969 8.062 10.883 1 97.56 326 TRP B C 1
ATOM 5482 O O . TRP B 1 326 ? -27.047 7.672 10.172 1 97.56 326 TRP B O 1
ATOM 5492 N N . ARG B 1 327 ? -28.938 8.812 10.422 1 96.44 327 ARG B N 1
ATOM 5493 C CA . ARG B 1 327 ? -29.016 9.188 9.016 1 96.44 327 ARG B CA 1
ATOM 5494 C C . ARG B 1 327 ? -27.828 10.039 8.602 1 96.44 327 ARG B C 1
ATOM 5496 O O . ARG B 1 327 ? -27.25 9.844 7.527 1 96.44 327 ARG B O 1
ATOM 5503 N N . LEU B 1 328 ? -27.469 10.898 9.508 1 95.88 328 LEU B N 1
ATOM 5504 C CA . LEU B 1 328 ? -26.344 11.773 9.219 1 95.88 328 LEU B CA 1
ATOM 5505 C C . LEU B 1 328 ? -25.031 10.992 9.227 1 95.88 328 LEU B C 1
ATOM 5507 O O . LEU B 1 328 ? -24.141 11.266 8.43 1 95.88 328 LEU B O 1
ATOM 5511 N N . PHE B 1 329 ? -24.969 10.016 10.164 1 97.38 329 PHE B N 1
ATOM 5512 C CA . PHE B 1 329 ? -23.797 9.148 10.195 1 97.38 329 PHE B CA 1
ATOM 5513 C C . PHE B 1 329 ? -23.656 8.383 8.883 1 97.38 329 PHE B C 1
ATOM 5515 O O . PHE B 1 329 ? -22.562 8.352 8.289 1 97.38 329 PHE B O 1
ATOM 5522 N N . LEU B 1 330 ? -24.719 7.836 8.359 1 97.25 330 LEU B N 1
ATOM 5523 C CA . LEU B 1 330 ? -24.703 7.043 7.137 1 97.25 330 LEU B CA 1
ATOM 5524 C C . LEU B 1 330 ? -24.375 7.914 5.93 1 97.25 330 LEU B C 1
ATOM 5526 O O . LEU B 1 330 ? -23.656 7.477 5.02 1 97.25 330 LEU B O 1
ATOM 5530 N N . ARG B 1 331 ? -24.828 9.141 5.926 1 94.69 331 ARG B N 1
ATOM 5531 C CA . ARG B 1 331 ? -24.672 10.023 4.773 1 94.69 331 ARG B CA 1
ATOM 5532 C C . ARG B 1 331 ? -23.25 10.594 4.715 1 94.69 331 ARG B C 1
ATOM 5534 O O . ARG B 1 331 ? -22.688 10.742 3.629 1 94.69 331 ARG B O 1
ATOM 5541 N N . GLY B 1 332 ? -22.688 10.898 5.895 1 93.56 332 GLY B N 1
ATOM 5542 C CA . GLY B 1 332 ? -21.406 11.57 5.883 1 93.56 332 GLY B CA 1
ATOM 5543 C C . GLY B 1 332 ? -20.453 11.07 6.957 1 93.56 332 GLY B C 1
ATOM 5544 O O . GLY B 1 332 ? -19.297 10.734 6.672 1 93.56 332 GLY B O 1
ATOM 5545 N N . GLY B 1 333 ? -20.969 10.914 8.156 1 94.19 333 GLY B N 1
ATOM 5546 C CA . GLY B 1 333 ? -20.156 10.625 9.328 1 94.19 333 GLY B CA 1
ATOM 5547 C C . GLY B 1 333 ? -19.297 9.391 9.172 1 94.19 333 GLY B C 1
ATOM 5548 O O . GLY B 1 333 ? -18.172 9.336 9.672 1 94.19 333 GLY B O 1
ATOM 5549 N N . ALA B 1 334 ? -19.797 8.406 8.414 1 95.19 334 ALA B N 1
ATOM 5550 C CA . ALA B 1 334 ? -19.109 7.121 8.25 1 95.19 334 ALA B CA 1
ATOM 5551 C C . ALA B 1 334 ? -17.906 7.258 7.316 1 95.19 334 ALA B C 1
ATOM 5553 O O . ALA B 1 334 ? -17.078 6.348 7.223 1 95.19 334 ALA B O 1
ATOM 5554 N N . PHE B 1 335 ? -17.719 8.438 6.684 1 94.25 335 PHE B N 1
ATOM 5555 C CA . PHE B 1 335 ? -16.719 8.562 5.633 1 94.25 335 PHE B CA 1
ATOM 5556 C C . PHE B 1 335 ? -15.828 9.773 5.879 1 94.25 335 PHE B C 1
ATOM 5558 O O . PHE B 1 335 ? -14.82 9.961 5.188 1 94.25 335 PHE B O 1
ATOM 5565 N N . GLU B 1 336 ? -16.156 10.602 6.895 1 91.06 336 GLU B N 1
ATOM 5566 C CA . GLU B 1 336 ? -15.469 11.875 7.094 1 91.06 336 GLU B CA 1
ATOM 5567 C C . GLU B 1 336 ? -14.484 11.797 8.258 1 91.06 336 GLU B C 1
ATOM 5569 O O . GLU B 1 336 ? -14 12.828 8.734 1 91.06 336 GLU B O 1
ATOM 5574 N N . GLY B 1 337 ? -14.273 10.594 8.75 1 92 337 GLY B N 1
ATOM 5575 C CA . GLY B 1 337 ? -13.32 10.43 9.836 1 92 337 GLY B CA 1
ATOM 5576 C C . GLY B 1 337 ? -13.859 10.898 11.172 1 92 337 GLY B C 1
ATOM 5577 O O . GLY B 1 337 ? -13.109 11.422 12 1 92 337 GLY B O 1
ATOM 5578 N N . ARG B 1 338 ? -15.117 10.836 11.375 1 94.69 338 ARG B N 1
ATOM 5579 C CA . ARG B 1 338 ? -15.727 11.203 12.648 1 94.69 338 ARG B CA 1
ATOM 5580 C C . ARG B 1 338 ? -15.516 10.109 13.695 1 94.69 338 ARG B C 1
ATOM 5582 O O . ARG B 1 338 ? -15.391 8.938 13.352 1 94.69 338 ARG B O 1
ATOM 5589 N N . SER B 1 339 ? -15.5 10.594 14.891 1 94.88 339 SER B N 1
ATOM 5590 C CA . SER B 1 339 ? -15.422 9.633 15.984 1 94.88 339 SER B CA 1
ATOM 5591 C C . SER B 1 339 ? -16.766 8.938 16.203 1 94.88 339 SER B C 1
ATOM 5593 O O . SER B 1 339 ? -17.812 9.586 16.25 1 94.88 339 SER B O 1
ATOM 5595 N N . PHE B 1 340 ? -16.75 7.66 16.297 1 96.06 340 PHE B N 1
ATOM 5596 C CA . PHE B 1 340 ? -17.938 6.867 16.594 1 96.06 340 PHE B CA 1
ATOM 5597 C C . PHE B 1 340 ? -17.547 5.504 17.172 1 96.06 340 PHE B C 1
ATOM 5599 O O . PHE B 1 340 ? -16.359 5.145 17.188 1 96.06 340 PHE B O 1
ATOM 5606 N N . ARG B 1 341 ? -18.422 4.797 17.656 1 95.38 341 ARG B N 1
ATOM 5607 C CA . ARG B 1 341 ? -18.188 3.418 18.078 1 95.38 341 ARG B CA 1
ATOM 5608 C C . ARG B 1 341 ? -19.5 2.652 18.203 1 95.38 341 ARG B C 1
ATOM 5610 O O . ARG B 1 341 ? -20.562 3.256 18.266 1 95.38 341 ARG B O 1
ATOM 5617 N N . PHE B 1 342 ? -19.438 1.425 18.078 1 95.81 342 PHE B N 1
ATOM 5618 C CA . PHE B 1 342 ? -20.5 0.485 18.391 1 95.81 342 PHE B CA 1
ATOM 5619 C C . PHE B 1 342 ? -20.25 -0.194 19.734 1 95.81 342 PHE B C 1
ATOM 5621 O O . PHE B 1 342 ? -19.109 -0.495 20.078 1 95.81 342 PHE B O 1
ATOM 5628 N N . THR B 1 343 ? -21.219 -0.469 20.469 1 96.81 343 THR B N 1
ATOM 5629 C CA . THR B 1 343 ? -21.094 -0.984 21.828 1 96.81 343 THR B CA 1
ATOM 5630 C C . THR B 1 343 ? -21.125 -2.51 21.828 1 96.81 343 THR B C 1
ATOM 5632 O O . THR B 1 343 ? -20.938 -3.137 22.875 1 96.81 343 THR B O 1
ATOM 5635 N N . CYS B 1 344 ? -21.391 -3.092 20.703 1 95.38 344 CYS B N 1
ATOM 5636 C CA . CYS B 1 344 ? -21.406 -4.547 20.609 1 95.38 344 CYS B CA 1
ATOM 5637 C C . CYS B 1 344 ? -20.859 -5.012 19.266 1 95.38 344 CYS B C 1
ATOM 5639 O O . CYS B 1 344 ? -20.703 -4.207 18.344 1 95.38 344 CYS B O 1
ATOM 5641 N N . GLU B 1 345 ? -20.562 -6.234 19.172 1 91.06 345 GLU B N 1
ATOM 5642 C CA . GLU B 1 345 ? -20.094 -6.816 17.922 1 91.06 345 GLU B CA 1
ATOM 5643 C C . GLU B 1 345 ? -21.219 -6.906 16.891 1 91.06 345 GLU B C 1
ATOM 5645 O O . GLU B 1 345 ? -22.391 -6.922 17.25 1 91.06 345 GLU B O 1
ATOM 5650 N N . SER B 1 346 ? -21.047 -6.738 15.578 1 88.69 346 SER B N 1
ATOM 5651 C CA . SER B 1 346 ? -22.047 -6.691 14.516 1 88.69 346 SER B CA 1
ATOM 5652 C C . SER B 1 346 ? -22.875 -7.969 14.469 1 88.69 346 SER B C 1
ATOM 5654 O O . SER B 1 346 ? -24.062 -7.93 14.18 1 88.69 346 SER B O 1
ATOM 5656 N N . GLY B 1 347 ? -22.406 -9.102 14.805 1 88 347 GLY B N 1
ATOM 5657 C CA . GLY B 1 347 ? -23.062 -10.391 14.688 1 88 347 GLY B CA 1
ATOM 5658 C C . GLY B 1 347 ? -23.344 -10.797 13.25 1 88 347 GLY B C 1
ATOM 5659 O O . GLY B 1 347 ? -23.969 -11.82 13 1 88 347 GLY B O 1
ATOM 5660 N N . ILE B 1 348 ? -22.953 -9.969 12.273 1 92.31 348 ILE B N 1
ATOM 5661 C CA . ILE B 1 348 ? -23.156 -10.281 10.859 1 92.31 348 ILE B CA 1
ATOM 5662 C C . ILE B 1 348 ? -22.266 -11.445 10.453 1 92.31 348 ILE B C 1
ATOM 5664 O O . ILE B 1 348 ? -21.047 -11.383 10.609 1 92.31 348 ILE B O 1
ATOM 5668 N N . LYS B 1 349 ? -22.953 -12.469 9.914 1 90.56 349 LYS B N 1
ATOM 5669 C CA . LYS B 1 349 ? -22.25 -13.672 9.477 1 90.56 349 LYS B CA 1
ATOM 5670 C C . LYS B 1 349 ? -22.859 -14.227 8.188 1 90.56 349 LYS B C 1
ATOM 5672 O O . LYS B 1 349 ? -24.016 -13.953 7.883 1 90.56 349 LYS B O 1
ATOM 5677 N N . ALA B 1 350 ? -22.016 -14.867 7.484 1 87.56 350 ALA B N 1
ATOM 5678 C CA . ALA B 1 350 ? -22.531 -15.57 6.305 1 87.56 350 ALA B CA 1
ATOM 5679 C C . ALA B 1 350 ? -23.516 -16.656 6.695 1 87.56 350 ALA B C 1
ATOM 5681 O O . ALA B 1 350 ? -23.375 -17.297 7.742 1 87.56 350 ALA B O 1
ATOM 5682 N N . PRO B 1 351 ? -24.609 -16.828 5.902 1 85.75 351 PRO B N 1
ATOM 5683 C CA . PRO B 1 351 ? -25.547 -17.891 6.215 1 85.75 351 PRO B CA 1
ATOM 5684 C C . PRO B 1 351 ? -24.938 -19.281 6.102 1 85.75 351 PRO B C 1
ATOM 5686 O O . PRO B 1 351 ? -23.984 -19.484 5.344 1 85.75 351 PRO B O 1
#